Protein AF-0000000078827088 (afdb_homodimer)

pLDDT: mean 74.1, std 33.61, range [14.53, 98.94]

Secondary structure (DSSP, 8-state):
--TTHHHHHHHHHHHHHHHHHHHHHHHHHHHHHHHHHHHHHHHH-----------------------------------------------------------------BSS-GGGGGGEE-HHHHHHHHTT-----S--EEEEEEES---TTTHHHHHHHHHHHT---EEEE-HHHHTS-HHHHHHHHHHHHTT-EEEE--SS--HHHHSGGGS--HHHHHHHHHHHHHHHHHHH-TTB---EE--TT-HHHHHHTT-TTHHHHHHHHHHHT-EE---SEE--TTSSS---HHHHHHHHHHHHTT-SEEEEEEE-STT-HHHHHHHHHHHHHHHHTT-EE-EE-/--TTHHHHHHHHHHHHHHHHHHHHHHHHHHHHHHHHHHHHHHHH-----------------------------------------------------------------BSS-GGGGGGEE-HHHHHHHHTT-----S--EEEEEEES---TTTHHHHHHHHHHHT---EEEE-HHHHTT-HHHHHHHHHHHHTT-EEEE--SS--HHHHSGGGS--HHHHHHHHHHHHHHHHHHH-TTB---EE--TT-HHHHHHTT-TTHHHHHHHHHHHT-EE---SEE--TTSSS---HHHHHHHHHHHHTT-SEEEEEEE-STT-HHHHHHHHHHHHHHHHTT-EE-EE-

Foldseek 3Di:
DDPPVVVVVVVVVVVVVVVVVVVVVVVVVVVVCCVVVVVVVVPPVPPPPPPDDPDDDDDDDDDDDDDDDDDDDDDDDDDDDDDPDDDDDPPPDPPPPPPPPPPPPLLQAAQAHPLQVVQADEQVVLVCVVVVNDDDPPAAAEAEEAEADDALPFLVLQVVLCVVVVFAHEYAYEQCRCVVDPSRLVSLQVNRVVNHGYAHAFHPLDCCQQQPVHAGDLVNRVVRRVSSQVSSCVRNHVSYDYQEHEYNVGPVVCVVVVHVCVVVNVVVSVVVNHDHHDWQAELCCPPDDHDALVSSLVRRCVSCPPDRYGYYYHHRYPPRNRVSVNVNVNVVVCVVVNYDYHHYD/DDPVVVVVVVVVVVVVVVVVVVVVVVVVVVVVVCVVVVVVVVPPVPPPPPPDDPDDDDDPPPDDDPDDDDDDDDDDDDDDDDDDDDDDDDDPPPPPPPPPPPPPPLLQAAQAHPLQVVQADEQVVLVCVVVVNDDDPPAAAEAEEAEADDALPFLVLQVVLCVVVVFAHEYAYEQCRCVVDPSRLVSLQVNRVVNHGYAHAFHPLDCCQQQPVHAGDLVNRVVRRVSSQVSSCVRNHVSYDYQEHEYNVGPVVCVVVVHVCVVVNVVVSVVVNHDHHDWQAELCCPPDDHDALVSSLVRRCVSCPPDRYGYYYHHRYPPRNRVSVNVNVNVVVCVVVNYDYHHYD

InterPro domains:
  IPR002509 NodB homology domain [PF01522] (137-255)
  IPR002509 NodB homology domain [PS51677] (140-342)
  IPR011330 Glycoside hydrolase/deacetylase, beta/alpha-barrel [SSF88713] (138-344)
  IPR050248 Polysaccharide deacetylase, ArnD subfamily [PTHR10587] (90-343)

Organism: Clostridium kluyveri (strain ATCC 8527 / DSM 555 / NBRC 12016 / NCIMB 10680 / K1) (NCBI:txid431943)

Structure (mmCIF, N/CA/C/O backbone):
data_AF-0000000078827088-model_v1
#
loop_
_entity.id
_entity.type
_entity.pdbx_description
1 polymer 'Predicted polysaccharide deacetylase'
#
loop_
_atom_site.group_PDB
_atom_site.id
_atom_site.type_symbol
_atom_site.label_atom_id
_atom_site.label_alt_id
_atom_site.label_comp_id
_atom_site.label_asym_id
_atom_site.label_entity_id
_atom_site.label_seq_id
_atom_site.pdbx_PDB_ins_code
_atom_site.Cartn_x
_atom_site.Cartn_y
_atom_site.Cartn_z
_atom_site.occupancy
_atom_site.B_iso_or_equiv
_atom_site.auth_seq_id
_atom_site.auth_comp_id
_atom_site.auth_asym_id
_atom_site.auth_atom_id
_atom_site.pdbx_PDB_model_num
ATOM 1 N N . MET A 1 1 ? 5.242 12.031 70 1 26.95 1 MET A N 1
ATOM 2 C CA . MET A 1 1 ? 4.266 11.953 68.938 1 26.95 1 MET A CA 1
ATOM 3 C C . MET A 1 1 ? 4.953 11.688 67.625 1 26.95 1 MET A C 1
ATOM 5 O O . MET A 1 1 ? 5.562 12.586 67 1 26.95 1 MET A O 1
ATOM 9 N N . THR A 1 2 ? 5.445 10.375 67.312 1 28.45 2 THR A N 1
ATOM 10 C CA . THR A 1 2 ? 6.508 9.703 66.562 1 28.45 2 THR A CA 1
ATOM 11 C C . THR A 1 2 ? 6.188 9.672 65.062 1 28.45 2 THR A C 1
ATOM 13 O O . THR A 1 2 ? 5.031 9.82 64.688 1 28.45 2 THR A O 1
ATOM 16 N N . ARG A 1 3 ? 7.289 9.32 64.188 1 36.25 3 ARG A N 1
ATOM 17 C CA . ARG A 1 3 ? 7.617 9.211 62.781 1 36.25 3 ARG A CA 1
ATOM 18 C C . ARG A 1 3 ? 6.605 8.328 62.062 1 36.25 3 ARG A C 1
ATOM 20 O O . ARG A 1 3 ? 6.766 8.055 60.875 1 36.25 3 ARG A O 1
ATOM 27 N N . LYS A 1 4 ? 5.68 7.559 62.75 1 35.03 4 LYS A N 1
ATOM 28 C CA . LYS A 1 4 ? 4.789 6.57 62.156 1 35.03 4 LYS A CA 1
ATOM 29 C C . LYS A 1 4 ? 3.668 7.238 61.344 1 35.03 4 LYS A C 1
ATOM 31 O O . LYS A 1 4 ? 3.051 6.617 60.5 1 35.03 4 LYS A O 1
ATOM 36 N N . ASN A 1 5 ? 3.244 8.469 61.688 1 30.14 5 ASN A N 1
ATOM 37 C CA . ASN A 1 5 ? 2.01 8.992 61.094 1 30.14 5 ASN A CA 1
ATOM 38 C C . ASN A 1 5 ? 2.227 9.508 59.688 1 30.14 5 ASN A C 1
ATOM 40 O O . ASN A 1 5 ? 1.286 9.969 59.031 1 30.14 5 ASN A O 1
ATOM 44 N N . LYS A 1 6 ? 3.523 9.914 59.312 1 32.5 6 LYS A N 1
ATOM 45 C CA . LYS A 1 6 ? 3.707 10.492 58 1 32.5 6 LYS A CA 1
ATOM 46 C C . LYS A 1 6 ? 3.605 9.422 56.906 1 32.5 6 LYS A C 1
ATOM 48 O O . LYS A 1 6 ? 3.562 9.742 55.719 1 32.5 6 LYS A O 1
ATOM 53 N N . ARG A 1 7 ? 3.9 8.07 57.312 1 32.5 7 ARG A N 1
ATOM 54 C CA . ARG A 1 7 ? 3.93 7.051 56.25 1 32.5 7 ARG A CA 1
ATOM 55 C C . ARG A 1 7 ? 2.521 6.727 55.781 1 32.5 7 ARG A C 1
ATOM 57 O O . ARG A 1 7 ? 2.34 6.27 54.656 1 32.5 7 ARG A O 1
ATOM 64 N N . THR A 1 8 ? 1.435 6.828 56.688 1 33.81 8 THR A N 1
ATOM 65 C CA . THR A 1 8 ? 0.107 6.406 56.25 1 33.81 8 THR A CA 1
ATOM 66 C C . THR A 1 8 ? -0.487 7.41 55.281 1 33.81 8 THR A C 1
ATOM 68 O O . THR A 1 8 ? -1.327 7.055 54.438 1 33.81 8 THR A O 1
ATOM 71 N N . LYS A 1 9 ? -0.172 8.781 55.438 1 35.78 9 LYS A N 1
ATOM 72 C CA . LYS A 1 9 ? -0.797 9.75 54.531 1 35.78 9 LYS A CA 1
ATOM 73 C C . LYS A 1 9 ? -0.229 9.633 53.125 1 35.78 9 LYS A C 1
ATOM 75 O O . LYS A 1 9 ? -0.902 9.969 52.125 1 35.78 9 LYS A O 1
ATOM 80 N N . ARG A 1 10 ? 1.115 9.289 53.031 1 33.88 10 ARG A N 1
ATOM 81 C CA . ARG A 1 10 ? 1.638 9.195 51.688 1 33.88 10 ARG A CA 1
ATOM 82 C C . ARG A 1 10 ? 1.052 7.988 50.938 1 33.88 10 ARG A C 1
ATOM 84 O O . ARG A 1 10 ? 1.036 7.945 49.719 1 33.88 10 ARG A O 1
ATOM 91 N N . ILE A 1 11 ? 0.679 6.867 51.75 1 38.16 11 ILE A N 1
ATOM 92 C CA . ILE A 1 11 ? 0.115 5.723 51.031 1 38.16 11 ILE A CA 1
ATOM 93 C C . ILE A 1 11 ? -1.302 6.051 50.562 1 38.16 11 ILE A C 1
ATOM 95 O O . ILE A 1 11 ? -1.743 5.57 49.531 1 38.16 11 ILE A O 1
ATOM 99 N N . LYS A 1 12 ? -2.109 6.895 51.219 1 37.53 12 LYS A N 1
ATOM 100 C CA . LYS A 1 12 ? -3.459 7.199 50.75 1 37.53 12 LYS A CA 1
ATOM 101 C C . LYS A 1 12 ? -3.424 8.047 49.5 1 37.53 12 LYS A C 1
ATOM 103 O O . LYS A 1 12 ? -4.25 7.863 48.594 1 37.53 12 LYS A O 1
ATOM 108 N N . ILE A 1 13 ? -2.479 9.047 49.406 1 37.81 13 ILE A N 1
ATOM 109 C CA . ILE A 1 13 ? -2.434 9.844 48.188 1 37.81 13 ILE A CA 1
ATOM 110 C C . ILE A 1 13 ? -1.946 8.977 47.031 1 37.81 13 ILE A C 1
ATOM 112 O O . ILE A 1 13 ? -2.391 9.148 45.906 1 37.81 13 ILE A O 1
ATOM 116 N N . LEU A 1 14 ? -1.074 7.961 47.312 1 36.41 14 LEU A N 1
ATOM 117 C CA . LEU A 1 14 ? -0.687 7.094 46.219 1 36.41 14 LEU A CA 1
ATOM 118 C C . LEU A 1 14 ? -1.838 6.18 45.812 1 36.41 14 LEU A C 1
ATOM 120 O O . LEU A 1 14 ? -2.025 5.895 44.625 1 36.41 14 LEU A O 1
ATOM 124 N N . ARG A 1 15 ? -2.715 5.773 46.75 1 36.5 15 ARG A N 1
ATOM 125 C CA . ARG A 1 15 ? -3.826 4.91 46.375 1 36.5 15 ARG A CA 1
ATOM 126 C C . ARG A 1 15 ? -4.844 5.676 45.531 1 36.5 15 ARG A C 1
ATOM 128 O O . ARG A 1 15 ? -5.426 5.117 44.594 1 36.5 15 ARG A O 1
ATOM 135 N N . ASN A 1 16 ? -5.211 6.961 45.875 1 34.66 16 ASN A N 1
ATOM 136 C CA . ASN A 1 16 ? -6.215 7.652 45.094 1 34.66 16 ASN A CA 1
ATOM 137 C C . ASN A 1 16 ? -5.688 7.992 43.688 1 34.66 16 ASN A C 1
ATOM 139 O O . ASN A 1 16 ? -6.465 8.172 42.75 1 34.66 16 ASN A O 1
ATOM 143 N N . ARG A 1 17 ? -4.371 8.32 43.5 1 32.06 17 ARG A N 1
ATOM 144 C CA . ARG A 1 17 ? -3.859 8.516 42.156 1 32.06 17 ARG A CA 1
ATOM 145 C C . ARG A 1 17 ? -3.828 7.207 41.375 1 32.06 17 ARG A C 1
ATOM 147 O O . ARG A 1 17 ? -3.875 7.203 40.156 1 32.06 17 ARG A O 1
ATOM 154 N N . CYS A 1 18 ? -3.611 6.066 42.062 1 31.81 18 CYS A N 1
ATOM 155 C CA . CYS A 1 18 ? -3.721 4.801 41.344 1 31.81 18 CYS A CA 1
ATOM 156 C C . CYS A 1 18 ? -5.164 4.527 40.938 1 31.81 18 CYS A C 1
ATOM 158 O O . CYS A 1 18 ? -5.418 3.93 39.875 1 31.81 18 CYS A O 1
ATOM 160 N N . LEU A 1 19 ? -6.18 4.812 41.75 1 33 19 LEU A N 1
ATOM 161 C CA . LEU A 1 19 ? -7.559 4.543 41.375 1 33 19 LEU A CA 1
ATOM 162 C C . LEU A 1 19 ? -7.969 5.426 40.188 1 33 19 LEU A C 1
ATOM 164 O O . LEU A 1 19 ? -8.727 4.992 39.312 1 33 19 LEU A O 1
ATOM 168 N N . LEU A 1 20 ? -7.516 6.727 40.125 1 30.47 20 LEU A N 1
ATOM 169 C CA . LEU A 1 20 ? -7.852 7.52 38.938 1 30.47 20 LEU A CA 1
ATOM 170 C C . LEU A 1 20 ? -7.164 6.965 37.688 1 30.47 20 LEU A C 1
ATOM 172 O O . LEU A 1 20 ? -7.742 6.977 36.594 1 30.47 20 LEU A O 1
ATOM 176 N N . LEU A 1 21 ? -5.957 6.391 37.844 1 29.45 21 LEU A N 1
ATOM 177 C CA . LEU A 1 21 ? -5.324 5.781 36.688 1 29.45 21 LEU A CA 1
ATOM 178 C C . LEU A 1 21 ? -6.047 4.504 36.281 1 29.45 21 LEU A C 1
ATOM 180 O O . LEU A 1 21 ? -6.137 4.188 35.094 1 29.45 21 LEU A O 1
ATOM 184 N N . LEU A 1 22 ? -6.625 3.738 37.188 1 31.84 22 LEU A N 1
ATOM 185 C CA . LEU A 1 22 ? -7.355 2.539 36.812 1 31.84 22 LEU A CA 1
ATOM 186 C C . LEU A 1 22 ? -8.617 2.898 36.031 1 31.84 22 LEU A C 1
ATOM 188 O O . LEU A 1 22 ? -9.062 2.133 35.156 1 31.84 22 LEU A O 1
ATOM 192 N N . GLY A 1 23 ? -9.289 4.016 36.375 1 28.45 23 GLY A N 1
ATOM 193 C CA . GLY A 1 23 ? -10.484 4.395 35.656 1 28.45 23 GLY A CA 1
ATOM 194 C C . GLY A 1 23 ? -10.211 4.742 34.188 1 28.45 23 GLY A C 1
ATOM 195 O O . GLY A 1 23 ? -11.031 4.465 33.312 1 28.45 23 GLY A O 1
ATOM 196 N N . THR A 1 24 ? -9.117 5.477 34 1 28.48 24 THR A N 1
ATOM 197 C CA . THR A 1 24 ? -8.859 5.891 32.625 1 28.48 24 THR A CA 1
ATOM 198 C C . THR A 1 24 ? -8.445 4.699 31.766 1 28.48 24 THR A C 1
ATOM 200 O O . THR A 1 24 ? -8.664 4.691 30.562 1 28.48 24 THR A O 1
ATOM 203 N N . VAL A 1 25 ? -7.844 3.689 32.344 1 29.41 25 VAL A N 1
ATOM 204 C CA . VAL A 1 25 ? -7.523 2.518 31.531 1 29.41 25 VAL A CA 1
ATOM 205 C C . VAL A 1 25 ? -8.812 1.815 31.109 1 29.41 25 VAL A C 1
ATOM 207 O O . VAL A 1 25 ? -8.898 1.271 30.016 1 29.41 25 VAL A O 1
ATOM 210 N N . ALA A 1 26 ? -9.844 1.787 31.984 1 29.45 26 ALA A N 1
ATOM 211 C CA . ALA A 1 26 ? -11.086 1.141 31.578 1 29.45 26 ALA A CA 1
ATOM 212 C C . ALA A 1 26 ? -11.711 1.863 30.391 1 29.45 26 ALA A C 1
ATOM 214 O O . ALA A 1 26 ? -12.273 1.227 29.484 1 29.45 26 ALA A O 1
ATOM 215 N N . ILE A 1 27 ? -11.578 3.18 30.344 1 28.05 27 ILE A N 1
ATOM 216 C CA . ILE A 1 27 ? -12.18 3.895 29.219 1 28.05 27 ILE A CA 1
ATOM 217 C C . ILE A 1 27 ? -11.406 3.596 27.938 1 28.05 27 ILE A C 1
ATOM 219 O O . ILE A 1 27 ? -11.992 3.447 26.875 1 28.05 27 ILE A O 1
ATOM 223 N N . LEU A 1 28 ? -10.125 3.363 28.062 1 27.94 28 LEU A N 1
ATOM 224 C CA . LEU A 1 28 ? -9.398 3.061 26.828 1 27.94 28 LEU A CA 1
ATOM 225 C C . LEU A 1 28 ? -9.766 1.674 26.312 1 27.94 28 LEU A C 1
ATOM 227 O O . LEU A 1 28 ? -9.812 1.453 25.094 1 27.94 28 LEU A O 1
ATOM 231 N N . ILE A 1 29 ? -10.016 0.712 27.156 1 30.11 29 ILE A N 1
ATOM 232 C CA . ILE A 1 29 ? -10.508 -0.586 26.703 1 30.11 29 ILE A CA 1
ATOM 233 C C . ILE A 1 29 ? -11.891 -0.424 26.078 1 30.11 29 ILE A C 1
ATOM 235 O O . ILE A 1 29 ? -12.188 -1.05 25.062 1 30.11 29 ILE A O 1
ATOM 239 N N . ILE A 1 30 ? -12.734 0.481 26.562 1 29.34 30 ILE A N 1
ATOM 240 C CA . ILE A 1 30 ? -14.055 0.656 25.969 1 29.34 30 ILE A CA 1
ATOM 241 C C . ILE A 1 30 ? -13.906 1.289 24.578 1 29.34 30 ILE A C 1
ATOM 243 O O . ILE A 1 30 ? -14.594 0.889 23.641 1 29.34 30 ILE A O 1
ATOM 247 N N . SER A 1 31 ? -12.969 2.24 24.391 1 28.55 31 SER A N 1
ATOM 248 C CA . SER A 1 31 ? -12.883 2.826 23.047 1 28.55 31 SER A CA 1
ATOM 249 C C . SER A 1 31 ? -12.266 1.847 22.062 1 28.55 31 SER A C 1
ATOM 251 O O . SER A 1 31 ? -12.539 1.918 20.859 1 28.55 31 SER A O 1
ATOM 253 N N . TYR A 1 32 ? -11.273 1.039 22.391 1 30.02 32 TYR A N 1
ATOM 254 C CA . TYR A 1 32 ? -10.812 -0.04 21.531 1 30.02 32 TYR A CA 1
ATOM 255 C C . TYR A 1 32 ? -11.883 -1.111 21.375 1 30.02 32 TYR A C 1
ATOM 257 O O . TYR A 1 32 ? -12.086 -1.636 20.266 1 30.02 32 TYR A O 1
ATOM 265 N N . LYS A 1 33 ? -12.672 -1.524 22.359 1 30.19 33 LYS A N 1
ATOM 266 C CA . LYS A 1 33 ? -13.836 -2.387 22.234 1 30.19 33 LYS A CA 1
ATOM 267 C C . LYS A 1 33 ? -14.938 -1.706 21.422 1 30.19 33 LYS A C 1
ATOM 269 O O . LYS A 1 33 ? -15.688 -2.369 20.703 1 30.19 33 LYS A O 1
ATOM 274 N N . SER A 1 34 ? -15.117 -0.385 21.562 1 27.97 34 SER A N 1
ATOM 275 C CA . SER A 1 34 ? -16.094 0.262 20.703 1 27.97 34 SER A CA 1
ATOM 276 C C . SER A 1 34 ? -15.641 0.245 19.25 1 27.97 34 SER A C 1
ATOM 278 O O . SER A 1 34 ? -16.469 0.216 18.328 1 27.97 34 SER A O 1
ATOM 280 N N . TYR A 1 35 ? -14.375 0.364 18.969 1 28.75 35 TYR A N 1
ATOM 281 C CA . TYR A 1 35 ? -13.953 0.139 17.578 1 28.75 35 TYR A CA 1
ATOM 282 C C . TYR A 1 35 ? -14.125 -1.325 17.188 1 28.75 35 TYR A C 1
ATOM 284 O O . TYR A 1 35 ? -14.625 -1.632 16.109 1 28.75 35 TYR A O 1
ATOM 292 N N . ASN A 1 36 ? -13.672 -2.301 17.953 1 31.38 36 ASN A N 1
ATOM 293 C CA . ASN A 1 36 ? -14.016 -3.701 17.734 1 31.38 36 ASN A CA 1
ATOM 294 C C . ASN A 1 36 ? -15.508 -3.951 17.969 1 31.38 36 ASN A C 1
ATOM 296 O O . ASN A 1 36 ? -16.094 -4.828 17.344 1 31.38 36 ASN A O 1
ATOM 300 N N . TYR A 1 37 ? -16.125 -3.395 19 1 28.06 37 TYR A N 1
ATOM 301 C CA . TYR A 1 37 ? -17.562 -3.568 19.234 1 28.06 37 TYR A CA 1
ATOM 302 C C . TYR A 1 37 ? -18.375 -2.998 18.078 1 28.06 37 TYR A C 1
ATOM 304 O O . TYR A 1 37 ? -19.375 -3.584 17.672 1 28.06 37 TYR A O 1
ATOM 312 N N . PHE A 1 38 ? -18 -1.85 17.609 1 27.47 38 PHE A N 1
ATOM 313 C CA . PHE A 1 38 ? -18.828 -1.402 16.484 1 27.47 38 PHE A CA 1
ATOM 314 C C . PHE A 1 38 ? -18.781 -2.406 15.344 1 27.47 38 PHE A C 1
ATOM 316 O O . PHE A 1 38 ? -19.797 -2.656 14.688 1 27.47 38 PHE A O 1
ATOM 323 N N . HIS A 1 39 ? -17.578 -2.92 15.062 1 30.27 39 HIS A N 1
ATOM 324 C CA . HIS A 1 39 ? -17.609 -3.844 13.93 1 30.27 39 HIS A CA 1
ATOM 325 C C . HIS A 1 39 ? -17.969 -5.254 14.383 1 30.27 39 HIS A C 1
ATOM 327 O O . HIS A 1 39 ? -18.328 -6.102 13.555 1 30.27 39 HIS A O 1
ATOM 333 N N . ILE A 1 40 ? -17.672 -5.625 15.648 1 28.28 40 ILE A N 1
ATOM 334 C CA . ILE A 1 40 ? -18.031 -6.996 15.977 1 28.28 40 ILE A CA 1
ATOM 335 C C . ILE A 1 40 ? -19.531 -7.086 16.234 1 28.28 40 ILE A C 1
ATOM 337 O O . ILE A 1 40 ? -20.188 -8.062 15.852 1 28.28 40 ILE A O 1
ATOM 341 N N . ASN A 1 41 ? -20.078 -6.168 17 1 28.89 41 ASN A N 1
ATOM 342 C CA . ASN A 1 41 ? -21.453 -6.418 17.391 1 28.89 41 ASN A CA 1
ATOM 343 C C . ASN A 1 41 ? -22.375 -6.504 16.172 1 28.89 41 ASN A C 1
ATOM 345 O O . ASN A 1 41 ? -23.531 -6.91 16.281 1 28.89 41 ASN A O 1
ATOM 349 N N . LYS A 1 42 ? -22.031 -5.719 15.188 1 29.89 42 LYS A N 1
ATOM 350 C CA . LYS A 1 42 ? -23.047 -5.805 14.148 1 29.89 42 LYS A CA 1
ATOM 351 C C . LYS A 1 42 ? -23.078 -7.195 13.523 1 29.89 42 LYS A C 1
ATOM 353 O O . LYS A 1 42 ? -23.938 -7.484 12.68 1 29.89 42 LYS A O 1
ATOM 358 N N . ILE A 1 43 ? -22 -8.047 13.906 1 24.72 43 ILE A N 1
ATOM 359 C CA . ILE A 1 43 ? -22.062 -9.266 13.109 1 24.72 43 ILE A CA 1
ATOM 360 C C . ILE A 1 43 ? -23.016 -10.258 13.766 1 24.72 43 ILE A C 1
ATOM 362 O O . ILE A 1 43 ? -23.578 -11.125 13.094 1 24.72 43 ILE A O 1
ATOM 366 N N . LYS A 1 44 ? -23.031 -10.297 15.109 1 27.58 44 LYS A N 1
ATOM 367 C CA . LYS A 1 44 ? -23.75 -11.461 15.617 1 27.58 44 LYS A CA 1
ATOM 368 C C . LYS A 1 44 ? -25.234 -11.414 15.211 1 27.58 44 LYS A C 1
ATOM 370 O O . LYS A 1 44 ? -25.953 -12.391 15.398 1 27.58 44 LYS A O 1
ATOM 375 N N . ASP A 1 45 ? -25.734 -10.281 15.227 1 24.97 45 ASP A N 1
ATOM 376 C CA . ASP A 1 45 ? -27.188 -10.422 15.164 1 24.97 45 ASP A CA 1
ATOM 377 C C . ASP A 1 45 ? -27.609 -11.094 13.867 1 24.97 45 ASP A C 1
ATOM 379 O O . ASP A 1 45 ? -28.141 -10.43 12.969 1 24.97 45 ASP A O 1
ATOM 383 N N . GLY A 1 46 ? -26.656 -11.859 13.32 1 21.92 46 GLY A N 1
ATOM 384 C CA . GLY A 1 46 ? -27.188 -12.562 12.164 1 21.92 46 GLY A CA 1
ATOM 385 C C . GLY A 1 46 ? -28.234 -13.594 12.531 1 21.92 46 GLY A C 1
ATOM 386 O O . GLY A 1 46 ? -27.906 -14.672 13.039 1 21.92 46 GLY A O 1
ATOM 387 N N . LYS A 1 47 ? -29.234 -13.266 13.266 1 23.36 47 LYS A N 1
ATOM 388 C CA . LYS A 1 47 ? -30.344 -14.211 13.305 1 23.36 47 LYS A CA 1
ATOM 389 C C . LYS A 1 47 ? -30.484 -14.969 11.992 1 23.36 47 LYS A C 1
ATOM 391 O O . LYS A 1 47 ? -30.438 -14.367 10.914 1 23.36 47 LYS A O 1
ATOM 396 N N . ILE A 1 48 ? -30.297 -16.188 12.008 1 19.89 48 ILE A N 1
ATOM 397 C CA . ILE A 1 48 ? -30.688 -17.25 11.086 1 19.89 48 ILE A CA 1
ATOM 398 C C . ILE A 1 48 ? -32.156 -17.109 10.727 1 19.89 48 ILE A C 1
ATOM 400 O O . ILE A 1 48 ? -33.031 -17.297 11.578 1 19.89 48 ILE A O 1
ATOM 404 N N . ILE A 1 49 ? -32.562 -16.078 10.227 1 20.02 49 ILE A N 1
ATOM 405 C CA . ILE A 1 49 ? -34 -16 9.867 1 20.02 49 ILE A CA 1
ATOM 406 C C . ILE A 1 49 ? -34.406 -17.281 9.141 1 20.02 49 ILE A C 1
ATOM 408 O O . ILE A 1 49 ? -33.875 -17.609 8.078 1 20.02 49 ILE A O 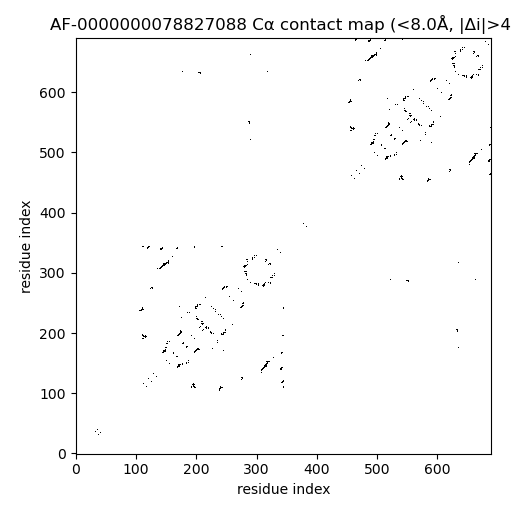1
ATOM 412 N N . SER A 1 50 ? -34.688 -18.219 9.875 1 17.75 50 SER A N 1
ATOM 413 C CA . SER A 1 50 ? -35.344 -19.438 9.383 1 17.75 50 SER A CA 1
ATOM 414 C C . SER A 1 50 ? -36.469 -19.094 8.414 1 17.75 50 SER A C 1
ATOM 416 O O . SER A 1 50 ? -37.375 -18.312 8.734 1 17.75 50 SER A O 1
ATOM 418 N N . THR A 1 51 ? -36.25 -18.953 7.289 1 18.56 51 THR A N 1
ATOM 419 C CA . THR A 1 51 ? -37.281 -18.859 6.281 1 18.56 51 THR A CA 1
ATOM 420 C C . THR A 1 51 ? -38.281 -20.016 6.418 1 18.56 51 THR A C 1
ATOM 422 O O . THR A 1 51 ? -38.062 -21.078 5.84 1 18.56 51 THR A O 1
ATOM 425 N N . ALA A 1 52 ? -38.75 -20.328 7.516 1 16.81 52 ALA A N 1
ATOM 426 C CA . ALA A 1 52 ? -39.719 -21.406 7.406 1 16.81 52 ALA A CA 1
ATOM 427 C C . ALA A 1 52 ? -40.75 -21.109 6.332 1 16.81 52 ALA A C 1
ATOM 429 O O . ALA A 1 52 ? -40.531 -20.25 5.473 1 16.81 52 ALA A O 1
ATOM 430 N N . GLN A 1 53 ? -42.156 -21.156 6.695 1 16.14 53 GLN A N 1
ATOM 431 C CA . GLN A 1 53 ? -43.344 -21.828 6.16 1 16.14 53 GLN A CA 1
ATOM 432 C C . GLN A 1 53 ? -44.031 -20.953 5.125 1 16.14 53 GLN A C 1
ATOM 434 O O . GLN A 1 53 ? -44.562 -19.891 5.457 1 16.14 53 GLN A O 1
ATOM 439 N N . LEU A 1 54 ? -43.625 -20.453 4.055 1 17.67 54 LEU A N 1
ATOM 440 C CA . LEU A 1 54 ? -44.625 -20 3.1 1 17.67 54 LEU A CA 1
ATOM 441 C C . LEU A 1 54 ? -45.812 -20.953 3.084 1 17.67 54 LEU A C 1
ATOM 443 O O . LEU A 1 54 ? -45.688 -22.109 2.684 1 17.67 54 LEU A O 1
ATOM 447 N N . SER A 1 55 ? -46.75 -20.875 3.992 1 16.8 55 SER A N 1
ATOM 448 C CA . SER A 1 55 ? -48.094 -21.469 3.979 1 16.8 55 SER A CA 1
ATOM 449 C C . SER A 1 55 ? -48.781 -21.234 2.645 1 16.8 55 SER A C 1
ATOM 451 O O . SER A 1 55 ? -48.469 -20.266 1.939 1 16.8 55 SER A O 1
ATOM 453 N N . THR A 1 56 ? -49.719 -22.297 2.168 1 17.66 56 THR A N 1
ATOM 454 C CA . THR A 1 56 ? -50.594 -22.719 1.093 1 17.66 56 THR A CA 1
ATOM 455 C C . THR A 1 56 ? -51.75 -21.719 0.936 1 17.66 56 THR A C 1
ATOM 457 O O . THR A 1 56 ? -52.656 -21.938 0.118 1 17.66 56 THR A O 1
ATOM 460 N N . ASN A 1 57 ? -51.875 -20.656 1.659 1 16.42 57 ASN A N 1
ATOM 461 C CA . ASN A 1 57 ? -53.344 -20.438 1.692 1 16.42 57 ASN A CA 1
ATOM 462 C C . ASN A 1 57 ? -53.938 -20.469 0.292 1 16.42 57 ASN A C 1
ATOM 464 O O . ASN A 1 57 ? -53.25 -20.109 -0.683 1 16.42 57 ASN A O 1
ATOM 468 N N . LYS A 1 58 ? -55.438 -20.984 0.244 1 17.08 58 LYS A N 1
ATOM 469 C CA . LYS A 1 58 ? -56.625 -21.328 -0.515 1 17.08 58 LYS A CA 1
ATOM 470 C C . LYS A 1 58 ? -57.031 -20.203 -1.476 1 17.08 58 LYS A C 1
ATOM 472 O O . LYS A 1 58 ? -56.594 -19.062 -1.314 1 17.08 58 LYS A O 1
ATOM 477 N N . THR A 1 59 ? -58.438 -20.188 -1.931 1 15.91 59 THR A N 1
ATOM 478 C CA . THR A 1 59 ? -59.344 -20.078 -3.057 1 15.91 59 THR A CA 1
ATOM 479 C C . THR A 1 59 ? -59.719 -18.625 -3.309 1 15.91 59 THR A C 1
ATOM 481 O O . THR A 1 59 ? -60.094 -18.25 -4.426 1 15.91 59 THR A O 1
ATOM 484 N N . TYR A 1 60 ? -59.656 -17.641 -2.408 1 15.05 60 TYR A N 1
ATOM 485 C CA . TYR A 1 60 ? -60.969 -17.016 -2.527 1 15.05 60 TYR A CA 1
ATOM 486 C C . TYR A 1 60 ? -61.156 -16.406 -3.914 1 15.05 60 TYR A C 1
ATOM 488 O O . TYR A 1 60 ? -60.219 -15.859 -4.496 1 15.05 60 TYR A O 1
ATOM 496 N N . LYS A 1 61 ? -62.531 -16.562 -4.398 1 15.11 61 LYS A N 1
ATOM 497 C CA . LYS A 1 61 ? -63.5 -16.469 -5.508 1 15.11 61 LYS A CA 1
ATOM 498 C C . LYS A 1 61 ? -63.594 -15.039 -6.031 1 15.11 61 LYS A C 1
ATOM 500 O O . LYS A 1 61 ? -64.062 -14.812 -7.152 1 15.11 61 LYS A O 1
ATOM 505 N N . ASN A 1 62 ? -63.469 -13.953 -5.133 1 14.73 62 ASN A N 1
ATOM 506 C CA . ASN A 1 62 ? -64.688 -13.18 -5.395 1 14.73 62 ASN A CA 1
ATOM 507 C C . ASN A 1 62 ? -64.75 -12.727 -6.852 1 14.73 62 ASN A C 1
ATOM 509 O O . ASN A 1 62 ? -63.75 -12.664 -7.535 1 14.73 62 ASN A O 1
ATOM 513 N N . GLU A 1 63 ? -65.938 -11.969 -7.066 1 15.12 63 GLU A N 1
ATOM 514 C CA . GLU A 1 63 ? -67.125 -11.672 -7.875 1 15.12 63 GLU A CA 1
ATOM 515 C C . GLU A 1 63 ? -66.75 -10.805 -9.078 1 15.12 63 GLU A C 1
ATOM 517 O O . GLU A 1 63 ? -65.688 -10.164 -9.094 1 15.12 63 GLU A O 1
ATOM 522 N N . SER A 1 64 ? -67.875 -10.484 -9.719 1 14.64 64 SER A N 1
ATOM 523 C CA . SER A 1 64 ? -68.5 -10.375 -11.023 1 14.64 64 SER A CA 1
ATOM 524 C C . SER A 1 64 ? -68.188 -9.023 -11.68 1 14.64 64 SER A C 1
ATOM 526 O O . SER A 1 64 ? -68.188 -8.906 -12.906 1 14.64 64 SER A O 1
ATOM 528 N N . PHE A 1 65 ? -67.938 -7.879 -10.867 1 14.73 65 PHE A N 1
ATOM 529 C CA . PHE A 1 65 ? -68.875 -6.922 -11.43 1 14.73 65 PHE A CA 1
ATOM 530 C C . PHE A 1 65 ? -68.562 -6.625 -12.883 1 14.73 65 PHE A C 1
ATOM 532 O O . PHE A 1 65 ? -67.375 -6.574 -13.266 1 14.73 65 PHE A O 1
ATOM 539 N N . LYS A 1 66 ? -69.688 -6.391 -13.625 1 14.88 66 LYS A N 1
ATOM 540 C CA . LYS A 1 66 ? -70.375 -6.379 -14.922 1 14.88 66 LYS A CA 1
ATOM 541 C C . LYS A 1 66 ? -69.875 -5.215 -15.789 1 14.88 66 LYS A C 1
ATOM 543 O O . LYS A 1 66 ? -70.125 -5.164 -16.984 1 14.88 66 LYS A O 1
ATOM 548 N N . LYS A 1 67 ? -69.25 -4.047 -15.195 1 15.66 67 LYS A N 1
ATOM 549 C CA . LYS A 1 67 ? -70.062 -3.025 -15.898 1 15.66 67 LYS A CA 1
ATOM 550 C C . LYS A 1 67 ? -69.938 -3.209 -17.406 1 15.66 67 LYS A C 1
ATOM 552 O O . LYS A 1 67 ? -68.875 -3.434 -17.953 1 15.66 67 LYS A O 1
ATOM 557 N N . ALA A 1 68 ? -71.062 -2.949 -18.188 1 14.53 68 ALA A N 1
ATOM 558 C CA . ALA A 1 68 ? -72 -3.107 -19.344 1 14.53 68 ALA A CA 1
ATOM 559 C C . ALA A 1 68 ? -71.438 -2.363 -20.562 1 14.53 68 ALA A C 1
ATOM 561 O O . ALA A 1 68 ? -71.812 -2.682 -21.703 1 14.53 68 ALA A O 1
ATOM 562 N N . ASN A 1 69 ? -70.75 -1.157 -20.344 1 15.83 69 ASN A N 1
ATOM 563 C CA . ASN A 1 69 ? -71.438 -0.299 -21.297 1 15.83 69 ASN A CA 1
ATOM 564 C C . ASN A 1 69 ? -71.25 -0.827 -22.719 1 15.83 69 ASN A C 1
ATOM 566 O O . ASN A 1 69 ? -70.312 -1.508 -23.047 1 15.83 69 ASN A O 1
ATOM 570 N N . GLU A 1 70 ? -72.125 -0.337 -23.594 1 15.3 70 GLU A N 1
ATOM 571 C CA . GLU A 1 70 ? -73 -0.503 -24.719 1 15.3 70 GLU A CA 1
ATOM 572 C C . GLU A 1 70 ? -72.25 -0.647 -26.031 1 15.3 70 GLU A C 1
ATOM 574 O O . GLU A 1 70 ? -71.062 -0.383 -26.078 1 15.3 70 GLU A O 1
ATOM 579 N N . ASN A 1 71 ? -72.75 0.02 -27 1 14.91 71 ASN A N 1
ATOM 580 C CA . ASN A 1 71 ? -73.438 -0.44 -28.203 1 14.91 71 ASN A CA 1
ATOM 581 C C . ASN A 1 71 ? -72.5 -0.515 -29.406 1 14.91 71 ASN A C 1
ATOM 583 O O . ASN A 1 71 ? -72.438 -1.533 -30.094 1 14.91 71 ASN A O 1
ATOM 587 N N . ASN A 1 72 ? -72.312 0.655 -30.078 1 15.47 72 ASN A N 1
ATOM 588 C CA . ASN A 1 72 ? -72.938 0.664 -31.406 1 15.47 72 ASN A CA 1
ATOM 589 C C . ASN A 1 72 ? -72.062 0.043 -32.469 1 15.47 72 ASN A C 1
ATOM 591 O O . ASN A 1 72 ? -70.812 -0.07 -32.25 1 15.47 72 ASN A O 1
ATOM 595 N N . ASP A 1 73 ? -72.25 0.344 -33.781 1 15.14 73 ASP A N 1
ATOM 596 C CA . ASP A 1 73 ? -72.75 -0.279 -35 1 15.14 73 ASP A CA 1
ATOM 597 C C . ASP A 1 73 ? -71.562 -0.652 -35.906 1 15.14 73 ASP A C 1
ATOM 599 O O . ASP A 1 73 ? -71.5 -1.794 -36.375 1 15.14 73 ASP A O 1
ATOM 603 N N . GLN A 1 74 ? -71.188 0.292 -36.875 1 15.11 74 GLN A N 1
ATOM 604 C CA . GLN A 1 74 ? -71.562 -0.007 -38.25 1 15.11 74 GLN A CA 1
ATOM 605 C C . GLN A 1 74 ? -70.5 -0.852 -38.938 1 15.11 74 GLN A C 1
ATOM 607 O O . GLN A 1 74 ? -70.812 -1.899 -39.5 1 15.11 74 GLN A O 1
ATOM 612 N N . SER A 1 75 ? -69.812 -0.274 -40 1 15.42 75 SER A N 1
ATOM 613 C CA . SER A 1 75 ? -70 -0.677 -41.375 1 15.42 75 SER A CA 1
ATOM 614 C C . SER A 1 75 ? -69 -1.717 -41.844 1 15.42 75 SER A C 1
ATOM 616 O O . SER A 1 75 ? -68.125 -2.102 -41.062 1 15.42 75 SER A O 1
ATOM 618 N N . ASN A 1 76 ? -68.25 -1.47 -42.938 1 15.32 76 ASN A N 1
ATOM 619 C CA . ASN A 1 76 ? -68.438 -2.088 -44.25 1 15.32 76 ASN A CA 1
ATOM 620 C C . ASN A 1 76 ? -67.438 -3.229 -44.469 1 15.32 76 ASN A C 1
ATOM 622 O O . ASN A 1 76 ? -66.5 -3.4 -43.656 1 15.32 76 ASN A O 1
ATOM 626 N N . ASP A 1 77 ? -66.75 -3.221 -45.594 1 15.51 77 ASP A N 1
ATOM 627 C CA . ASP A 1 77 ? -66.812 -4.086 -46.781 1 15.51 77 ASP A CA 1
ATOM 628 C C . ASP A 1 77 ? -65.75 -5.184 -46.719 1 15.51 77 ASP A C 1
ATOM 630 O O . ASP A 1 77 ? -64.812 -5.121 -45.938 1 15.51 77 ASP A O 1
ATOM 634 N N . ASN A 1 78 ? -65.25 -5.543 -47.875 1 15.1 78 ASN A N 1
ATOM 635 C CA . ASN A 1 78 ? -65.25 -6.719 -48.75 1 15.1 78 ASN A CA 1
ATOM 636 C C . ASN A 1 78 ? -64 -7.539 -48.656 1 15.1 78 ASN A C 1
ATOM 638 O O . ASN A 1 78 ? -63.969 -8.727 -49 1 15.1 78 ASN A O 1
ATOM 642 N N . LYS A 1 79 ? -62.781 -6.836 -48.344 1 15.55 79 LYS A N 1
ATOM 643 C CA . LYS A 1 79 ? -61.938 -7.23 -49.469 1 15.55 79 LYS A CA 1
ATOM 644 C C . LYS A 1 79 ? -61.594 -8.719 -49.406 1 15.55 79 LYS A C 1
ATOM 646 O O . LYS A 1 79 ? -61.594 -9.312 -48.312 1 15.55 79 LYS A O 1
ATOM 651 N N . GLU A 1 80 ? -60.5 -9.109 -50.125 1 15.93 80 GLU A N 1
ATOM 652 C CA . GLU A 1 80 ? -60.188 -10.07 -51.188 1 15.93 80 GLU A CA 1
ATOM 653 C C . GLU A 1 80 ? -59.625 -11.367 -50.594 1 15.93 80 GLU A C 1
ATOM 655 O O . GLU A 1 80 ? -59.125 -11.391 -49.469 1 15.93 80 GLU A O 1
ATOM 660 N N . THR A 1 81 ? -59.375 -12.305 -51.406 1 15.83 81 THR A N 1
ATOM 661 C CA . THR A 1 81 ? -59.531 -13.688 -51.875 1 15.83 81 THR A CA 1
ATOM 662 C C . THR A 1 81 ? -58.375 -14.547 -51.375 1 15.83 81 THR A C 1
ATOM 664 O O . THR A 1 81 ? -58.562 -15.703 -51 1 15.83 81 THR A O 1
ATOM 667 N N . ASN A 1 82 ? -57.031 -14.023 -51.438 1 16.5 82 ASN A N 1
ATOM 668 C CA . ASN A 1 82 ? -56.281 -14.906 -52.312 1 16.5 82 ASN A CA 1
ATOM 669 C C . ASN A 1 82 ? -55.906 -16.219 -51.625 1 16.5 82 ASN A C 1
ATOM 671 O O . ASN A 1 82 ? -55.906 -16.297 -50.406 1 16.5 82 ASN A O 1
ATOM 675 N N . ILE A 1 83 ? -54.875 -16.922 -52.25 1 16.19 83 ILE A N 1
ATOM 676 C CA . ILE A 1 83 ? -54.562 -18.203 -52.875 1 16.19 83 ILE A CA 1
ATOM 677 C C . ILE A 1 83 ? -53.75 -19.062 -51.906 1 16.19 83 ILE A C 1
ATOM 679 O O . ILE A 1 83 ? -52.656 -18.672 -51.469 1 16.19 83 ILE A O 1
ATOM 683 N N . LYS A 1 84 ? -54.344 -19.812 -51.188 1 17.61 84 LYS A N 1
ATOM 684 C CA . LYS A 1 84 ? -53.781 -20.719 -50.188 1 17.61 84 LYS A CA 1
ATOM 685 C C . LYS A 1 84 ? -52.906 -21.781 -50.844 1 17.61 84 LYS A C 1
ATOM 687 O O . LYS A 1 84 ? -53.406 -22.703 -51.5 1 17.61 84 LYS A O 1
ATOM 692 N N . GLU A 1 85 ? -51.656 -21.297 -51.188 1 16.81 85 GLU A N 1
ATOM 693 C CA . GLU A 1 85 ? -50.781 -22.266 -51.812 1 16.81 85 GLU A CA 1
ATOM 694 C C . GLU A 1 85 ? -50.562 -23.484 -50.938 1 16.81 85 GLU A C 1
ATOM 696 O O . GLU A 1 85 ? -50.594 -23.375 -49.719 1 16.81 85 GLU A O 1
ATOM 701 N N . ASN A 1 86 ? -50.281 -24.641 -51.594 1 16.95 86 ASN A N 1
ATOM 702 C CA . ASN A 1 86 ? -50.375 -26.094 -51.469 1 16.95 86 ASN A CA 1
ATOM 703 C C . ASN A 1 86 ? -49.312 -26.656 -50.531 1 16.95 86 ASN A C 1
ATOM 705 O O . ASN A 1 86 ? -49.625 -27.516 -49.688 1 16.95 86 ASN A O 1
ATOM 709 N N . THR A 1 87 ? -47.969 -26.375 -50.625 1 19.05 87 THR A N 1
ATOM 710 C CA . THR A 1 87 ? -47.156 -27.531 -51 1 19.05 87 THR A CA 1
ATOM 711 C C . THR A 1 87 ? -46.844 -28.406 -49.781 1 19.05 87 THR A C 1
ATOM 713 O O . THR A 1 87 ? -46.906 -27.922 -48.656 1 19.05 87 THR A O 1
ATOM 716 N N . THR A 1 88 ? -45.938 -29.531 -50.031 1 19.41 88 THR A N 1
ATOM 717 C CA . THR A 1 88 ? -45.625 -30.953 -49.844 1 19.41 88 THR 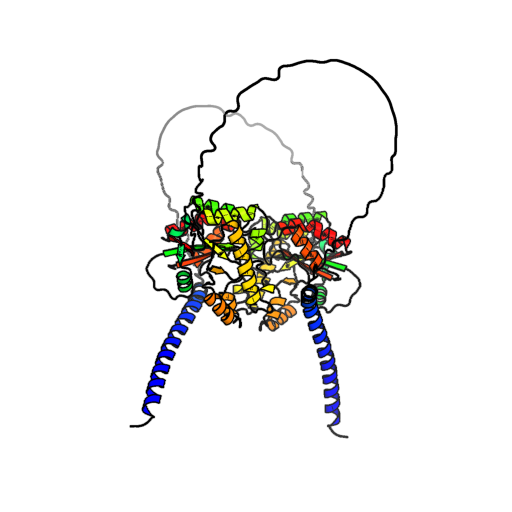A CA 1
ATOM 718 C C . THR A 1 88 ? -44.812 -31.141 -48.562 1 19.41 88 THR A C 1
ATOM 720 O O . THR A 1 88 ? -43.969 -30.297 -48.219 1 19.41 88 THR A O 1
ATOM 723 N N . GLU A 1 89 ? -45.125 -32.156 -47.812 1 20.11 89 GLU A N 1
ATOM 724 C CA . GLU A 1 89 ? -44.844 -32.688 -46.469 1 20.11 89 GLU A CA 1
ATOM 725 C C . GLU A 1 89 ? -43.469 -33.312 -46.375 1 20.11 89 GLU A C 1
ATOM 727 O O . GLU A 1 89 ? -43.25 -34.375 -46.906 1 20.11 89 GLU A O 1
ATOM 732 N N . ASN A 1 90 ? -42.375 -32.625 -46.938 1 19.16 90 ASN A N 1
ATOM 733 C CA . ASN A 1 90 ? -41.156 -33.406 -46.969 1 19.16 90 ASN A CA 1
ATOM 734 C C . ASN A 1 90 ? -40.781 -33.906 -45.562 1 19.16 90 ASN A C 1
ATOM 736 O O . ASN A 1 90 ? -40.719 -33.125 -44.625 1 19.16 90 ASN A O 1
ATOM 740 N N . LYS A 1 91 ? -40.969 -35.188 -45.406 1 21.64 91 LYS A N 1
ATOM 741 C CA . LYS A 1 91 ? -40.719 -36.031 -44.25 1 21.64 91 LYS A CA 1
ATOM 742 C C . LYS A 1 91 ? -39.25 -36.031 -43.875 1 21.64 91 LYS A C 1
ATOM 744 O O . LYS A 1 91 ? -38.406 -36.656 -44.531 1 21.64 91 LYS A O 1
ATOM 749 N N . ASP A 1 92 ? -38.531 -34.906 -43.875 1 21.55 92 ASP A N 1
ATOM 750 C CA . ASP A 1 92 ? -37.094 -35.062 -43.688 1 21.55 92 ASP A CA 1
ATOM 751 C C . ASP A 1 92 ? -36.75 -35.875 -42.438 1 21.55 92 ASP A C 1
ATOM 753 O O . ASP A 1 92 ? -37.375 -35.656 -41.375 1 21.55 92 ASP A O 1
ATOM 757 N N . ASP A 1 93 ? -36.281 -37.156 -42.719 1 22.27 93 ASP A N 1
ATOM 758 C CA . ASP A 1 93 ? -35.656 -38.219 -41.906 1 22.27 93 ASP A CA 1
ATOM 759 C C . ASP A 1 93 ? -34.625 -37.625 -40.938 1 22.27 93 ASP A C 1
ATOM 761 O O . ASP A 1 93 ? -33.719 -36.875 -41.344 1 22.27 93 ASP A O 1
ATOM 765 N N . SER A 1 94 ? -35.031 -37.5 -39.719 1 25.72 94 SER A N 1
ATOM 766 C CA . SER A 1 94 ? -34.375 -37.031 -38.5 1 25.72 94 SER A CA 1
ATOM 767 C C . SER A 1 94 ? -33.125 -37.875 -38.188 1 25.72 94 SER A C 1
ATOM 769 O O . SER A 1 94 ? -33.25 -39.031 -37.75 1 25.72 94 SER A O 1
ATOM 771 N N . THR A 1 95 ? -32.219 -38.062 -39.312 1 23.98 95 THR A N 1
ATOM 772 C CA . THR A 1 95 ? -31.016 -38.812 -38.938 1 23.98 95 THR A CA 1
ATOM 773 C C . THR A 1 95 ? -30.516 -38.406 -37.562 1 23.98 95 THR A C 1
ATOM 775 O O . THR A 1 95 ? -30.656 -37.219 -37.188 1 23.98 95 THR A O 1
ATOM 778 N N . ASN A 1 96 ? -30.109 -39.438 -36.812 1 25.09 96 ASN A N 1
ATOM 779 C CA . ASN A 1 96 ? -29.578 -39.812 -35.531 1 25.09 96 ASN A CA 1
ATOM 780 C C . ASN A 1 96 ? -28.234 -39.125 -35.25 1 25.09 96 ASN A C 1
ATOM 782 O O . ASN A 1 96 ? -27.188 -39.719 -35.5 1 25.09 96 ASN A O 1
ATOM 786 N N . LYS A 1 97 ? -27.844 -38.031 -35.938 1 28.81 97 LYS A N 1
ATOM 787 C CA . LYS A 1 97 ? -26.453 -37.719 -35.594 1 28.81 97 LYS A CA 1
ATOM 788 C C . LYS A 1 97 ? -26.281 -37.594 -34.062 1 28.81 97 LYS A C 1
ATOM 790 O O . LYS A 1 97 ? -26.812 -36.656 -33.469 1 28.81 97 LYS A O 1
ATOM 795 N N . SER A 1 98 ? -26.141 -38.75 -33.5 1 24.83 98 SER A N 1
ATOM 796 C CA . SER A 1 98 ? -25.656 -38.75 -32.125 1 24.83 98 SER A CA 1
ATOM 797 C C . SER A 1 98 ? -24.469 -37.812 -31.938 1 24.83 98 SER A C 1
ATOM 799 O O . SER A 1 98 ? -23.438 -37.969 -32.594 1 24.83 98 SER A O 1
ATOM 801 N N . ASN A 1 99 ? -24.703 -36.562 -31.859 1 27.45 99 ASN A N 1
ATOM 802 C CA . ASN A 1 99 ? -23.672 -35.625 -31.484 1 27.45 99 ASN A CA 1
ATOM 803 C C . ASN A 1 99 ? -22.875 -36.094 -30.266 1 27.45 99 ASN A C 1
ATOM 805 O O . ASN A 1 99 ? -23.406 -36.094 -29.156 1 27.45 99 ASN A O 1
ATOM 809 N N . LEU A 1 100 ? -22.062 -37.156 -30.406 1 28.25 100 LEU A N 1
ATOM 810 C CA . LEU A 1 100 ? -21.016 -37.406 -29.422 1 28.25 100 LEU A CA 1
ATOM 811 C C . LEU A 1 100 ? -20.312 -36.125 -29.016 1 28.25 100 LEU A C 1
ATOM 813 O O . LEU A 1 100 ? -19.562 -35.531 -29.797 1 28.25 100 LEU A O 1
ATOM 817 N N . SER A 1 101 ? -21.016 -35.344 -28.312 1 29.67 101 SER A N 1
ATOM 818 C CA . SER A 1 101 ? -20.297 -34.281 -27.609 1 29.67 101 SER A CA 1
ATOM 819 C C . SER A 1 101 ? -19.016 -34.812 -26.969 1 29.67 101 SER A C 1
ATOM 821 O O . SER A 1 101 ? -19.062 -35.719 -26.141 1 29.67 101 SER A O 1
ATOM 823 N N . ASN A 1 102 ? -17.984 -35.156 -27.766 1 29.41 102 ASN A N 1
ATOM 824 C CA . ASN A 1 102 ? -16.641 -35.312 -27.203 1 29.41 102 ASN A CA 1
ATOM 825 C C . ASN A 1 102 ? -16.422 -34.375 -26.016 1 29.41 102 ASN A C 1
ATOM 827 O O . ASN A 1 102 ? -16.297 -33.156 -26.203 1 29.41 102 ASN A O 1
ATOM 831 N N . ASN A 1 103 ? -17.094 -34.625 -24.953 1 31.11 103 ASN A N 1
ATOM 832 C CA . ASN A 1 103 ? -16.641 -34.062 -23.672 1 31.11 103 ASN A CA 1
ATOM 833 C C . ASN A 1 103 ? -15.133 -34.25 -23.5 1 31.11 103 ASN A C 1
ATOM 835 O O . ASN A 1 103 ? -14.672 -35.344 -23.156 1 31.11 103 ASN A O 1
ATOM 839 N N . VAL A 1 104 ? -14.297 -33.812 -24.406 1 32.62 104 VAL A N 1
ATOM 840 C CA . VAL A 1 104 ? -12.914 -33.656 -23.984 1 32.62 104 VAL A CA 1
ATOM 841 C C . VAL A 1 104 ? -12.852 -33.312 -22.5 1 32.62 104 VAL A C 1
ATOM 843 O O . VAL A 1 104 ? -13.312 -32.25 -22.078 1 32.62 104 VAL A O 1
ATOM 846 N N . GLU A 1 105 ? -13.031 -34.281 -21.688 1 33.56 105 GLU A N 1
ATOM 847 C CA . GLU A 1 105 ? -12.539 -34.094 -20.328 1 33.56 105 GLU A CA 1
ATOM 848 C C . GLU A 1 105 ? -11.18 -33.406 -20.312 1 33.56 105 GLU A C 1
ATOM 850 O O . GLU A 1 105 ? -10.164 -34.031 -20.688 1 33.56 105 GLU A O 1
ATOM 855 N N . ASN A 1 106 ? -10.953 -32.25 -20.859 1 35.41 106 ASN A N 1
ATOM 856 C CA . ASN A 1 106 ? -9.773 -31.438 -20.547 1 35.41 106 ASN A CA 1
ATOM 857 C C . ASN A 1 106 ? -9.312 -31.641 -19.109 1 35.41 106 ASN A C 1
ATOM 859 O O . ASN A 1 106 ? -9.898 -31.094 -18.172 1 35.41 106 ASN A O 1
ATOM 863 N N . ASN A 1 107 ? -8.922 -32.812 -18.75 1 37.66 107 ASN A N 1
ATOM 864 C CA . ASN A 1 107 ? -8.18 -33.062 -17.516 1 37.66 107 ASN A CA 1
ATOM 865 C C . ASN A 1 107 ? -7.176 -31.953 -17.219 1 37.66 107 ASN A C 1
ATOM 867 O O . ASN A 1 107 ? -6.02 -32.031 -17.641 1 37.66 107 ASN A O 1
ATOM 871 N N . THR A 1 108 ? -7.363 -30.688 -17.469 1 47.84 108 THR A N 1
ATOM 872 C CA . THR A 1 108 ? -6.496 -29.609 -17.031 1 47.84 108 THR A CA 1
ATOM 873 C C . THR A 1 108 ? -6.156 -29.75 -15.547 1 47.84 108 THR A C 1
ATOM 875 O O . THR A 1 108 ? -7.023 -29.594 -14.688 1 47.84 108 THR A O 1
ATOM 878 N N . ASP A 1 109 ? -5.332 -30.703 -15.141 1 58.66 109 ASP A N 1
ATOM 879 C CA . ASP A 1 109 ? -4.773 -30.875 -13.805 1 58.66 109 ASP A CA 1
ATOM 880 C C . ASP A 1 109 ? -3.916 -29.672 -13.414 1 58.66 109 ASP A C 1
ATOM 882 O O . ASP A 1 109 ? -2.955 -29.328 -14.109 1 58.66 109 ASP A O 1
ATOM 886 N N . GLY A 1 110 ? -4.355 -28.688 -12.68 1 90.38 110 GLY A N 1
ATOM 887 C CA . GLY A 1 110 ? -3.527 -27.75 -11.938 1 90.38 110 GLY A CA 1
ATOM 888 C C . GLY A 1 110 ? -3.943 -26.297 -12.133 1 90.38 110 GLY A C 1
ATOM 889 O O . GLY A 1 110 ? -5.137 -26 -12.211 1 90.38 110 GLY A O 1
ATOM 890 N N . ASN A 1 111 ? -3.131 -25.406 -12.141 1 97.81 111 ASN A N 1
ATOM 891 C CA . ASN A 1 111 ? -3.418 -23.969 -12.164 1 97.81 111 ASN A CA 1
ATOM 892 C C . ASN A 1 111 ? -2.967 -23.328 -13.477 1 97.81 111 ASN A C 1
ATOM 894 O O . ASN A 1 111 ? -2.84 -22.109 -13.57 1 97.81 111 ASN A O 1
ATOM 898 N N . VAL A 1 112 ? -2.773 -24.203 -14.523 1 97.19 112 VAL A N 1
ATOM 899 C CA . VAL A 1 112 ? -2.41 -23.75 -15.867 1 97.19 112 VAL A CA 1
ATOM 900 C C . VAL A 1 112 ? -3.252 -24.484 -16.906 1 97.19 112 VAL A C 1
ATOM 902 O O . VAL A 1 112 ? -3.686 -25.609 -16.672 1 97.19 112 VAL A O 1
ATOM 905 N N . SER A 1 113 ? -3.469 -23.844 -18.016 1 96 113 SER A N 1
ATOM 906 C CA . SER A 1 113 ? -4.121 -24.5 -19.156 1 96 113 SER A CA 1
ATOM 907 C C . SER A 1 113 ? -3.186 -25.5 -19.828 1 96 113 SER A C 1
ATOM 909 O O . SER A 1 113 ? -2.004 -25.578 -19.469 1 96 113 SER A O 1
ATOM 911 N N . SER A 1 114 ? -3.748 -26.266 -20.734 1 94.06 114 SER A N 1
ATOM 912 C CA . SER A 1 114 ? -2.953 -27.25 -21.484 1 94.06 114 SER A CA 1
ATOM 913 C C . SER A 1 114 ? -1.776 -26.578 -22.188 1 94.06 114 SER A C 1
ATOM 915 O O . SER A 1 114 ? -0.67 -27.125 -22.203 1 94.06 114 SER A O 1
ATOM 917 N N . ASP A 1 115 ? -1.977 -25.344 -22.703 1 92.94 115 ASP A N 1
ATOM 918 C CA . ASP A 1 115 ? -0.94 -24.609 -23.422 1 92.94 115 ASP A CA 1
ATOM 919 C C . ASP A 1 115 ? 0.137 -24.109 -22.469 1 92.94 115 ASP A C 1
ATOM 921 O O . ASP A 1 115 ? 1.276 -23.875 -22.875 1 92.94 115 ASP A O 1
ATOM 925 N N . GLY A 1 116 ? -0.238 -24 -21.234 1 96.81 116 GLY A N 1
ATOM 926 C CA . GLY A 1 116 ? 0.682 -23.453 -20.25 1 96.81 116 GLY A CA 1
ATOM 927 C C . GLY A 1 116 ? 1.543 -24.5 -19.578 1 96.81 116 GLY A C 1
ATOM 928 O O . GLY A 1 116 ? 2.531 -24.188 -18.922 1 96.81 116 GLY A O 1
ATOM 929 N N . LYS A 1 117 ? 1.303 -25.766 -19.781 1 96.25 117 LYS A N 1
ATOM 930 C CA . LYS A 1 117 ? 1.939 -26.859 -19.062 1 96.25 117 LYS A CA 1
ATOM 931 C C . LYS A 1 117 ? 3.436 -26.906 -19.359 1 96.25 117 LYS A C 1
ATOM 933 O O . LYS A 1 117 ? 4.234 -27.25 -18.469 1 96.25 117 LYS A O 1
ATOM 938 N N . GLN A 1 118 ? 3.797 -26.594 -20.531 1 96.44 118 GLN A N 1
ATOM 939 C CA . GLN A 1 118 ? 5.199 -26.688 -20.922 1 96.44 118 GLN A CA 1
ATOM 940 C C . GLN A 1 118 ? 6.055 -25.672 -20.172 1 96.44 118 GLN A C 1
ATOM 942 O O . GLN A 1 118 ? 7.273 -25.812 -20.094 1 96.44 118 GLN A O 1
ATOM 947 N N . TYR A 1 119 ? 5.441 -24.672 -19.625 1 97.75 119 TYR A N 1
ATOM 948 C CA . TYR A 1 119 ? 6.168 -23.625 -18.922 1 97.75 119 TYR A CA 1
ATOM 949 C C . TYR A 1 119 ? 6.105 -23.844 -17.406 1 97.75 119 TYR A C 1
ATOM 951 O O . TYR A 1 119 ? 6.773 -23.141 -16.656 1 97.75 119 TYR A O 1
ATOM 959 N N . ALA A 1 120 ? 5.359 -24.766 -16.891 1 97.81 120 ALA A N 1
ATOM 960 C CA . ALA A 1 120 ? 5.027 -24.938 -15.477 1 97.81 120 ALA A CA 1
ATOM 961 C C . ALA A 1 120 ? 6.176 -25.594 -14.719 1 97.81 120 ALA A C 1
ATOM 963 O O . ALA A 1 120 ? 6.785 -26.547 -15.203 1 97.81 120 ALA A O 1
ATOM 964 N N . TYR A 1 121 ? 6.531 -25.031 -13.609 1 97.25 121 TYR A N 1
ATOM 965 C CA . TYR A 1 121 ? 7.516 -25.516 -12.648 1 97.25 121 TYR A CA 1
ATOM 966 C C . TYR A 1 121 ? 6.852 -25.906 -11.336 1 97.25 121 TYR A C 1
ATOM 968 O O . TYR A 1 121 ? 5.949 -25.219 -10.859 1 97.25 121 TYR A O 1
ATOM 976 N N . ASP A 1 122 ? 7.23 -26.969 -10.781 1 97 122 ASP A N 1
ATOM 977 C CA . ASP A 1 122 ? 6.559 -27.531 -9.617 1 97 122 ASP A CA 1
ATOM 978 C C . ASP A 1 122 ? 6.637 -26.594 -8.414 1 97 122 ASP A C 1
ATOM 980 O O . ASP A 1 122 ? 7.715 -26.094 -8.078 1 97 122 ASP A O 1
ATOM 984 N N . ALA A 1 123 ? 5.52 -26.422 -7.77 1 98 123 ALA A N 1
ATOM 985 C CA . ALA A 1 123 ? 5.402 -25.484 -6.656 1 98 123 ALA A CA 1
ATOM 986 C C . ALA A 1 123 ? 6.328 -25.875 -5.508 1 98 123 ALA A C 1
ATOM 988 O O . ALA A 1 123 ? 6.918 -25 -4.855 1 98 123 ALA A O 1
ATOM 989 N N . GLN A 1 124 ? 6.445 -27.141 -5.223 1 96.62 124 GLN A N 1
ATOM 990 C CA . GLN A 1 124 ? 7.324 -27.594 -4.148 1 96.62 124 GLN A CA 1
ATOM 991 C C . GLN A 1 124 ? 8.781 -27.219 -4.438 1 96.62 124 GLN A C 1
ATOM 993 O O . GLN A 1 124 ? 9.508 -26.812 -3.539 1 96.62 124 GLN A O 1
ATOM 998 N N . LYS A 1 125 ? 9.164 -27.422 -5.66 1 97.19 125 LYS A N 1
ATOM 999 C CA . LYS A 1 125 ? 10.531 -27.078 -6.039 1 97.19 125 LYS A CA 1
ATOM 1000 C C . LYS A 1 125 ? 10.789 -25.578 -5.879 1 97.19 125 LYS A C 1
ATOM 1002 O O . LYS A 1 125 ? 11.867 -25.172 -5.434 1 97.19 125 LYS A O 1
ATOM 1007 N N . VAL A 1 126 ? 9.812 -24.75 -6.266 1 98.19 126 VAL A N 1
ATOM 1008 C CA . VAL A 1 126 ? 9.945 -23.312 -6.094 1 98.19 126 VAL A CA 1
ATOM 1009 C C . VAL A 1 126 ? 10.062 -22.969 -4.609 1 98.19 126 VAL A C 1
ATOM 1011 O O . VAL A 1 126 ? 10.883 -22.141 -4.219 1 98.19 126 VAL A O 1
ATOM 1014 N N . LYS A 1 127 ? 9.234 -23.594 -3.801 1 97.62 127 LYS A N 1
ATOM 1015 C CA . LYS A 1 127 ? 9.305 -23.422 -2.355 1 97.62 127 LYS A CA 1
ATOM 1016 C C . LYS A 1 127 ? 10.695 -23.781 -1.826 1 97.62 127 LYS A C 1
ATOM 1018 O O . LYS A 1 127 ? 11.25 -23.062 -0.991 1 97.62 127 LYS A O 1
ATOM 1023 N N . ASP A 1 128 ? 11.258 -24.875 -2.309 1 96.44 128 ASP A N 1
ATOM 1024 C CA . ASP A 1 128 ? 12.594 -25.297 -1.904 1 96.44 128 ASP A CA 1
ATOM 1025 C C . ASP A 1 128 ? 13.641 -24.266 -2.295 1 96.44 128 ASP A C 1
ATOM 1027 O O . ASP A 1 128 ? 14.57 -24 -1.532 1 96.44 128 ASP A O 1
ATOM 1031 N N . ILE A 1 129 ? 13.453 -23.734 -3.43 1 96.88 129 ILE A N 1
ATOM 1032 C CA . ILE A 1 129 ? 14.352 -22.688 -3.902 1 96.88 129 ILE A CA 1
ATOM 1033 C C . ILE A 1 129 ? 14.297 -21.484 -2.953 1 96.88 129 ILE A C 1
ATOM 1035 O O . ILE A 1 129 ? 15.328 -21 -2.5 1 96.88 129 ILE A O 1
ATOM 1039 N N . LEU A 1 130 ? 13.117 -21.047 -2.611 1 97.31 130 LEU A N 1
ATOM 1040 C CA . LEU A 1 130 ? 12.914 -19.875 -1.772 1 97.31 130 LEU A CA 1
ATOM 1041 C C . LEU A 1 130 ? 13.383 -20.125 -0.345 1 97.31 130 LEU A C 1
ATOM 1043 O O . LEU A 1 130 ? 13.773 -19.203 0.363 1 97.31 130 LEU A O 1
ATOM 1047 N N . ASP A 1 131 ? 13.391 -21.422 0.011 1 94.12 131 ASP A N 1
ATOM 1048 C CA . ASP A 1 131 ? 13.852 -21.797 1.344 1 94.12 131 ASP A CA 1
ATOM 1049 C C . ASP A 1 131 ? 15.344 -22.109 1.34 1 94.12 131 ASP A C 1
ATOM 1051 O O . ASP A 1 131 ? 15.883 -22.594 2.338 1 94.12 131 ASP A O 1
ATOM 1055 N N . ASN A 1 132 ? 15.969 -21.922 0.198 1 92.25 132 ASN A N 1
ATOM 1056 C CA . ASN A 1 132 ? 17.391 -22.188 0.006 1 92.25 132 ASN A CA 1
ATOM 1057 C C . ASN A 1 132 ? 17.719 -23.672 0.229 1 92.25 132 ASN A C 1
ATOM 1059 O O . ASN A 1 132 ? 18.75 -24 0.817 1 92.25 132 ASN A O 1
ATOM 1063 N N . LYS A 1 133 ? 16.844 -24.547 -0.118 1 93.25 133 LYS A N 1
ATOM 1064 C CA . LYS A 1 133 ? 17.016 -25.984 -0.061 1 93.25 133 LYS A CA 1
ATOM 1065 C C . LYS A 1 133 ? 17.172 -26.578 -1.46 1 93.25 133 LYS A C 1
ATOM 1067 O O . LYS A 1 133 ? 16.5 -27.562 -1.801 1 93.25 133 LYS A O 1
ATOM 1072 N N . PHE A 1 134 ? 17.875 -25.922 -2.209 1 90.81 134 PHE A N 1
ATOM 1073 C CA . PHE A 1 134 ? 18.109 -26.375 -3.574 1 90.81 134 PHE A CA 1
ATOM 1074 C C . PHE A 1 134 ? 19.594 -26.328 -3.91 1 90.81 134 PHE A C 1
ATOM 1076 O O . PHE A 1 134 ? 20.328 -25.484 -3.4 1 90.81 134 PHE A O 1
ATOM 1083 N N . GLU A 1 135 ? 20 -27.297 -4.699 1 91.31 135 GLU A N 1
ATOM 1084 C CA . GLU A 1 135 ? 21.359 -27.297 -5.219 1 91.31 135 GLU A CA 1
ATOM 1085 C C . GLU A 1 135 ? 21.438 -26.641 -6.594 1 91.31 135 GLU A C 1
ATOM 1087 O O . GLU A 1 135 ? 20.562 -26.875 -7.438 1 91.31 135 GLU A O 1
ATOM 1092 N N . SER A 1 136 ? 22.484 -25.875 -6.68 1 92.44 136 SER A N 1
ATOM 1093 C CA . SER A 1 136 ? 22.656 -25.219 -7.965 1 92.44 136 SER A CA 1
ATOM 1094 C C . SER A 1 136 ? 22.75 -26.219 -9.109 1 92.44 136 SER A C 1
ATOM 1096 O O . SER A 1 136 ? 23.438 -27.234 -8.992 1 92.44 136 SER A O 1
ATOM 1098 N N . ASP A 1 137 ? 22.047 -25.938 -10.156 1 94.38 137 ASP A N 1
ATOM 1099 C CA . ASP A 1 137 ? 22.125 -26.766 -11.367 1 94.38 137 ASP A CA 1
ATOM 1100 C C . ASP A 1 137 ? 22.656 -25.953 -12.547 1 94.38 137 ASP A C 1
ATOM 1102 O O . ASP A 1 137 ? 22.641 -26.422 -13.688 1 94.38 137 ASP A O 1
ATOM 1106 N N . GLY A 1 138 ? 22.969 -24.703 -12.289 1 94.12 138 GLY A N 1
ATOM 1107 C CA . GLY A 1 138 ? 23.547 -23.844 -13.312 1 94.12 138 GLY A CA 1
ATOM 1108 C C . GLY A 1 138 ? 22.5 -23.234 -14.227 1 94.12 138 GLY A C 1
ATOM 1109 O O . GLY A 1 138 ? 22.828 -22.422 -15.094 1 94.12 138 GLY A O 1
ATOM 1110 N N . GLU A 1 139 ? 21.266 -23.594 -14.016 1 96.94 139 GLU A N 1
ATOM 1111 C CA . GLU A 1 139 ? 20.203 -23.047 -14.852 1 96.94 139 GLU A CA 1
ATOM 1112 C C . GLU A 1 139 ? 19.594 -21.797 -14.242 1 96.94 139 GLU A C 1
ATOM 1114 O O . GLU A 1 139 ? 19.312 -21.75 -13.047 1 96.94 139 GLU A O 1
ATOM 1119 N N . LYS A 1 140 ? 19.422 -20.797 -15.078 1 98.31 140 LYS A N 1
ATOM 1120 C CA . LYS A 1 140 ? 18.797 -19.562 -14.633 1 98.31 140 LYS A CA 1
ATOM 1121 C C . LYS A 1 140 ? 17.312 -19.531 -15 1 98.31 140 LYS A C 1
ATOM 1123 O O . LYS A 1 140 ? 16.969 -19.594 -16.188 1 98.31 140 LYS A O 1
ATOM 1128 N N . ILE A 1 141 ? 16.469 -19.438 -13.992 1 98.75 141 ILE A N 1
ATOM 1129 C CA . ILE A 1 141 ? 15.031 -19.406 -14.211 1 98.75 141 ILE A CA 1
ATOM 1130 C C . ILE A 1 141 ? 14.438 -18.172 -13.516 1 98.75 141 ILE A C 1
ATOM 1132 O O . ILE A 1 141 ? 14.766 -17.875 -12.367 1 98.75 141 ILE A O 1
ATOM 1136 N N . ALA A 1 142 ? 13.641 -17.469 -14.234 1 98.94 142 ALA A N 1
ATOM 1137 C CA . ALA A 1 142 ? 12.891 -16.344 -13.688 1 98.94 142 ALA A CA 1
ATOM 1138 C C . ALA A 1 142 ? 11.391 -16.641 -13.664 1 98.94 142 ALA A C 1
ATOM 1140 O O . ALA A 1 142 ? 10.828 -17.078 -14.672 1 98.94 142 ALA A O 1
ATOM 1141 N N . PHE A 1 143 ? 10.781 -16.484 -12.539 1 98.94 143 PHE A N 1
ATOM 1142 C CA . PHE A 1 143 ? 9.336 -16.516 -12.359 1 98.94 143 PHE A CA 1
ATOM 1143 C C . PHE A 1 143 ? 8.773 -15.102 -12.227 1 98.94 143 PHE A C 1
ATOM 1145 O O . PHE A 1 143 ? 8.914 -14.469 -11.172 1 98.94 143 PHE A O 1
ATOM 1152 N N . LEU A 1 144 ? 8.172 -14.578 -13.297 1 98.94 144 LEU A N 1
ATOM 1153 C CA . LEU A 1 144 ? 7.434 -13.32 -13.18 1 98.94 144 LEU A CA 1
ATOM 1154 C C . LEU A 1 144 ? 6.121 -13.531 -12.438 1 98.94 144 LEU A C 1
ATOM 1156 O O . LEU A 1 144 ? 5.316 -14.383 -12.812 1 98.94 144 LEU A O 1
ATOM 1160 N N . THR A 1 145 ? 5.949 -12.781 -11.336 1 98.94 145 THR A N 1
ATOM 1161 C CA . THR A 1 145 ? 4.703 -12.922 -10.594 1 98.94 145 THR A CA 1
ATOM 1162 C C . THR A 1 145 ? 4.031 -11.57 -10.391 1 98.94 145 THR A C 1
ATOM 1164 O O . THR A 1 145 ? 4.711 -10.555 -10.211 1 98.94 145 THR A O 1
ATOM 1167 N N . PHE A 1 146 ? 2.732 -11.586 -10.438 1 98.94 146 PHE A N 1
ATOM 1168 C CA . PHE A 1 146 ? 1.919 -10.383 -10.289 1 98.94 146 PHE A CA 1
ATOM 1169 C C . PHE A 1 146 ? 0.847 -10.586 -9.219 1 98.94 146 PHE A C 1
ATOM 1171 O O . PHE A 1 146 ? 0.055 -11.531 -9.305 1 98.94 146 PHE A O 1
ATOM 1178 N N . ASP A 1 147 ? 0.857 -9.609 -8.258 1 98.38 147 ASP A N 1
ATOM 1179 C CA . ASP A 1 147 ? -0.084 -9.688 -7.145 1 98.38 147 ASP A CA 1
ATOM 1180 C C . ASP A 1 147 ? -1.211 -8.672 -7.309 1 98.38 147 ASP A C 1
ATOM 1182 O O . ASP A 1 147 ? -1.027 -7.629 -7.945 1 98.38 147 ASP A O 1
ATOM 1186 N N . ASP A 1 148 ? -2.396 -9.008 -6.789 1 97.44 148 ASP A N 1
ATOM 1187 C CA . ASP A 1 148 ? -3.48 -8.102 -6.438 1 97.44 148 ASP A CA 1
ATOM 1188 C C . ASP A 1 148 ? -4.426 -7.891 -7.617 1 97.44 148 ASP A C 1
ATOM 1190 O O . ASP A 1 148 ? -5.41 -7.156 -7.508 1 97.44 148 ASP A O 1
ATOM 1194 N N . GLY A 1 149 ? -4.117 -8.453 -8.789 1 97.88 149 GLY A N 1
ATOM 1195 C CA . GLY A 1 149 ? -5.074 -8.391 -9.875 1 97.88 149 GLY A CA 1
ATOM 1196 C C . GLY A 1 149 ? -6.285 -9.273 -9.664 1 97.88 149 GLY A C 1
ATOM 1197 O O . GLY A 1 149 ? -6.438 -9.883 -8.602 1 97.88 149 GLY A O 1
ATOM 1198 N N . PRO A 1 150 ? -7.215 -9.203 -10.695 1 98.31 150 PRO A N 1
ATOM 1199 C CA . PRO A 1 150 ? -7.094 -8.477 -11.961 1 98.31 150 PRO A CA 1
ATOM 1200 C C . PRO A 1 150 ? -7.5 -7.012 -11.836 1 98.31 150 PRO A C 1
ATOM 1202 O O . PRO A 1 150 ? -8.242 -6.645 -10.922 1 98.31 150 PRO A O 1
ATOM 1205 N N . SER A 1 151 ? -6.906 -6.191 -12.672 1 97.44 151 SER A N 1
ATOM 1206 C CA . SER A 1 151 ? -7.344 -4.816 -12.898 1 97.44 151 SER A CA 1
ATOM 1207 C C . SER A 1 151 ? -7.613 -4.555 -14.375 1 97.44 151 SER A C 1
ATOM 1209 O O . SER A 1 151 ? -6.883 -5.039 -15.242 1 97.44 151 SER A O 1
ATOM 1211 N N . THR A 1 152 ? -8.602 -3.82 -14.688 1 96.75 152 THR A N 1
ATOM 1212 C CA . THR A 1 152 ? -9 -3.627 -16.078 1 96.75 152 THR A CA 1
ATOM 1213 C C . THR A 1 152 ? -8.055 -2.65 -16.781 1 96.75 152 THR A C 1
ATOM 1215 O O . THR A 1 152 ? -8.039 -2.576 -18.016 1 96.75 152 THR A O 1
ATOM 1218 N N . SER A 1 153 ? -7.242 -1.93 -16 1 95 153 SER A N 1
ATOM 1219 C CA . SER A 1 153 ? -6.367 -0.936 -16.609 1 95 153 SER A CA 1
ATOM 1220 C C . SER A 1 153 ? -4.934 -1.448 -16.719 1 95 153 SER A C 1
ATOM 1222 O O . SER A 1 153 ? -4.184 -1.03 -17.594 1 95 153 SER A O 1
ATOM 1224 N N . VAL A 1 154 ? -4.527 -2.354 -15.867 1 98.12 154 VAL A N 1
ATOM 1225 C CA . VAL A 1 154 ? -3.115 -2.711 -15.805 1 98.12 154 VAL A CA 1
ATOM 1226 C C . VAL A 1 154 ? -2.918 -4.129 -16.328 1 98.12 154 VAL A C 1
ATOM 1228 O O . VAL A 1 154 ? -2.035 -4.375 -17.156 1 98.12 154 VAL A O 1
ATOM 1231 N N . THR A 1 155 ? -3.729 -5.074 -15.938 1 98.81 155 THR A N 1
ATOM 1232 C CA . THR A 1 155 ? -3.584 -6.48 -16.297 1 98.81 155 THR A CA 1
ATOM 1233 C C . THR A 1 155 ? -3.549 -6.648 -17.812 1 98.81 155 THR A C 1
ATOM 1235 O O . THR A 1 155 ? -2.695 -7.359 -18.344 1 98.81 155 THR A O 1
ATOM 1238 N N . PRO A 1 156 ? -4.426 -5.926 -18.594 1 98.88 156 PRO A N 1
ATOM 1239 C CA . PRO A 1 156 ? -4.367 -6.105 -20.047 1 98.88 156 PRO A CA 1
ATOM 1240 C C . PRO A 1 156 ? -3.031 -5.672 -20.641 1 98.88 156 PRO A C 1
ATOM 1242 O O . PRO A 1 156 ? -2.545 -6.289 -21.594 1 98.88 156 PRO A O 1
ATOM 1245 N N . GLN A 1 157 ? -2.457 -4.641 -20.078 1 98.88 157 GLN A N 1
ATOM 1246 C CA . GLN A 1 157 ? -1.162 -4.176 -20.578 1 98.88 157 GLN A CA 1
ATOM 1247 C C . GLN A 1 157 ? -0.076 -5.219 -20.328 1 98.88 157 GLN A C 1
ATOM 1249 O O . GLN A 1 157 ? 0.755 -5.477 -21.188 1 98.88 157 GLN A O 1
ATOM 1254 N N . ILE A 1 158 ? -0.128 -5.777 -19.203 1 98.94 158 ILE A N 1
ATOM 1255 C CA . ILE A 1 158 ? 0.842 -6.805 -18.828 1 98.94 158 ILE A CA 1
ATOM 1256 C C . ILE A 1 158 ? 0.667 -8.031 -19.719 1 98.94 158 ILE A C 1
ATOM 1258 O O . ILE A 1 158 ? 1.645 -8.562 -20.25 1 98.94 158 ILE A O 1
ATOM 1262 N N . LEU A 1 159 ? -0.544 -8.453 -19.922 1 98.94 159 LEU A N 1
ATOM 1263 C CA . LEU A 1 159 ? -0.829 -9.609 -20.766 1 98.94 159 LEU A CA 1
ATOM 1264 C C . LEU A 1 159 ? -0.354 -9.367 -22.188 1 98.94 159 LEU A C 1
ATOM 1266 O O . LEU A 1 159 ? 0.2 -10.266 -22.828 1 98.94 159 LEU A O 1
ATOM 1270 N N . ASN A 1 160 ? -0.587 -8.156 -22.703 1 98.88 160 ASN A N 1
ATOM 1271 C CA . ASN A 1 160 ? -0.122 -7.824 -24.047 1 98.88 160 ASN A CA 1
ATOM 1272 C C . ASN A 1 160 ? 1.397 -7.918 -24.156 1 98.88 160 ASN A C 1
ATOM 1274 O O . ASN A 1 160 ? 1.924 -8.469 -25.125 1 98.88 160 ASN A O 1
ATOM 1278 N N . THR A 1 161 ? 2.059 -7.379 -23.172 1 98.94 161 THR A N 1
ATOM 1279 C CA . THR A 1 161 ? 3.516 -7.438 -23.172 1 98.94 161 THR A CA 1
ATOM 1280 C C . THR A 1 161 ? 4.004 -8.883 -23.125 1 98.94 161 THR A C 1
ATOM 1282 O O . THR A 1 161 ? 4.898 -9.266 -23.875 1 98.94 161 THR A O 1
ATOM 1285 N N . LEU A 1 162 ? 3.42 -9.688 -22.219 1 98.94 162 LEU A N 1
ATOM 1286 C CA . LEU A 1 162 ? 3.803 -11.086 -22.109 1 98.94 162 LEU A CA 1
ATOM 1287 C C . LEU A 1 162 ? 3.58 -11.828 -23.422 1 98.94 162 LEU A C 1
ATOM 1289 O O . LEU A 1 162 ? 4.402 -12.656 -23.812 1 98.94 162 LEU A O 1
ATOM 1293 N N . LYS A 1 163 ? 2.496 -11.539 -24.031 1 98.81 163 LYS A N 1
ATOM 1294 C CA . LYS A 1 163 ? 2.201 -12.133 -25.328 1 98.81 163 LYS A CA 1
ATOM 1295 C C . LYS A 1 163 ? 3.252 -11.734 -26.359 1 98.81 163 LYS A C 1
ATOM 1297 O O . LYS A 1 163 ? 3.773 -12.586 -27.094 1 98.81 163 LYS A O 1
ATOM 1302 N N . ASP A 1 164 ? 3.564 -10.484 -26.438 1 98.62 164 ASP A N 1
ATOM 1303 C CA . ASP A 1 164 ? 4.516 -9.961 -27.406 1 98.62 164 ASP A CA 1
ATOM 1304 C C . ASP A 1 164 ? 5.883 -10.625 -27.25 1 98.62 164 ASP A C 1
ATOM 1306 O O . ASP A 1 164 ? 6.59 -10.844 -28.234 1 98.62 164 ASP A O 1
ATOM 1310 N N . TYR A 1 165 ? 6.242 -10.992 -26.047 1 98.69 165 TYR A N 1
ATOM 1311 C CA . TYR A 1 165 ? 7.578 -11.523 -25.797 1 98.69 165 TYR A CA 1
ATOM 1312 C C . TYR A 1 165 ? 7.555 -13.039 -25.688 1 98.69 165 TYR A C 1
ATOM 1314 O O . TYR A 1 165 ? 8.602 -13.672 -25.5 1 98.69 165 TYR A O 1
ATOM 1322 N N . GLY A 1 166 ? 6.367 -13.609 -25.75 1 98.25 166 GLY A N 1
ATOM 1323 C CA . GLY A 1 166 ? 6.246 -15.055 -25.641 1 98.25 166 GLY A CA 1
ATOM 1324 C C . GLY A 1 166 ? 6.641 -15.586 -24.281 1 98.25 166 GLY A C 1
ATOM 1325 O O . GLY A 1 166 ? 7.309 -16.609 -24.172 1 98.25 166 GLY A O 1
ATOM 1326 N N . VAL A 1 167 ? 6.344 -14.859 -23.266 1 98.62 167 VAL A N 1
ATOM 1327 C CA . VAL A 1 167 ? 6.676 -15.195 -21.891 1 98.62 167 VAL A CA 1
ATOM 1328 C C . VAL A 1 167 ? 5.398 -15.477 -21.094 1 98.62 167 VAL A C 1
ATOM 1330 O O . VAL A 1 167 ? 4.367 -14.836 -21.328 1 98.62 167 VAL A O 1
ATOM 1333 N N . LYS A 1 168 ? 5.426 -16.469 -20.234 1 98.81 168 LYS A N 1
ATOM 1334 C CA . LYS A 1 168 ? 4.32 -16.766 -19.328 1 98.81 168 LYS A CA 1
ATOM 1335 C C . LYS A 1 168 ? 4.656 -16.344 -17.891 1 98.81 168 LYS A C 1
ATOM 1337 O O . LYS A 1 168 ? 5.824 -16.344 -17.5 1 98.81 168 LYS A O 1
ATOM 1342 N N . ALA A 1 169 ? 3.641 -15.977 -17.109 1 98.94 169 ALA A N 1
ATOM 1343 C CA . ALA A 1 169 ? 3.807 -15.492 -15.75 1 98.94 169 ALA A CA 1
ATOM 1344 C C . ALA A 1 169 ? 2.809 -16.156 -14.805 1 98.94 169 ALA A C 1
ATOM 1346 O O . ALA A 1 169 ? 1.959 -16.938 -15.242 1 98.94 169 ALA A O 1
ATOM 1347 N N . THR A 1 170 ? 2.982 -15.953 -13.531 1 98.94 170 THR A N 1
ATOM 1348 C CA . THR A 1 170 ? 2.055 -16.406 -12.5 1 98.94 170 THR A CA 1
ATOM 1349 C C . THR A 1 170 ? 1.324 -15.219 -11.875 1 98.94 170 THR A C 1
ATOM 1351 O O . THR A 1 170 ? 1.957 -14.258 -11.422 1 98.94 170 THR A O 1
ATOM 1354 N N . PHE A 1 171 ? 0.03 -15.312 -11.852 1 98.94 171 PHE A N 1
ATOM 1355 C CA . PHE A 1 171 ? -0.801 -14.25 -11.305 1 98.94 171 PHE A CA 1
ATOM 1356 C C . PHE A 1 171 ? -1.446 -14.688 -9.992 1 98.94 171 PHE A C 1
ATOM 1358 O O . PHE A 1 171 ? -2.203 -15.664 -9.961 1 98.94 171 PHE A O 1
ATOM 1365 N N . PHE A 1 172 ? -1.188 -13.953 -8.898 1 98.88 172 PHE A N 1
ATOM 1366 C CA . PHE A 1 172 ? -1.861 -14.156 -7.621 1 98.88 172 PHE A CA 1
ATOM 1367 C C . PHE A 1 172 ? -3.045 -13.203 -7.477 1 98.88 172 PHE A C 1
ATOM 1369 O O . PHE A 1 172 ? -2.865 -12.023 -7.176 1 98.88 172 PHE A O 1
ATOM 1376 N N . LEU A 1 173 ? -4.227 -13.789 -7.594 1 98.75 173 LEU A N 1
ATOM 1377 C CA . LEU A 1 173 ? -5.418 -12.969 -7.797 1 98.75 173 LEU A CA 1
ATOM 1378 C C . LEU A 1 173 ? -6.211 -12.828 -6.504 1 98.75 173 LEU A C 1
ATOM 1380 O O . LEU A 1 173 ? -6.32 -13.781 -5.73 1 98.75 173 LEU A O 1
ATOM 1384 N N . ILE A 1 174 ? -6.793 -11.664 -6.352 1 98.5 174 ILE A N 1
ATOM 1385 C CA . ILE A 1 174 ? -7.688 -11.391 -5.234 1 98.5 174 ILE A CA 1
ATOM 1386 C C . ILE A 1 174 ? -9.125 -11.695 -5.637 1 98.5 174 ILE A C 1
ATOM 1388 O O . ILE A 1 174 ? -9.602 -11.234 -6.676 1 98.5 174 ILE A O 1
ATOM 1392 N N . GLY A 1 175 ? -9.883 -12.414 -4.77 1 98.5 175 GLY A N 1
ATOM 1393 C CA . GLY A 1 175 ? -11.25 -12.812 -5.062 1 98.5 175 GLY A CA 1
ATOM 1394 C C . GLY A 1 175 ? -12.172 -11.633 -5.336 1 98.5 175 GLY A C 1
ATOM 1395 O O . GLY A 1 175 ? -12.891 -11.617 -6.34 1 98.5 175 GLY A O 1
ATOM 1396 N N . GLN A 1 176 ? -12.148 -10.664 -4.527 1 96.75 176 GLN A N 1
ATOM 1397 C CA . GLN A 1 176 ? -13.023 -9.508 -4.68 1 96.75 176 GLN A CA 1
ATOM 1398 C C . GLN A 1 176 ? -12.734 -8.766 -5.98 1 96.75 176 GLN A C 1
ATOM 1400 O O . GLN A 1 176 ? -13.641 -8.195 -6.59 1 96.75 176 GLN A O 1
ATOM 1405 N N . ASN A 1 177 ? -11.477 -8.742 -6.426 1 97.19 177 ASN A N 1
ATOM 1406 C CA . ASN A 1 177 ? -11.141 -8.125 -7.707 1 97.19 177 ASN A CA 1
ATOM 1407 C C . ASN A 1 177 ? -11.656 -8.953 -8.883 1 97.19 177 ASN A C 1
ATOM 1409 O O . ASN A 1 177 ? -12.055 -8.406 -9.906 1 97.19 177 ASN A O 1
ATOM 1413 N N . ILE A 1 178 ? -11.656 -10.258 -8.719 1 98.44 178 ILE A N 1
ATOM 1414 C CA . ILE A 1 178 ? -12.227 -11.156 -9.719 1 98.44 178 ILE A CA 1
ATOM 1415 C C . ILE A 1 178 ? -13.711 -10.852 -9.898 1 98.44 178 ILE A C 1
ATOM 1417 O O . ILE A 1 178 ? -14.203 -10.781 -11.031 1 98.44 178 ILE A O 1
ATOM 1421 N N . GLN A 1 179 ? -14.383 -10.578 -8.82 1 97 179 GLN A N 1
ATOM 1422 C CA . GLN A 1 179 ? -15.836 -10.445 -8.812 1 97 179 GLN A CA 1
ATOM 1423 C C . GLN A 1 179 ? -16.25 -9 -9.062 1 97 179 GLN A C 1
ATOM 1425 O O . GLN A 1 179 ? -17.453 -8.688 -9.039 1 97 179 GLN A O 1
ATOM 1430 N N . ALA A 1 180 ? -15.289 -8.148 -9.305 1 94.06 180 ALA A N 1
ATOM 1431 C CA . ALA A 1 180 ? -15.578 -6.715 -9.359 1 94.06 180 ALA A CA 1
ATOM 1432 C C . ALA A 1 180 ? -16.5 -6.379 -10.516 1 94.06 180 ALA A C 1
ATOM 1434 O O . ALA A 1 180 ? -17.391 -5.535 -10.391 1 94.06 180 ALA A O 1
ATOM 1435 N N . ASN A 1 181 ? -16.312 -6.961 -11.672 1 93.81 181 ASN A N 1
ATOM 1436 C CA . ASN A 1 181 ? -17.141 -6.746 -12.859 1 93.81 181 ASN A CA 1
ATOM 1437 C C . ASN A 1 181 ? -16.891 -7.828 -13.914 1 93.81 181 ASN A C 1
ATOM 1439 O O . ASN A 1 181 ? -16.031 -8.68 -13.742 1 93.81 181 ASN A O 1
ATOM 1443 N N . GLU A 1 182 ? -17.672 -7.801 -14.93 1 97.62 182 GLU A N 1
ATOM 1444 C CA . GLU A 1 182 ? -17.578 -8.828 -15.961 1 97.62 182 GLU A CA 1
ATOM 1445 C C . GLU A 1 182 ? -16.25 -8.781 -16.688 1 97.62 182 GLU A C 1
ATOM 1447 O O . GLU A 1 182 ? -15.695 -9.812 -17.062 1 97.62 182 GLU A O 1
ATOM 1452 N N . ARG A 1 183 ? -15.703 -7.625 -16.859 1 98.19 183 ARG A N 1
ATOM 1453 C CA . ARG A 1 183 ? -14.414 -7.5 -17.516 1 98.19 183 ARG A CA 1
ATOM 1454 C C . ARG A 1 183 ? -13.312 -8.164 -16.703 1 98.19 183 ARG A C 1
ATOM 1456 O O . ARG A 1 183 ? -12.406 -8.781 -17.266 1 98.19 183 ARG A O 1
ATOM 1463 N N . SER A 1 184 ? -13.383 -8.047 -15.438 1 98.06 184 SER A N 1
ATOM 1464 C CA . SER A 1 184 ? -12.414 -8.703 -14.562 1 98.06 184 SER A CA 1
ATOM 1465 C C . SER A 1 184 ? -12.453 -10.219 -14.727 1 98.06 184 SER A C 1
ATOM 1467 O O . SER A 1 184 ? -11.414 -10.867 -14.805 1 98.06 184 SER A O 1
ATOM 1469 N N . LYS A 1 185 ? -13.602 -10.758 -14.797 1 98.69 185 LYS A N 1
ATOM 1470 C CA . LYS A 1 185 ? -13.758 -12.195 -15 1 98.69 185 LYS A CA 1
ATOM 1471 C C . LYS A 1 185 ? -13.18 -12.617 -16.344 1 98.69 185 LYS A C 1
ATOM 1473 O O . LYS A 1 185 ? -12.539 -13.672 -16.453 1 98.69 185 LYS A O 1
ATOM 1478 N N . GLN A 1 186 ? -13.383 -11.797 -17.328 1 98.81 186 GLN A N 1
ATOM 1479 C CA . GLN A 1 186 ? -12.836 -12.078 -18.656 1 98.81 186 GLN A CA 1
ATOM 1480 C C . GLN A 1 186 ? -11.312 -12.094 -18.625 1 98.81 186 GLN A C 1
ATOM 1482 O O . GLN A 1 186 ? -10.68 -12.883 -19.328 1 98.81 186 GLN A O 1
ATOM 1487 N N . LEU A 1 187 ? -10.781 -11.219 -17.828 1 98.88 187 LEU A N 1
ATOM 1488 C CA . LEU A 1 187 ? -9.328 -11.164 -17.719 1 98.88 187 LEU A CA 1
ATOM 1489 C C . LEU A 1 187 ? -8.789 -12.43 -17.062 1 98.88 187 LEU A C 1
ATOM 1491 O O . LEU A 1 187 ? -7.73 -12.938 -17.438 1 98.88 187 LEU A O 1
ATOM 1495 N N . VAL A 1 188 ? -9.469 -12.945 -16.094 1 98.88 188 VAL A N 1
ATOM 1496 C CA . VAL A 1 188 ? -9.07 -14.195 -15.445 1 98.88 188 VAL A CA 1
ATOM 1497 C C . VAL A 1 188 ? -9.086 -15.328 -16.469 1 98.88 188 VAL A C 1
ATOM 1499 O O . VAL A 1 188 ? -8.141 -16.125 -16.531 1 98.88 188 VAL A O 1
ATOM 1502 N N . LYS A 1 189 ? -10.125 -15.391 -17.234 1 98.75 189 LYS A N 1
ATOM 1503 C CA . LYS A 1 189 ? -10.219 -16.391 -18.297 1 98.75 189 LYS A CA 1
ATOM 1504 C C . LYS A 1 189 ? -9.07 -16.25 -19.297 1 98.75 189 LYS A C 1
ATOM 1506 O O . LYS A 1 189 ? -8.453 -17.25 -19.672 1 98.75 189 LYS A O 1
ATOM 1511 N N . GLN A 1 190 ? -8.781 -15.047 -19.656 1 98.81 190 GLN A N 1
ATOM 1512 C CA . GLN A 1 190 ? -7.691 -14.781 -20.594 1 98.81 190 GLN A CA 1
ATOM 1513 C C . GLN A 1 190 ? -6.348 -15.211 -20.016 1 98.81 190 GLN A C 1
ATOM 1515 O O . GLN A 1 190 ? -5.531 -15.82 -20.703 1 98.81 190 GLN A O 1
ATOM 1520 N N . ILE A 1 191 ? -6.094 -14.875 -18.734 1 98.88 191 ILE A N 1
ATOM 1521 C CA . ILE A 1 191 ? -4.863 -15.273 -18.062 1 98.88 191 ILE A CA 1
ATOM 1522 C C . ILE A 1 191 ? -4.676 -16.781 -18.172 1 98.88 191 ILE A C 1
ATOM 1524 O O . ILE A 1 191 ? -3.604 -17.25 -18.562 1 98.88 191 ILE A O 1
ATOM 1528 N N . PHE A 1 192 ? -5.715 -17.5 -17.906 1 98.56 192 PHE A N 1
ATOM 1529 C CA . PHE A 1 192 ? -5.668 -18.953 -17.906 1 98.56 192 PHE A CA 1
ATOM 1530 C C . PHE A 1 192 ? -5.504 -19.5 -19.312 1 98.56 192 PHE A C 1
ATOM 1532 O O . PHE A 1 192 ? -4.613 -20.297 -19.578 1 98.56 192 PHE A O 1
ATOM 1539 N N . GLU A 1 193 ? -6.273 -19.047 -20.219 1 97.88 193 GLU A N 1
ATOM 1540 C CA . GLU A 1 193 ? -6.293 -19.562 -21.594 1 97.88 193 GLU A CA 1
ATOM 1541 C C . GLU A 1 193 ? -4.996 -19.234 -22.328 1 97.88 193 GLU A C 1
ATOM 1543 O O . GLU A 1 193 ? -4.555 -19.984 -23.188 1 97.88 193 GLU A O 1
ATOM 1548 N N . ASP A 1 194 ? -4.406 -18.094 -21.922 1 98.31 194 ASP A N 1
ATOM 1549 C CA . ASP A 1 194 ? -3.146 -17.688 -22.547 1 98.31 194 ASP A CA 1
ATOM 1550 C C . ASP A 1 194 ? -1.987 -18.547 -22.047 1 98.31 194 ASP A C 1
ATOM 1552 O O . ASP A 1 194 ? -0.859 -18.422 -22.531 1 98.31 194 ASP A O 1
ATOM 1556 N N . GLY A 1 195 ? -2.225 -19.375 -21.078 1 98.12 195 GLY A N 1
ATOM 1557 C CA . GLY A 1 195 ? -1.213 -20.312 -20.641 1 98.12 195 GLY A CA 1
ATOM 1558 C C . GLY A 1 195 ? -0.468 -19.875 -19.391 1 98.12 195 GLY A C 1
ATOM 1559 O O . GLY A 1 195 ? 0.531 -20.484 -19.016 1 98.12 195 GLY A O 1
ATOM 1560 N N . HIS A 1 196 ? -0.849 -18.797 -18.734 1 98.81 196 HIS A N 1
ATOM 1561 C CA . HIS A 1 196 ? -0.261 -18.344 -17.469 1 98.81 196 HIS A CA 1
ATOM 1562 C C . HIS A 1 196 ? -0.746 -19.203 -16.312 1 98.81 196 HIS A C 1
ATOM 1564 O O . HIS A 1 196 ? -1.747 -19.906 -16.422 1 98.81 196 HIS A O 1
ATOM 1570 N N . ALA A 1 197 ? 0.031 -19.156 -15.211 1 98.81 197 ALA A N 1
ATOM 1571 C CA . ALA A 1 197 ? -0.415 -19.828 -13.984 1 98.81 197 ALA A CA 1
ATOM 1572 C C . ALA A 1 197 ? -1.229 -18.875 -13.109 1 98.81 197 ALA A C 1
ATOM 1574 O O . ALA A 1 197 ? -0.985 -17.656 -13.109 1 98.81 197 ALA A O 1
ATOM 1575 N N . ILE A 1 198 ? -2.193 -19.438 -12.438 1 98.88 198 ILE A N 1
ATOM 1576 C CA . ILE A 1 198 ? -3.01 -18.625 -11.539 1 98.88 198 ILE A CA 1
ATOM 1577 C C . ILE A 1 198 ? -2.824 -19.109 -10.102 1 98.88 198 ILE A C 1
ATOM 1579 O O . ILE A 1 198 ? -2.947 -20.312 -9.82 1 98.88 198 ILE A O 1
ATOM 1583 N N . GLY A 1 199 ? -2.408 -18.234 -9.195 1 98.81 199 GLY A N 1
ATOM 1584 C CA . GLY A 1 199 ? -2.363 -18.453 -7.758 1 98.81 199 GLY A CA 1
ATOM 1585 C C . GLY A 1 199 ? -3.416 -17.656 -7.004 1 98.81 199 GLY A C 1
ATOM 1586 O O . GLY A 1 199 ? -4.125 -16.828 -7.594 1 98.81 199 GLY A O 1
ATOM 1587 N N . ASN A 1 200 ? -3.51 -17.984 -5.75 1 98.75 200 ASN A N 1
ATOM 1588 C CA . ASN A 1 200 ? -4.504 -17.391 -4.859 1 98.75 200 ASN A CA 1
ATOM 1589 C C . ASN A 1 200 ? -3.896 -16.312 -3.975 1 98.75 200 ASN A C 1
ATOM 1591 O O . ASN A 1 200 ? -2.814 -16.5 -3.412 1 98.75 200 ASN A O 1
ATOM 1595 N N . HIS A 1 201 ? -4.605 -15.172 -3.859 1 98.56 201 HIS A N 1
ATOM 1596 C CA . HIS A 1 201 ? -4.125 -14.086 -3.014 1 98.56 201 HIS A CA 1
ATOM 1597 C C . HIS A 1 201 ? -5.203 -13.617 -2.045 1 98.56 201 HIS A C 1
ATOM 1599 O O . HIS A 1 201 ? -5.359 -12.422 -1.807 1 98.56 201 HIS A O 1
ATOM 1605 N N . THR A 1 202 ? -6.012 -14.562 -1.627 1 98.12 202 THR A N 1
ATOM 1606 C CA . THR A 1 202 ? -7.109 -14.383 -0.678 1 98.12 202 THR A CA 1
ATOM 1607 C C . THR A 1 202 ? -8.258 -13.617 -1.318 1 98.12 202 THR A C 1
ATOM 1609 O O . THR A 1 202 ? -8.18 -13.227 -2.484 1 98.12 202 THR A O 1
ATOM 1612 N N . TYR A 1 203 ? -9.367 -13.484 -0.531 1 98.06 203 TYR A N 1
ATOM 1613 C CA . TYR A 1 203 ? -10.586 -12.914 -1.094 1 98.06 203 TYR A CA 1
ATOM 1614 C C . TYR A 1 203 ? -10.641 -11.406 -0.862 1 98.06 203 TYR A C 1
ATOM 1616 O O . TYR A 1 203 ? -10.766 -10.633 -1.811 1 98.06 203 TYR A O 1
ATOM 1624 N N . SER A 1 204 ? -10.508 -10.969 0.323 1 94.44 204 SER A N 1
ATOM 1625 C CA . SER A 1 204 ? -10.664 -9.555 0.664 1 94.44 204 SER A CA 1
ATOM 1626 C C . SER A 1 204 ? -9.32 -8.844 0.705 1 94.44 204 SER A C 1
ATOM 1628 O O . SER A 1 204 ? -9.25 -7.621 0.571 1 94.44 204 SER A O 1
ATOM 1630 N N . HIS A 1 205 ? -8.258 -9.641 1.051 1 94.5 205 HIS A N 1
ATOM 1631 C CA . HIS A 1 205 ? -6.918 -9.078 1.214 1 94.5 205 HIS A CA 1
ATOM 1632 C C . HIS A 1 205 ? -6.887 -8.055 2.346 1 94.5 205 HIS A C 1
ATOM 1634 O O . HIS A 1 205 ? -6.129 -7.086 2.287 1 94.5 205 HIS A O 1
ATOM 1640 N N . ASN A 1 206 ? -7.789 -8.219 3.281 1 90.5 206 ASN A N 1
ATOM 1641 C CA . ASN A 1 206 ? -7.902 -7.32 4.422 1 90.5 206 ASN A CA 1
ATOM 1642 C C . ASN A 1 206 ? -6.992 -7.75 5.57 1 90.5 206 ASN A C 1
ATOM 1644 O O . ASN A 1 206 ? -7.277 -8.727 6.266 1 90.5 206 ASN A O 1
ATOM 1648 N N . MET A 1 207 ? -6.008 -7.008 5.805 1 87.94 207 MET A N 1
ATOM 1649 C CA . MET A 1 207 ? -4.969 -7.367 6.762 1 87.94 207 MET A CA 1
ATOM 1650 C C . MET A 1 207 ? -5.535 -7.441 8.18 1 87.94 207 MET A C 1
ATOM 1652 O O . MET A 1 207 ? -5.117 -8.281 8.977 1 87.94 207 MET A O 1
ATOM 1656 N N . ARG A 1 208 ? -6.445 -6.605 8.477 1 84.31 208 ARG A N 1
ATOM 1657 C CA . ARG A 1 208 ? -7.012 -6.578 9.828 1 84.31 208 ARG A CA 1
ATOM 1658 C C . ARG A 1 208 ? -7.797 -7.855 10.109 1 84.31 208 ARG A C 1
ATOM 1660 O O . ARG A 1 208 ? -7.84 -8.32 11.25 1 84.31 208 ARG A O 1
ATOM 1667 N N . LYS A 1 209 ? -8.438 -8.32 9.109 1 92.06 209 LYS A N 1
ATOM 1668 C CA . LYS A 1 209 ? -9.227 -9.539 9.266 1 92.06 209 LYS A CA 1
ATOM 1669 C C . LYS A 1 209 ? -8.336 -10.781 9.219 1 92.06 209 LYS A C 1
ATOM 1671 O O . LYS A 1 209 ? -8.555 -11.734 9.961 1 92.06 209 LYS A O 1
ATOM 1676 N N . LEU A 1 210 ? -7.344 -10.703 8.438 1 96.19 210 LEU A N 1
ATOM 1677 C CA . LEU A 1 210 ? -6.453 -11.844 8.258 1 96.19 210 LEU A CA 1
ATOM 1678 C C . LEU A 1 210 ? -5.516 -11.992 9.453 1 96.19 210 LEU A C 1
ATOM 1680 O O . LEU A 1 210 ? -5.141 -13.109 9.82 1 96.19 210 LEU A O 1
ATOM 1684 N N . TYR A 1 211 ? -5.164 -10.844 10.031 1 93.62 211 TYR A N 1
ATOM 1685 C CA . TYR A 1 211 ? -4.191 -10.82 11.117 1 93.62 211 TYR A CA 1
ATOM 1686 C C . TYR A 1 211 ? -4.719 -10.023 12.305 1 93.62 211 TYR A C 1
ATOM 1688 O O . TYR A 1 211 ? -4.055 -9.094 12.773 1 93.62 211 TYR A O 1
ATOM 1696 N N . PRO A 1 212 ? -5.855 -10.43 12.883 1 91.62 212 PRO A N 1
ATOM 1697 C CA . PRO A 1 212 ? -6.324 -9.711 14.07 1 91.62 212 PRO A CA 1
ATOM 1698 C C . PRO A 1 212 ? -5.309 -9.734 15.211 1 91.62 212 PRO A C 1
ATOM 1700 O O . PRO A 1 212 ? -4.828 -10.805 15.594 1 91.62 212 PRO A O 1
ATOM 1703 N N . GLY A 1 213 ? -4.941 -8.539 15.703 1 85.94 213 GLY A N 1
ATOM 1704 C CA . GLY A 1 213 ? -3.957 -8.445 16.766 1 85.94 213 GLY A CA 1
ATOM 1705 C C . GLY A 1 213 ? -2.58 -8.93 16.359 1 85.94 213 GLY A C 1
ATOM 1706 O O . GLY A 1 213 ? -1.864 -9.539 17.156 1 85.94 213 GLY A O 1
ATOM 1707 N N . ASN A 1 214 ? -2.309 -8.875 15.031 1 86.94 214 ASN A N 1
ATOM 1708 C CA . ASN A 1 214 ? -1.042 -9.258 14.422 1 86.94 214 ASN A CA 1
ATOM 1709 C C . ASN A 1 214 ? -0.811 -10.766 14.508 1 86.94 214 ASN A C 1
ATOM 1711 O O . ASN A 1 214 ? 0.334 -11.219 14.555 1 86.94 214 ASN A O 1
ATOM 1715 N N . LYS A 1 215 ? -1.844 -11.453 14.586 1 93.94 215 LYS A N 1
ATOM 1716 C CA . LYS A 1 215 ? -1.798 -12.906 14.562 1 93.94 215 LYS A CA 1
ATOM 1717 C C . LYS A 1 215 ? -2.654 -13.461 13.422 1 93.94 215 LYS A C 1
ATOM 1719 O O . LYS A 1 215 ? -3.785 -13.023 13.219 1 93.94 215 LYS A O 1
ATOM 1724 N N . LEU A 1 216 ? -2.098 -14.383 12.836 1 97.31 216 LEU A N 1
ATOM 1725 C CA . LEU A 1 216 ? -2.809 -14.992 11.719 1 97.31 216 LEU A CA 1
ATOM 1726 C C . LEU A 1 216 ? -4.078 -15.695 12.203 1 97.31 216 LEU A C 1
ATOM 1728 O O . LEU A 1 216 ? -4.043 -16.453 13.172 1 97.31 216 LEU A O 1
ATOM 1732 N N . ASP A 1 217 ? -5.164 -15.406 11.578 1 98.31 217 ASP A N 1
ATOM 1733 C CA . ASP A 1 217 ? -6.387 -16.188 11.711 1 98.31 217 ASP A CA 1
ATOM 1734 C C . ASP A 1 217 ? -6.477 -17.266 10.625 1 98.31 217 ASP A C 1
ATOM 1736 O O . ASP A 1 217 ? -6.988 -17 9.531 1 98.31 217 ASP A O 1
ATOM 1740 N N . VAL A 1 218 ? -6.062 -18.469 10.969 1 98.5 218 VAL A N 1
ATOM 1741 C CA . VAL A 1 218 ? -5.859 -19.531 9.984 1 98.5 218 VAL A CA 1
ATOM 1742 C C . VAL A 1 218 ? -7.199 -19.922 9.367 1 98.5 218 VAL A C 1
ATOM 1744 O O . VAL A 1 218 ? -7.301 -20.109 8.156 1 98.5 218 VAL A O 1
ATOM 1747 N N . ASP A 1 219 ? -8.18 -20.031 10.188 1 98.5 219 ASP A N 1
ATOM 1748 C CA . ASP A 1 219 ? -9.492 -20.438 9.68 1 98.5 219 ASP A CA 1
ATOM 1749 C C . ASP A 1 219 ? -10.047 -19.375 8.719 1 98.5 219 ASP A C 1
ATOM 1751 O O . ASP A 1 219 ? -10.578 -19.719 7.66 1 98.5 219 ASP A O 1
ATOM 1755 N N . TYR A 1 220 ? -9.969 -18.141 9.125 1 98.31 220 TYR A N 1
ATOM 1756 C CA . TYR A 1 220 ? -10.438 -17.062 8.266 1 98.31 220 TYR A CA 1
ATOM 1757 C C . TYR A 1 220 ? -9.672 -17.031 6.949 1 98.31 220 TYR A C 1
ATOM 1759 O O . TYR A 1 220 ? -10.273 -16.938 5.879 1 98.31 220 TYR A O 1
ATOM 1767 N N . LEU A 1 221 ? -8.391 -17.188 7.035 1 98.56 221 LEU A N 1
ATOM 1768 C CA . LEU A 1 221 ? -7.531 -17.219 5.855 1 98.56 221 LEU A CA 1
ATOM 1769 C C . LEU A 1 221 ? -7.941 -18.344 4.918 1 98.56 221 LEU A C 1
ATOM 1771 O O . LEU A 1 221 ? -8.148 -18.125 3.721 1 98.56 221 LEU A O 1
ATOM 1775 N N . MET A 1 222 ? -8.047 -19.578 5.453 1 98.44 222 MET A N 1
ATOM 1776 C CA . MET A 1 222 ? -8.359 -20.734 4.621 1 98.44 222 MET A CA 1
ATOM 1777 C C . MET A 1 222 ? -9.742 -20.594 3.996 1 98.44 222 MET A C 1
ATOM 1779 O O . MET A 1 222 ? -9.969 -21.047 2.873 1 98.44 222 MET A O 1
ATOM 1783 N N . GLY A 1 223 ? -10.648 -19.938 4.711 1 98.56 223 GLY A N 1
ATOM 1784 C CA . GLY A 1 223 ? -11.945 -19.625 4.141 1 98.56 223 GLY A CA 1
ATOM 1785 C C . GLY A 1 223 ? -11.867 -18.703 2.936 1 98.56 223 GLY A C 1
ATOM 1786 O O . GLY A 1 223 ? -12.523 -18.953 1.919 1 98.56 223 GLY A O 1
ATOM 1787 N N . GLU A 1 224 ? -11.094 -17.688 3.018 1 98.5 224 GLU A N 1
ATOM 1788 C CA . GLU A 1 224 ? -10.906 -16.766 1.902 1 98.5 224 GLU A CA 1
ATOM 1789 C C . GLU A 1 224 ? -10.242 -17.453 0.718 1 98.5 224 GLU A C 1
ATOM 1791 O O . GLU A 1 224 ? -10.609 -17.219 -0.435 1 98.5 224 GLU A O 1
ATOM 1796 N N . VAL A 1 225 ? -9.273 -18.281 1.005 1 98.56 225 VAL A N 1
ATOM 1797 C CA . VAL A 1 225 ? -8.586 -19.016 -0.045 1 98.56 225 VAL A CA 1
ATOM 1798 C C . VAL A 1 225 ? -9.578 -19.891 -0.799 1 98.56 225 VAL A C 1
ATOM 1800 O O . VAL A 1 225 ? -9.617 -19.891 -2.031 1 98.56 225 VAL A O 1
ATOM 1803 N N . GLU A 1 226 ? -10.391 -20.594 -0.079 1 98.38 226 GLU A N 1
ATOM 1804 C CA . GLU A 1 226 ? -11.367 -21.484 -0.701 1 98.38 226 GLU A CA 1
ATOM 1805 C C . GLU A 1 226 ? -12.375 -20.703 -1.528 1 98.38 226 GLU A C 1
ATOM 1807 O O . GLU A 1 226 ? -12.742 -21.109 -2.633 1 98.38 226 GLU A O 1
ATOM 1812 N N . GLN A 1 227 ? -12.852 -19.609 -1.011 1 98.62 227 GLN A N 1
ATOM 1813 C CA . GLN A 1 227 ? -13.797 -18.781 -1.742 1 98.62 227 GLN A CA 1
ATOM 1814 C C . GLN A 1 227 ? -13.203 -18.297 -3.061 1 98.62 227 GLN A C 1
ATOM 1816 O O . GLN A 1 227 ? -13.867 -18.344 -4.102 1 98.62 227 GLN A O 1
ATOM 1821 N N . THR A 1 228 ? -12.031 -17.859 -3 1 98.75 228 THR A N 1
ATOM 1822 C CA . THR A 1 228 ? -11.352 -17.359 -4.191 1 98.75 228 THR A CA 1
ATOM 1823 C C . THR A 1 228 ? -11.141 -18.484 -5.203 1 98.75 228 THR A C 1
ATOM 1825 O O . THR A 1 228 ? -11.383 -18.312 -6.398 1 98.75 228 THR A O 1
ATOM 1828 N N . ASP A 1 229 ? -10.688 -19.672 -4.746 1 98.44 229 ASP A N 1
ATOM 1829 C CA . ASP A 1 229 ? -10.516 -20.828 -5.629 1 98.44 229 ASP A CA 1
ATOM 1830 C C . ASP A 1 229 ? -11.828 -21.188 -6.32 1 98.44 229 ASP A C 1
ATOM 1832 O O . ASP A 1 229 ? -11.844 -21.484 -7.516 1 98.44 229 ASP A O 1
ATOM 1836 N N . THR A 1 230 ? -12.859 -21.109 -5.578 1 98.44 230 THR A N 1
ATOM 1837 C CA . THR A 1 230 ? -14.18 -21.406 -6.125 1 98.44 230 THR A CA 1
ATOM 1838 C C . THR A 1 230 ? -14.555 -20.422 -7.219 1 98.44 230 THR A C 1
ATOM 1840 O O . THR A 1 230 ? -15.047 -20.812 -8.281 1 98.44 230 THR A O 1
ATOM 1843 N N . ASP A 1 231 ? -14.289 -19.156 -6.957 1 98.38 231 ASP A N 1
ATOM 1844 C CA . ASP A 1 231 ? -14.57 -18.125 -7.949 1 98.38 231 ASP A CA 1
ATOM 1845 C C . ASP A 1 231 ? -13.789 -18.375 -9.234 1 98.38 231 ASP A C 1
ATOM 1847 O O . ASP A 1 231 ? -14.32 -18.219 -10.336 1 98.38 231 ASP A O 1
ATOM 1851 N N . ILE A 1 232 ? -12.555 -18.766 -9.102 1 98.69 232 ILE A N 1
ATOM 1852 C CA . ILE A 1 232 ? -11.719 -19.016 -10.266 1 98.69 232 ILE A CA 1
ATOM 1853 C C . ILE A 1 232 ? -12.242 -20.25 -11.023 1 98.69 232 ILE A C 1
ATOM 1855 O O . ILE A 1 232 ? -12.359 -20.219 -12.25 1 98.69 232 ILE A O 1
ATOM 1859 N N . ARG A 1 233 ? -12.617 -21.328 -10.297 1 98 233 ARG A N 1
ATOM 1860 C CA . ARG A 1 233 ? -13.172 -22.531 -10.898 1 98 233 ARG A CA 1
ATOM 1861 C C . ARG A 1 233 ? -14.406 -22.219 -11.727 1 98 233 ARG A C 1
ATOM 1863 O O . ARG A 1 233 ? -14.602 -22.781 -12.805 1 98 233 ARG A O 1
ATOM 1870 N N . ASN A 1 234 ? -15.141 -21.328 -11.289 1 98.19 234 ASN A N 1
ATOM 1871 C CA . ASN A 1 234 ? -16.391 -20.969 -11.961 1 98.19 234 ASN A CA 1
ATOM 1872 C C . ASN A 1 234 ? -16.109 -20.25 -13.281 1 98.19 234 ASN A C 1
ATOM 1874 O O . ASN A 1 234 ? -17 -20.156 -14.133 1 98.19 234 ASN A O 1
ATOM 1878 N N . ILE A 1 235 ? -14.984 -19.734 -13.406 1 98.5 235 ILE A N 1
ATOM 1879 C CA . ILE A 1 235 ? -14.656 -18.969 -14.594 1 98.5 235 ILE A CA 1
ATOM 1880 C C . ILE A 1 235 ? -13.891 -19.844 -15.586 1 98.5 235 ILE A C 1
ATOM 1882 O O . ILE A 1 235 ? -14.188 -19.828 -16.781 1 98.5 235 ILE A O 1
ATOM 1886 N N . VAL A 1 236 ? -12.984 -20.625 -15.094 1 97.88 236 VAL A N 1
ATOM 1887 C CA . VAL A 1 236 ? -12.047 -21.25 -16.031 1 97.88 236 VAL A CA 1
ATOM 1888 C C . VAL A 1 236 ? -12.352 -22.734 -16.141 1 97.88 236 VAL A C 1
ATOM 1890 O O . VAL A 1 236 ? -11.805 -23.422 -17.016 1 97.88 236 VAL A O 1
ATOM 1893 N N . GLY A 1 237 ? -13.172 -23.281 -15.258 1 96.69 237 GLY A N 1
ATOM 1894 C CA . GLY A 1 237 ? -13.57 -24.688 -15.312 1 96.69 237 GLY A CA 1
ATOM 1895 C C . GLY A 1 237 ? -13.383 -25.406 -13.992 1 96.69 237 GLY A C 1
ATOM 1896 O O . GLY A 1 237 ? -12.453 -25.109 -13.234 1 96.69 237 GLY A O 1
ATOM 1897 N N . GLN A 1 238 ? -14.039 -26.406 -13.719 1 94.75 238 GLN A N 1
ATOM 1898 C CA . GLN A 1 238 ? -14.125 -27.094 -12.438 1 94.75 238 GLN A CA 1
ATOM 1899 C C . GLN A 1 238 ? -12.891 -27.953 -12.18 1 94.75 238 GLN A C 1
ATOM 1901 O O . GLN A 1 238 ? -12.656 -28.391 -11.055 1 94.75 238 GLN A O 1
ATOM 1906 N N . SER A 1 239 ? -12.156 -28.188 -13.195 1 94.44 239 SER A N 1
ATOM 1907 C CA . SER A 1 239 ? -10.945 -28.984 -13.047 1 94.44 239 SER A CA 1
ATOM 1908 C C . SER A 1 239 ? -9.789 -28.141 -12.523 1 94.44 239 SER A C 1
ATOM 1910 O O . SER A 1 239 ? -8.742 -28.672 -12.156 1 94.44 239 SER A O 1
ATOM 1912 N N . PHE A 1 240 ? -10.031 -26.875 -12.523 1 96.38 240 PHE A N 1
ATOM 1913 C CA . PHE A 1 240 ? -9 -25.984 -12.016 1 96.38 240 PHE A CA 1
ATOM 1914 C C . PHE A 1 240 ? -8.641 -26.328 -10.578 1 96.38 240 PHE A C 1
ATOM 1916 O O . PHE A 1 240 ? -9.531 -26.547 -9.742 1 96.38 240 PHE A O 1
ATOM 1923 N N . ASN A 1 241 ? -7.383 -26.344 -10.258 1 96.06 241 ASN A N 1
ATOM 1924 C CA . ASN A 1 241 ? -6.855 -26.547 -8.906 1 96.06 241 ASN A CA 1
ATOM 1925 C C . ASN A 1 241 ? -5.473 -25.922 -8.742 1 96.06 241 ASN A C 1
ATOM 1927 O O . ASN A 1 241 ? -4.512 -26.344 -9.383 1 96.06 241 ASN A O 1
ATOM 1931 N N . THR A 1 242 ? -5.391 -24.938 -7.926 1 98.19 242 THR A N 1
ATOM 1932 C CA . THR A 1 242 ? -4.086 -24.328 -7.672 1 98.19 242 THR A CA 1
ATOM 1933 C C . THR A 1 242 ? -3.523 -24.812 -6.336 1 98.19 242 THR A C 1
ATOM 1935 O O . THR A 1 242 ? -4.262 -24.953 -5.359 1 98.19 242 THR A O 1
ATOM 1938 N N . ARG A 1 243 ? -2.23 -25.031 -6.293 1 97.75 243 ARG A N 1
ATOM 1939 C CA . ARG A 1 243 ? -1.532 -25.422 -5.074 1 97.75 243 ARG A CA 1
ATOM 1940 C C . ARG A 1 243 ? -0.77 -24.234 -4.477 1 97.75 243 ARG A C 1
ATOM 1942 O O . ARG A 1 243 ? -0.11 -24.375 -3.445 1 97.75 243 ARG A O 1
ATOM 1949 N N . ILE A 1 244 ? -0.906 -23.094 -5.09 1 98.62 244 ILE A N 1
ATOM 1950 C CA . ILE A 1 244 ? -0.073 -22 -4.625 1 98.62 244 ILE A CA 1
ATOM 1951 C C . ILE A 1 244 ? -0.958 -20.828 -4.176 1 98.62 244 ILE A C 1
ATOM 1953 O O . ILE A 1 244 ? -2.014 -20.594 -4.766 1 98.62 244 ILE A O 1
ATOM 1957 N N . PHE A 1 245 ? -0.595 -20.266 -3.1 1 98.12 245 PHE A N 1
ATOM 1958 C CA . PHE A 1 245 ? -1.154 -18.984 -2.666 1 98.12 245 PHE A CA 1
ATOM 1959 C C . PHE A 1 245 ? -0.074 -18.094 -2.061 1 98.12 245 PHE A C 1
ATOM 1961 O O . PHE A 1 245 ? 1.027 -18.562 -1.766 1 98.12 245 PHE A O 1
ATOM 1968 N N . ARG A 1 246 ? -0.337 -16.828 -2.082 1 98.62 246 ARG A N 1
ATOM 1969 C CA . ARG A 1 246 ? 0.562 -15.883 -1.441 1 98.62 246 ARG A CA 1
ATOM 1970 C C . ARG A 1 246 ? -0.15 -15.117 -0.329 1 98.62 246 ARG A C 1
ATOM 1972 O O . ARG A 1 246 ? -1.193 -14.508 -0.559 1 98.62 246 ARG A O 1
ATOM 1979 N N . LEU A 1 247 ? 0.448 -15.234 0.835 1 97.56 247 LEU A N 1
ATOM 1980 C CA . LEU A 1 247 ? -0.083 -14.523 1.99 1 97.56 247 LEU A CA 1
ATOM 1981 C C . LEU A 1 247 ? 0.055 -13.016 1.805 1 97.56 247 LEU A C 1
ATOM 1983 O O . LEU A 1 247 ? 1.134 -12.523 1.469 1 97.56 247 LEU A O 1
ATOM 1987 N N . PRO A 1 248 ? -1.077 -12.312 2.004 1 95.81 248 PRO A N 1
ATOM 1988 C CA . PRO A 1 248 ? -0.903 -10.859 2.02 1 95.81 248 PRO A CA 1
ATOM 1989 C C . PRO A 1 248 ? 0.155 -10.398 3.021 1 95.81 248 PRO A C 1
ATOM 1991 O O . PRO A 1 248 ? 0.126 -10.812 4.184 1 95.81 248 PRO A O 1
ATOM 1994 N N . GLY A 1 249 ? 1.076 -9.617 2.518 1 90.69 249 GLY A N 1
ATOM 1995 C CA . GLY A 1 249 ? 2.207 -9.219 3.34 1 90.69 249 GLY A CA 1
ATOM 1996 C C . GLY A 1 249 ? 3.355 -10.211 3.295 1 90.69 249 GLY A C 1
ATOM 1997 O O . GLY A 1 249 ? 4.473 -9.891 3.715 1 90.69 249 GLY A O 1
ATOM 1998 N N . GLY A 1 250 ? 3.127 -11.453 2.795 1 95.62 250 GLY A N 1
ATOM 1999 C CA . GLY A 1 250 ? 4.152 -12.477 2.695 1 95.62 250 GLY A CA 1
ATOM 2000 C C . GLY A 1 250 ? 4.234 -13.359 3.926 1 95.62 250 GLY A C 1
ATOM 2001 O O . GLY A 1 250 ? 4.066 -12.883 5.051 1 95.62 250 GLY A O 1
ATOM 2002 N N . TYR A 1 251 ? 4.5 -14.617 3.676 1 96.94 251 TYR A N 1
ATOM 2003 C CA . TYR A 1 251 ? 4.758 -15.562 4.754 1 96.94 251 TYR A CA 1
ATOM 2004 C C . TYR A 1 251 ? 5.953 -15.133 5.59 1 96.94 251 TYR A C 1
ATOM 2006 O O . TYR A 1 251 ? 5.949 -15.289 6.812 1 96.94 251 TYR A O 1
ATOM 2014 N N . MET A 1 252 ? 6.906 -14.594 4.969 1 92.38 252 MET A N 1
ATOM 2015 C CA . MET A 1 252 ? 8.141 -14.172 5.621 1 92.38 252 MET A CA 1
ATOM 2016 C C . MET A 1 252 ? 7.855 -13.117 6.684 1 92.38 252 MET A C 1
ATOM 2018 O O . MET A 1 252 ? 8.547 -13.055 7.707 1 92.38 252 MET A O 1
ATOM 2022 N N . SER A 1 253 ? 6.867 -12.281 6.398 1 89.75 253 SER A N 1
ATOM 2023 C CA . SER A 1 253 ? 6.52 -11.289 7.41 1 89.75 253 SER A CA 1
ATOM 2024 C C . SER A 1 253 ? 5.984 -11.945 8.68 1 89.75 253 SER A C 1
ATOM 2026 O O . SER A 1 253 ? 6.277 -11.5 9.789 1 89.75 253 SER A O 1
ATOM 2028 N N . ARG A 1 254 ? 5.223 -12.977 8.523 1 93.75 254 ARG A N 1
ATOM 2029 C CA . ARG A 1 254 ? 4.676 -13.695 9.672 1 93.75 254 ARG A CA 1
ATOM 2030 C C . ARG A 1 254 ? 5.781 -14.383 10.469 1 93.75 254 ARG A C 1
ATOM 2032 O O . ARG A 1 254 ? 5.715 -14.461 11.695 1 93.75 254 ARG A O 1
ATOM 2039 N N . VAL A 1 255 ? 6.75 -14.914 9.766 1 91.94 255 VAL A N 1
ATOM 2040 C CA . VAL A 1 255 ? 7.926 -15.469 10.422 1 91.94 255 VAL A CA 1
ATOM 2041 C C . VAL A 1 255 ? 8.656 -14.375 11.195 1 91.94 255 VAL A C 1
ATOM 2043 O O . VAL A 1 255 ? 9 -14.562 12.367 1 91.94 255 VAL A O 1
ATOM 2046 N N . TYR A 1 256 ? 8.828 -13.281 10.578 1 83.44 256 TYR A N 1
ATOM 2047 C CA . TYR A 1 256 ? 9.523 -12.141 11.172 1 83.44 256 TYR A CA 1
ATOM 2048 C C . TYR A 1 256 ? 8.859 -11.719 12.477 1 83.44 256 TYR A C 1
ATOM 2050 O O . TYR A 1 256 ? 9.539 -11.438 13.469 1 83.44 256 TYR A O 1
ATOM 2058 N N . TYR A 1 257 ? 7.539 -11.781 12.438 1 83 257 TYR A N 1
ATOM 2059 C CA . TYR A 1 257 ? 6.781 -11.328 13.594 1 83 257 TYR A CA 1
ATOM 2060 C C . TYR A 1 257 ? 6.574 -12.469 14.586 1 83 257 TYR A C 1
ATOM 2062 O O . TYR A 1 257 ? 5.855 -12.312 15.578 1 83 257 TYR A O 1
ATOM 2070 N N . ASN A 1 258 ? 7.23 -13.617 14.328 1 89.62 258 ASN A N 1
ATOM 2071 C CA . ASN A 1 258 ? 7.07 -14.789 15.188 1 89.62 258 ASN A CA 1
ATOM 2072 C C . ASN A 1 258 ? 5.598 -15.109 15.422 1 89.62 258 ASN A C 1
ATOM 2074 O O . ASN A 1 258 ? 5.168 -15.266 16.562 1 89.62 258 ASN A O 1
ATOM 2078 N N . ASP A 1 259 ? 4.824 -15.047 14.398 1 94 259 ASP A N 1
ATOM 2079 C CA . ASP A 1 259 ? 3.396 -15.344 14.477 1 94 259 ASP A CA 1
ATOM 2080 C C . ASP A 1 259 ? 3.15 -16.719 15.094 1 94 259 ASP A C 1
ATOM 2082 O O . ASP A 1 259 ? 3.645 -17.734 14.586 1 94 259 ASP A O 1
ATOM 2086 N N . PRO A 1 260 ? 2.422 -16.828 16.125 1 96.38 260 PRO A N 1
ATOM 2087 C CA . PRO A 1 260 ? 2.264 -18.094 16.844 1 96.38 260 PRO A CA 1
ATOM 2088 C C . PRO A 1 260 ? 1.406 -19.109 16.094 1 96.38 260 PRO A C 1
ATOM 2090 O O . PRO A 1 260 ? 1.357 -20.281 16.469 1 96.38 260 PRO A O 1
ATOM 2093 N N . ASN A 1 261 ? 0.748 -18.719 15.031 1 98 261 ASN A N 1
ATOM 2094 C CA . ASN A 1 261 ? -0.208 -19.594 14.359 1 98 261 ASN A CA 1
ATOM 2095 C C . ASN A 1 261 ? 0.366 -20.156 13.062 1 98 261 ASN A C 1
ATOM 2097 O O . ASN A 1 261 ? -0.344 -20.812 12.297 1 98 261 ASN A O 1
ATOM 2101 N N . LEU A 1 262 ? 1.617 -19.953 12.852 1 97.62 262 LEU A N 1
ATOM 2102 C CA . LEU A 1 262 ? 2.248 -20.406 11.617 1 97.62 262 LEU A CA 1
ATOM 2103 C C . LEU A 1 262 ? 2.264 -21.938 11.547 1 97.62 262 LEU A C 1
ATOM 2105 O O . LEU A 1 262 ? 2.137 -22.516 10.461 1 97.62 262 LEU A O 1
ATOM 2109 N N . ASN A 1 263 ? 2.494 -22.547 12.695 1 97.69 263 ASN A N 1
ATOM 2110 C CA . ASN A 1 263 ? 2.494 -24 12.695 1 97.69 263 ASN A CA 1
ATOM 2111 C C . ASN A 1 263 ? 1.148 -24.562 12.25 1 97.69 263 ASN A C 1
ATOM 2113 O O . ASN A 1 263 ? 1.097 -25.547 11.516 1 97.69 263 ASN A O 1
ATOM 2117 N N . GLU A 1 264 ? 0.145 -23.969 12.75 1 98.38 264 GLU A N 1
ATOM 2118 C CA . GLU A 1 264 ? -1.188 -24.391 12.336 1 98.38 264 GLU A CA 1
ATOM 2119 C C . GLU A 1 264 ? -1.397 -24.172 10.844 1 98.38 264 GLU A C 1
ATOM 2121 O O . GLU A 1 264 ? -1.939 -25.047 10.156 1 98.38 264 GLU A O 1
ATOM 2126 N N . LEU A 1 265 ? -1.02 -23.047 10.336 1 98.56 265 LEU A N 1
ATOM 2127 C CA . LEU A 1 265 ? -1.123 -22.797 8.898 1 98.56 265 LEU A CA 1
ATOM 2128 C C . LEU A 1 265 ? -0.361 -23.844 8.109 1 98.56 265 LEU A C 1
ATOM 2130 O O . LEU A 1 265 ? -0.891 -24.406 7.145 1 98.56 265 LEU A O 1
ATOM 2134 N N . ASN A 1 266 ? 0.847 -24.109 8.547 1 98.12 266 ASN A N 1
ATOM 2135 C CA . ASN A 1 266 ? 1.672 -25.094 7.852 1 98.12 266 ASN A CA 1
ATOM 2136 C C . ASN A 1 266 ? 1.001 -26.469 7.82 1 98.12 266 ASN A C 1
ATOM 2138 O O . ASN A 1 266 ? 1.059 -27.172 6.809 1 98.12 266 ASN A O 1
ATOM 2142 N N . ALA A 1 267 ? 0.426 -26.859 8.852 1 98.31 267 ALA A N 1
ATOM 2143 C CA . ALA A 1 267 ? -0.274 -28.141 8.906 1 98.31 267 ALA A CA 1
ATOM 2144 C C . ALA A 1 267 ? -1.438 -28.172 7.922 1 98.31 267 ALA A C 1
ATOM 2146 O O . ALA A 1 267 ? -1.631 -29.156 7.215 1 98.31 267 ALA A O 1
ATOM 2147 N N . ARG A 1 268 ? -2.199 -27.062 7.898 1 98.12 268 ARG A N 1
ATOM 2148 C CA . ARG A 1 268 ? -3.326 -26.984 6.977 1 98.12 268 ARG A CA 1
ATOM 2149 C C . ARG A 1 268 ? -2.855 -27.047 5.527 1 98.12 268 ARG A C 1
ATOM 2151 O O . ARG A 1 268 ? -3.486 -27.688 4.691 1 98.12 268 ARG A O 1
ATOM 2158 N N . LEU A 1 269 ? -1.804 -26.359 5.258 1 97.88 269 LEU A N 1
ATOM 2159 C CA . LEU A 1 269 ? -1.255 -26.344 3.904 1 97.88 269 LEU A CA 1
ATOM 2160 C C . LEU A 1 269 ? -0.764 -27.734 3.5 1 97.88 269 LEU A C 1
ATOM 2162 O O . LEU A 1 269 ? -1.001 -28.172 2.373 1 97.88 269 LEU A O 1
ATOM 2166 N N . LYS A 1 270 ? -0.08 -28.391 4.371 1 96.94 270 LYS A N 1
ATOM 2167 C CA . LYS A 1 270 ? 0.393 -29.75 4.102 1 96.94 270 LYS A CA 1
ATOM 2168 C C . LYS A 1 270 ? -0.771 -30.688 3.807 1 96.94 270 LYS A C 1
ATOM 2170 O O . LYS A 1 270 ? -0.719 -31.469 2.852 1 96.94 270 LYS A O 1
ATOM 2175 N N . GLU A 1 271 ? -1.779 -30.578 4.57 1 97.25 271 GLU A N 1
ATOM 2176 C CA . GLU A 1 271 ? -2.957 -31.422 4.387 1 97.25 271 GLU A CA 1
ATOM 2177 C C . GLU A 1 271 ? -3.568 -31.219 3.002 1 97.25 271 GLU A C 1
ATOM 2179 O O . GLU A 1 271 ? -4.047 -32.156 2.383 1 97.25 271 GLU A O 1
ATOM 2184 N N . LYS A 1 272 ? -3.508 -30.047 2.498 1 96.31 272 LYS A N 1
ATOM 2185 C CA . LYS A 1 272 ? -4.156 -29.719 1.234 1 96.31 272 LYS A CA 1
ATOM 2186 C C . LYS A 1 272 ? -3.152 -29.734 0.083 1 96.31 272 LYS A C 1
ATOM 2188 O O . LYS A 1 272 ? -3.506 -29.422 -1.059 1 96.31 272 LYS A O 1
ATOM 2193 N N . ASN A 1 273 ? -1.885 -30.031 0.385 1 96.69 273 ASN A N 1
ATOM 2194 C CA . ASN A 1 273 ? -0.807 -30 -0.599 1 96.69 273 ASN A CA 1
ATOM 2195 C C . ASN A 1 273 ? -0.688 -28.625 -1.256 1 96.69 273 ASN A C 1
ATOM 2197 O O . ASN A 1 273 ? -0.653 -28.516 -2.482 1 96.69 273 ASN A O 1
ATOM 2201 N N . MET A 1 274 ? -0.767 -27.609 -0.421 1 97.75 274 MET A N 1
ATOM 2202 C CA . MET A 1 274 ? -0.642 -26.234 -0.867 1 97.75 274 MET A CA 1
ATOM 2203 C C . MET A 1 274 ? 0.665 -25.625 -0.375 1 97.75 274 MET A C 1
ATOM 2205 O O . MET A 1 274 ? 1.205 -26.031 0.65 1 97.75 274 MET A O 1
ATOM 2209 N N . TYR A 1 275 ? 1.155 -24.578 -1.082 1 98.12 275 TYR A N 1
ATOM 2210 C CA . TYR A 1 275 ? 2.408 -23.906 -0.754 1 98.12 275 TYR A CA 1
ATOM 2211 C C . TYR A 1 275 ? 2.227 -22.391 -0.722 1 98.12 275 TYR A C 1
ATOM 2213 O O . TYR A 1 275 ? 1.671 -21.812 -1.656 1 98.12 275 TYR A O 1
ATOM 2221 N N . SER A 1 276 ? 2.613 -21.781 0.373 1 98.25 276 SER A N 1
ATOM 2222 C CA . SER A 1 276 ? 2.762 -20.328 0.383 1 98.25 276 SER A CA 1
ATOM 2223 C C . SER A 1 276 ? 4.031 -19.891 -0.348 1 98.25 276 SER A C 1
ATOM 2225 O O . SER A 1 276 ? 5.133 -20.297 0.019 1 98.25 276 SER A O 1
ATOM 2227 N N . ILE A 1 277 ? 3.83 -19.062 -1.349 1 98.75 277 ILE A N 1
ATOM 2228 C CA . ILE A 1 277 ? 4.957 -18.688 -2.199 1 98.75 277 ILE A CA 1
ATOM 2229 C C . ILE A 1 277 ? 5.344 -17.234 -1.935 1 98.75 277 ILE A C 1
ATOM 2231 O O . ILE A 1 277 ? 4.594 -16.312 -2.262 1 98.75 277 ILE A O 1
ATOM 2235 N N . ASP A 1 278 ? 6.461 -17.016 -1.38 1 98.38 278 ASP A N 1
ATOM 2236 C CA . ASP A 1 278 ? 7.039 -15.672 -1.238 1 98.38 278 ASP A CA 1
ATOM 2237 C C . ASP A 1 278 ? 7.809 -15.273 -2.494 1 98.38 278 ASP A C 1
ATOM 2239 O O . ASP A 1 278 ? 7.391 -15.586 -3.611 1 98.38 278 ASP A O 1
ATOM 2243 N N . TRP A 1 279 ? 8.844 -14.406 -2.301 1 98.69 279 TRP A N 1
ATOM 2244 C CA . TRP A 1 279 ? 9.672 -13.922 -3.398 1 98.69 279 TRP A CA 1
ATOM 2245 C C . TRP A 1 279 ? 11.094 -13.641 -2.922 1 98.69 279 TRP A C 1
ATOM 2247 O O . TRP A 1 279 ? 11.344 -13.516 -1.72 1 98.69 279 TRP A O 1
ATOM 2257 N N . ASN A 1 280 ? 12.047 -13.727 -3.863 1 97.75 280 ASN A N 1
ATOM 2258 C CA . ASN A 1 280 ? 13.422 -13.383 -3.52 1 97.75 280 ASN A CA 1
ATOM 2259 C C . ASN A 1 280 ? 13.961 -12.273 -4.418 1 97.75 280 ASN A C 1
ATOM 2261 O O . ASN A 1 280 ? 15.156 -11.953 -4.371 1 97.75 280 ASN A O 1
ATOM 2265 N N . ALA A 1 281 ? 13.141 -11.664 -5.254 1 98.31 281 ALA A N 1
ATOM 2266 C CA . ALA A 1 281 ? 13.383 -10.461 -6.051 1 98.31 281 ALA A CA 1
ATOM 2267 C C . ALA A 1 281 ? 12.109 -9.641 -6.207 1 98.31 281 ALA A C 1
ATOM 2269 O O . ALA A 1 281 ? 11.008 -10.133 -5.953 1 98.31 281 ALA A O 1
ATOM 2270 N N . TYR A 1 282 ? 12.273 -8.328 -6.562 1 97.69 282 TYR A N 1
ATOM 2271 C CA . TYR A 1 282 ? 11.109 -7.457 -6.648 1 97.69 282 TYR A CA 1
ATOM 2272 C C . TYR A 1 282 ? 11.438 -6.176 -7.406 1 97.69 282 TYR A C 1
ATOM 2274 O O . TYR A 1 282 ? 12.602 -5.809 -7.539 1 97.69 282 TYR A O 1
ATOM 2282 N N . ASP A 1 283 ? 10.32 -5.539 -7.836 1 97.88 283 ASP A N 1
ATOM 2283 C CA . ASP A 1 283 ? 10.508 -4.242 -8.477 1 97.88 283 ASP A CA 1
ATOM 2284 C C . ASP A 1 283 ? 10.273 -3.102 -7.484 1 97.88 283 ASP A C 1
ATOM 2286 O O . ASP A 1 283 ? 10.461 -1.932 -7.824 1 97.88 283 ASP A O 1
ATOM 2290 N N . PHE A 1 284 ? 9.766 -3.512 -6.34 1 93.94 284 PHE A N 1
ATOM 2291 C CA . PHE A 1 284 ? 9.602 -2.578 -5.23 1 93.94 284 PHE A CA 1
ATOM 2292 C C . PHE A 1 284 ? 8.484 -1.584 -5.523 1 93.94 284 PHE A C 1
ATOM 2294 O O . PHE A 1 284 ? 8.461 -0.483 -4.969 1 93.94 284 PHE A O 1
ATOM 2301 N N . ASP A 1 285 ? 7.492 -1.958 -6.293 1 94.62 285 ASP A N 1
ATOM 2302 C CA . ASP A 1 285 ? 6.457 -1.053 -6.777 1 94.62 285 ASP A CA 1
ATOM 2303 C C . ASP A 1 285 ? 5.434 -0.747 -5.684 1 94.62 285 ASP A C 1
ATOM 2305 O O . ASP A 1 285 ? 4.633 0.18 -5.816 1 94.62 285 ASP A O 1
ATOM 2309 N N . ALA A 1 286 ? 5.48 -1.507 -4.613 1 89.38 286 ALA A N 1
ATOM 2310 C CA . ALA A 1 286 ? 4.473 -1.32 -3.57 1 89.38 286 ALA A CA 1
ATOM 2311 C C . ALA A 1 286 ? 5.094 -0.728 -2.309 1 89.38 286 ALA A C 1
ATOM 2313 O O . ALA A 1 286 ? 4.418 -0.583 -1.287 1 89.38 286 ALA A O 1
ATOM 2314 N N . GLU A 1 287 ? 6.328 -0.467 -2.385 1 85.06 287 GLU A N 1
ATOM 2315 C CA . GLU A 1 287 ? 7.035 -0.018 -1.191 1 85.06 287 GLU A CA 1
ATOM 2316 C C . GLU A 1 287 ? 7.566 1.402 -1.366 1 85.06 287 GLU A C 1
ATOM 2318 O O . GLU A 1 287 ? 8.078 1.752 -2.432 1 85.06 287 GLU A O 1
ATOM 2323 N N . GLY A 1 288 ? 7.379 2.15 -0.332 1 82.88 288 GLY A N 1
ATOM 2324 C CA . GLY A 1 288 ? 7.969 3.48 -0.34 1 82.88 288 GLY A CA 1
ATOM 2325 C C . GLY A 1 288 ? 7.242 4.449 -1.252 1 82.88 288 GLY A C 1
ATOM 2326 O O . GLY A 1 288 ? 6.02 4.379 -1.395 1 82.88 288 GLY A O 1
ATOM 2327 N N . ARG A 1 289 ? 7.98 5.316 -1.755 1 84.44 289 ARG A N 1
ATOM 2328 C CA . ARG A 1 289 ? 7.426 6.355 -2.617 1 84.44 289 ARG A CA 1
ATOM 2329 C C . ARG A 1 289 ? 7.055 5.793 -3.984 1 84.44 289 ARG A C 1
ATOM 2331 O O . ARG A 1 289 ? 7.457 4.68 -4.332 1 84.44 289 ARG A O 1
ATOM 2338 N N . TRP A 1 290 ? 6.266 6.551 -4.676 1 86 290 TRP A N 1
ATOM 2339 C CA . TRP A 1 290 ? 6 6.227 -6.074 1 86 290 TRP A CA 1
ATOM 2340 C C . TRP A 1 290 ? 7.297 6.16 -6.875 1 86 290 TRP A C 1
ATOM 2342 O O . TRP A 1 290 ? 8.219 6.945 -6.645 1 86 290 TRP A O 1
ATOM 2352 N N . LYS A 1 291 ? 7.398 5.293 -7.895 1 92.25 291 LYS A N 1
ATOM 2353 C CA . LYS A 1 291 ? 8.555 5.098 -8.758 1 92.25 291 LYS A CA 1
ATOM 2354 C C . LYS A 1 291 ? 8.141 4.988 -10.219 1 92.25 291 LYS A C 1
ATOM 2356 O O . LYS A 1 291 ? 7.082 4.441 -10.531 1 92.25 291 LYS A O 1
ATOM 2361 N N . ASN A 1 292 ? 8.953 5.539 -11.078 1 92.12 292 ASN A N 1
ATOM 2362 C CA . ASN A 1 292 ? 8.695 5.379 -12.508 1 92.12 292 ASN A CA 1
ATOM 2363 C C . ASN A 1 292 ? 9.258 4.059 -13.031 1 92.12 292 ASN A C 1
ATOM 2365 O O . ASN A 1 292 ? 9.922 3.328 -12.305 1 92.12 292 ASN A O 1
ATOM 2369 N N . SER A 1 293 ? 8.992 3.758 -14.281 1 97.69 293 SER A N 1
ATOM 2370 C CA . SER A 1 293 ? 9.312 2.461 -14.867 1 97.69 293 SER A CA 1
ATOM 2371 C C . SER A 1 293 ? 10.812 2.197 -14.844 1 97.69 293 SER A C 1
ATOM 2373 O O . SER A 1 293 ? 11.25 1.067 -14.609 1 97.69 293 SER A O 1
ATOM 2375 N N . GLN A 1 294 ? 11.617 3.191 -15.07 1 97.62 294 GLN A N 1
ATOM 2376 C CA . GLN A 1 294 ? 13.062 3.01 -15.062 1 97.62 294 GLN A CA 1
ATOM 2377 C C . GLN A 1 294 ? 13.57 2.676 -13.664 1 97.62 294 GLN A C 1
ATOM 2379 O O . GLN A 1 294 ? 14.461 1.837 -13.5 1 97.62 294 GLN A O 1
ATOM 2384 N N . GLU A 1 295 ? 13.047 3.354 -12.719 1 96.5 295 GLU A N 1
ATOM 2385 C CA . GLU A 1 295 ? 13.422 3.059 -11.336 1 96.5 295 GLU A CA 1
ATOM 2386 C C . GLU A 1 295 ? 13.039 1.629 -10.953 1 96.5 295 GLU A C 1
ATOM 2388 O O . GLU A 1 295 ? 13.805 0.938 -10.281 1 96.5 295 GLU A O 1
ATOM 2393 N N . LEU A 1 296 ? 11.875 1.204 -11.352 1 98.31 296 LEU A N 1
ATOM 2394 C CA . LEU A 1 296 ? 11.43 -0.156 -11.078 1 98.31 296 LEU A CA 1
ATOM 2395 C C . LEU A 1 296 ? 12.383 -1.178 -11.688 1 98.31 296 LEU A C 1
ATOM 2397 O O . LEU A 1 296 ? 12.727 -2.174 -11.047 1 98.31 296 LEU A O 1
ATOM 2401 N N . LEU A 1 297 ? 12.805 -0.927 -12.938 1 98.75 297 LEU A N 1
ATOM 2402 C CA . LEU A 1 297 ? 13.766 -1.798 -13.602 1 98.75 297 LEU A CA 1
ATOM 2403 C C . LEU A 1 297 ? 15.055 -1.904 -12.789 1 98.75 297 LEU A C 1
ATOM 2405 O O . LEU A 1 297 ? 15.602 -2.998 -12.625 1 98.75 297 LEU A O 1
ATOM 2409 N N . GLU A 1 298 ? 15.516 -0.795 -12.273 1 98.44 298 GLU A N 1
ATOM 2410 C CA . GLU A 1 298 ? 16.766 -0.799 -11.516 1 98.44 298 GLU A CA 1
ATOM 2411 C C . GLU A 1 298 ? 16.625 -1.618 -10.242 1 98.44 298 GLU A C 1
ATOM 2413 O O . GLU A 1 298 ? 17.562 -2.307 -9.836 1 98.44 298 GLU A O 1
ATOM 2418 N N . TYR A 1 299 ? 15.516 -1.527 -9.625 1 97.12 299 TYR A N 1
ATOM 2419 C CA . TYR A 1 299 ? 15.289 -2.338 -8.438 1 97.12 299 TYR A CA 1
ATOM 2420 C C . TYR A 1 299 ? 15.281 -3.822 -8.781 1 97.12 299 TYR A C 1
ATOM 2422 O O . TYR A 1 299 ? 15.773 -4.648 -8.008 1 97.12 299 TYR A O 1
ATOM 2430 N N . VAL A 1 300 ? 14.695 -4.156 -9.922 1 98.75 300 VAL A N 1
ATOM 2431 C CA . VAL A 1 300 ? 14.719 -5.551 -10.359 1 98.75 300 VAL A CA 1
ATOM 2432 C C . VAL A 1 300 ? 16.156 -6.008 -10.562 1 98.75 300 VAL A C 1
ATOM 2434 O O . VAL A 1 300 ? 16.562 -7.07 -10.078 1 98.75 300 VAL A O 1
ATOM 2437 N N . LYS A 1 301 ? 16.922 -5.227 -11.273 1 98.75 301 LYS A N 1
ATOM 2438 C CA . LYS A 1 301 ? 18.312 -5.586 -11.539 1 98.75 301 LYS A CA 1
ATOM 2439 C C . LYS A 1 301 ? 19.078 -5.809 -10.234 1 98.75 301 LYS A C 1
ATOM 2441 O O . LYS A 1 301 ? 19.781 -6.805 -10.086 1 98.75 301 LYS A O 1
ATOM 2446 N N . GLU A 1 302 ? 18.859 -4.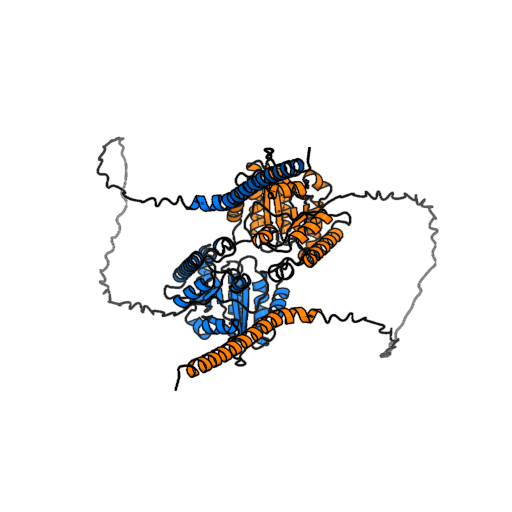902 -9.336 1 97.94 302 GLU A N 1
ATOM 2447 C CA . GLU A 1 302 ? 19.562 -4.977 -8.055 1 97.94 302 GLU A CA 1
ATOM 2448 C C . GLU A 1 302 ? 19.141 -6.203 -7.262 1 97.94 302 GLU A C 1
ATOM 2450 O O . GLU A 1 302 ? 19.969 -6.891 -6.668 1 97.94 302 GLU A O 1
ATOM 2455 N N . SER A 1 303 ? 17.906 -6.508 -7.266 1 97.56 303 SER A N 1
ATOM 2456 C CA . SER A 1 303 ? 17.375 -7.582 -6.43 1 97.56 303 SER A CA 1
ATOM 2457 C C . SER A 1 303 ? 17.641 -8.945 -7.051 1 97.56 303 SER A C 1
ATOM 2459 O O . SER A 1 303 ? 17.781 -9.945 -6.34 1 97.56 303 SER A O 1
ATOM 2461 N N . VAL A 1 304 ? 17.688 -9.023 -8.352 1 98.44 304 VAL A N 1
ATOM 2462 C CA . VAL A 1 304 ? 18.047 -10.258 -9.047 1 98.44 304 VAL A CA 1
ATOM 2463 C C . VAL A 1 304 ? 19.5 -10.594 -8.773 1 98.44 304 VAL A C 1
ATOM 2465 O O . VAL A 1 304 ? 19.828 -11.727 -8.406 1 98.44 304 VAL A O 1
ATOM 2468 N N . GLY A 1 305 ? 20.312 -9.609 -9.016 1 97 305 GLY A N 1
ATOM 2469 C CA . GLY A 1 305 ? 21.734 -9.836 -8.781 1 97 305 GLY A CA 1
ATOM 2470 C C . GLY A 1 305 ? 22.297 -10.984 -9.586 1 97 305 GLY A C 1
ATOM 2471 O O . GLY A 1 305 ? 22.125 -11.039 -10.805 1 97 305 GLY A O 1
ATOM 2472 N N . THR A 1 306 ? 22.891 -11.93 -8.828 1 95.44 306 THR A N 1
ATOM 2473 C CA . THR A 1 306 ? 23.531 -13.062 -9.492 1 95.44 306 THR A CA 1
ATOM 2474 C C . THR A 1 306 ? 22.766 -14.352 -9.219 1 95.44 306 THR A C 1
ATOM 2476 O O . THR A 1 306 ? 23.297 -15.445 -9.438 1 95.44 306 THR A O 1
ATOM 2479 N N . LYS A 1 307 ? 21.578 -14.258 -8.789 1 97.44 307 LYS A N 1
ATOM 2480 C CA . LYS A 1 307 ? 20.797 -15.43 -8.406 1 97.44 307 LYS A CA 1
ATOM 2481 C C . LYS A 1 307 ? 20.469 -16.297 -9.625 1 97.44 307 LYS A C 1
ATOM 2483 O O . LYS A 1 307 ? 20.156 -15.773 -10.695 1 97.44 307 LYS A O 1
ATOM 2488 N N . GLU A 1 308 ? 20.469 -17.562 -9.375 1 97.56 308 GLU A N 1
ATOM 2489 C CA . GLU A 1 308 ? 20.141 -18.516 -10.43 1 97.56 308 GLU A CA 1
ATOM 2490 C C . GLU A 1 308 ? 18.641 -18.625 -10.641 1 97.56 308 GLU A C 1
ATOM 2492 O O . GLU A 1 308 ? 18.172 -18.812 -11.766 1 97.56 308 GLU A O 1
ATOM 2497 N N . LYS A 1 309 ? 17.969 -18.594 -9.57 1 98.62 309 LYS A N 1
ATOM 2498 C CA . LYS A 1 309 ? 16.516 -18.688 -9.57 1 98.62 309 LYS A CA 1
ATOM 2499 C C . LYS A 1 309 ? 15.891 -17.469 -8.906 1 98.62 309 LYS A C 1
ATOM 2501 O O . LYS A 1 309 ? 16.234 -17.125 -7.773 1 98.62 309 LYS A O 1
ATOM 2506 N N . VAL A 1 310 ? 14.977 -16.844 -9.625 1 98.69 310 VAL A N 1
ATOM 2507 C CA . VAL A 1 310 ? 14.391 -15.633 -9.047 1 98.69 310 VAL A CA 1
ATOM 2508 C C . VAL A 1 310 ? 12.875 -15.68 -9.188 1 98.69 310 VAL A C 1
ATOM 2510 O O . VAL A 1 310 ? 12.352 -15.984 -10.266 1 98.69 310 VAL A O 1
ATOM 2513 N N . VAL A 1 311 ? 12.172 -15.555 -8.109 1 98.94 311 VAL A N 1
ATOM 2514 C CA . VAL A 1 311 ? 10.75 -15.25 -8.055 1 98.94 311 VAL A CA 1
ATOM 2515 C C . VAL A 1 311 ? 10.547 -13.758 -7.84 1 98.94 311 VAL A C 1
ATOM 2517 O O . VAL A 1 311 ? 10.797 -13.234 -6.75 1 98.94 311 VAL A O 1
ATOM 2520 N N . ILE A 1 312 ? 10.047 -13.062 -8.852 1 98.94 312 ILE A N 1
ATOM 2521 C CA . ILE A 1 312 ? 10.031 -11.602 -8.836 1 98.94 312 ILE A CA 1
ATOM 2522 C C . ILE A 1 312 ? 8.625 -11.109 -8.484 1 98.94 312 ILE A C 1
ATOM 2524 O O . ILE A 1 312 ? 7.668 -11.375 -9.211 1 98.94 312 ILE A O 1
ATOM 2528 N N . LEU A 1 313 ? 8.516 -10.352 -7.379 1 98.81 313 LEU A N 1
ATOM 2529 C CA . LEU A 1 313 ? 7.25 -9.766 -6.945 1 98.81 313 LEU A CA 1
ATOM 2530 C C . LEU A 1 313 ? 6.984 -8.453 -7.676 1 98.81 313 LEU A C 1
ATOM 2532 O O . LEU A 1 313 ? 7.805 -7.531 -7.637 1 98.81 313 LEU A O 1
ATOM 2536 N N . MET A 1 314 ? 5.859 -8.383 -8.352 1 98.81 314 MET A N 1
ATOM 2537 C CA . MET A 1 314 ? 5.293 -7.18 -8.953 1 98.81 314 MET A CA 1
ATOM 2538 C C . MET A 1 314 ? 3.783 -7.129 -8.766 1 98.81 314 MET A C 1
ATOM 2540 O O . MET A 1 314 ? 3.193 -8.055 -8.203 1 98.81 314 MET A O 1
ATOM 2544 N N . HIS A 1 315 ? 3.172 -6.023 -9.172 1 98.25 315 HIS A N 1
ATOM 2545 C CA . HIS A 1 315 ? 1.728 -5.926 -8.992 1 98.25 315 HIS A CA 1
ATOM 2546 C C . HIS A 1 315 ? 1.038 -5.512 -10.289 1 98.25 315 HIS A C 1
ATOM 2548 O O . HIS A 1 315 ? 1.563 -4.688 -11.047 1 98.25 315 HIS A O 1
ATOM 2554 N N . ASP A 1 316 ? -0.195 -6.051 -10.484 1 98.12 316 ASP A N 1
ATOM 2555 C CA . ASP A 1 316 ? -0.964 -5.68 -11.672 1 98.12 316 ASP A CA 1
ATOM 2556 C C . ASP A 1 316 ? -2.295 -5.035 -11.281 1 98.12 316 ASP A C 1
ATOM 2558 O O . ASP A 1 316 ? -3.236 -5.02 -12.078 1 98.12 316 ASP A O 1
ATOM 2562 N N . THR A 1 317 ? -2.416 -4.535 -10.07 1 95.5 317 THR A N 1
ATOM 2563 C CA . THR A 1 317 ? -3.623 -3.857 -9.617 1 95.5 317 THR A CA 1
ATOM 2564 C C . THR A 1 317 ? -3.668 -2.426 -10.141 1 95.5 317 THR A C 1
ATOM 2566 O O . THR A 1 317 ? -2.746 -1.982 -10.828 1 95.5 317 THR A O 1
ATOM 2569 N N . TYR A 1 318 ? -4.77 -1.754 -9.914 1 90.81 318 TYR A N 1
ATOM 2570 C CA . TYR A 1 318 ? -4.93 -0.37 -10.344 1 90.81 318 TYR A CA 1
ATOM 2571 C C . TYR A 1 318 ? -3.832 0.515 -9.766 1 90.81 318 TYR A C 1
ATOM 2573 O O . TYR A 1 318 ? -3.406 0.321 -8.625 1 90.81 318 TYR A O 1
ATOM 2581 N N . GLY A 1 319 ? -3.359 1.455 -10.539 1 89.25 319 GLY A N 1
ATOM 2582 C CA . GLY A 1 319 ? -2.342 2.389 -10.086 1 89.25 319 GLY A CA 1
ATOM 2583 C C . GLY A 1 319 ? -0.928 1.886 -10.312 1 89.25 319 GLY A C 1
ATOM 2584 O O . GLY A 1 319 ? 0.041 2.594 -10.023 1 89.25 319 GLY A O 1
ATOM 2585 N N . LYS A 1 320 ? -0.812 0.755 -10.828 1 95.88 320 LYS A N 1
ATOM 2586 C CA . LYS A 1 320 ? 0.511 0.178 -11.047 1 95.88 320 LYS A CA 1
ATOM 2587 C C . LYS A 1 320 ? 0.884 0.211 -12.531 1 95.88 320 LYS A C 1
ATOM 2589 O O . LYS A 1 320 ? 1.522 -0.715 -13.031 1 95.88 320 LYS A O 1
ATOM 2594 N N . GLU A 1 321 ? 0.525 1.193 -13.242 1 95.19 321 GLU A N 1
ATOM 2595 C CA . GLU A 1 321 ? 0.795 1.346 -14.672 1 95.19 321 GLU A CA 1
ATOM 2596 C C . GLU A 1 321 ? 2.295 1.373 -14.945 1 95.19 321 GLU A C 1
ATOM 2598 O O . GLU A 1 321 ? 2.748 0.893 -15.992 1 95.19 321 GLU A O 1
ATOM 2603 N N . GLU A 1 322 ? 3.078 1.862 -13.984 1 96.62 322 GLU A N 1
ATOM 2604 C CA . GLU A 1 322 ? 4.523 1.927 -14.18 1 96.62 322 GLU A CA 1
ATOM 2605 C C . GLU A 1 322 ? 5.141 0.531 -14.203 1 96.62 322 GLU A C 1
ATOM 2607 O O . GLU A 1 322 ? 6.145 0.302 -14.875 1 96.62 322 GLU A O 1
ATOM 2612 N N . THR A 1 323 ? 4.547 -0.359 -13.5 1 98.5 323 THR A N 1
ATOM 2613 C CA . THR A 1 323 ? 4.988 -1.748 -13.562 1 98.5 323 THR A CA 1
ATOM 2614 C C . THR A 1 323 ? 4.785 -2.314 -14.969 1 98.5 323 THR A C 1
ATOM 2616 O O . THR A 1 323 ? 5.688 -2.947 -15.523 1 98.5 323 THR A O 1
ATOM 2619 N N . ALA A 1 324 ? 3.605 -2.084 -15.57 1 98.75 324 ALA A N 1
ATOM 2620 C CA . ALA A 1 324 ? 3.336 -2.529 -16.938 1 98.75 324 ALA A CA 1
ATOM 2621 C C . ALA A 1 324 ? 4.32 -1.902 -17.922 1 98.75 324 ALA A C 1
ATOM 2623 O O . ALA A 1 324 ? 4.824 -2.58 -18.812 1 98.75 324 ALA A O 1
ATOM 2624 N N . LYS A 1 325 ? 4.617 -0.675 -17.703 1 98.5 325 LYS A N 1
ATOM 2625 C CA . LYS A 1 325 ? 5.535 0.051 -18.578 1 98.5 325 LYS A CA 1
ATOM 2626 C C . LYS A 1 325 ? 6.953 -0.504 -18.469 1 98.5 325 LYS A C 1
ATOM 2628 O O . LYS A 1 325 ? 7.699 -0.506 -19.453 1 98.5 325 LYS A O 1
ATOM 2633 N N . ALA A 1 326 ? 7.332 -0.976 -17.312 1 98.88 326 ALA A N 1
ATOM 2634 C CA . ALA A 1 326 ? 8.688 -1.456 -17.062 1 98.88 326 ALA A CA 1
ATOM 2635 C C . ALA A 1 326 ? 8.883 -2.871 -17.594 1 98.88 326 ALA A C 1
ATOM 2637 O O . ALA A 1 326 ? 10.008 -3.299 -17.859 1 98.88 326 ALA A O 1
ATOM 2638 N N . LEU A 1 327 ? 7.84 -3.572 -17.797 1 98.94 327 LEU A N 1
ATOM 2639 C CA . LEU A 1 327 ? 7.871 -5.02 -17.984 1 98.94 327 LEU A CA 1
ATOM 2640 C C . LEU A 1 327 ? 8.656 -5.383 -19.25 1 98.94 327 LEU A C 1
ATOM 2642 O O . LEU A 1 327 ? 9.445 -6.328 -19.234 1 98.94 327 LEU A O 1
ATOM 2646 N N . PRO A 1 328 ? 8.484 -4.652 -20.422 1 98.94 328 PRO A N 1
ATOM 2647 C CA . PRO A 1 328 ? 9.289 -5.012 -21.594 1 98.94 328 PRO A CA 1
ATOM 2648 C C . PRO A 1 328 ? 10.789 -5.004 -21.312 1 98.94 328 PRO A C 1
ATOM 2650 O O . PRO A 1 328 ? 11.492 -5.961 -21.641 1 98.94 328 PRO A O 1
ATOM 2653 N N . GLN A 1 329 ? 11.234 -4.031 -20.625 1 98.88 329 GLN A N 1
ATOM 2654 C CA . GLN A 1 329 ? 12.664 -3.912 -20.344 1 98.88 329 GLN A CA 1
ATOM 2655 C C . GLN A 1 329 ? 13.109 -4.93 -19.297 1 98.88 329 GLN A C 1
ATOM 2657 O O . GLN A 1 329 ? 14.25 -5.406 -19.328 1 98.88 329 GLN A O 1
ATOM 2662 N N . ILE A 1 330 ? 12.266 -5.227 -18.406 1 98.94 330 ILE A N 1
ATOM 2663 C CA . ILE A 1 330 ? 12.562 -6.258 -17.406 1 98.94 330 ILE A CA 1
ATOM 2664 C C . ILE A 1 330 ? 12.766 -7.602 -18.109 1 98.94 330 ILE A C 1
ATOM 2666 O O . ILE A 1 330 ? 13.742 -8.305 -17.828 1 98.94 330 ILE A O 1
ATOM 2670 N N . ILE A 1 331 ? 11.859 -7.922 -19.031 1 98.94 331 ILE A N 1
ATOM 2671 C CA . ILE A 1 331 ? 11.953 -9.172 -19.766 1 98.94 331 ILE A CA 1
ATOM 2672 C C . ILE A 1 331 ? 13.234 -9.188 -20.609 1 98.94 331 ILE A C 1
ATOM 2674 O O . ILE A 1 331 ? 13.969 -10.18 -20.609 1 98.94 331 ILE A O 1
ATOM 2678 N N . GLU A 1 332 ? 13.531 -8.109 -21.25 1 98.88 332 GLU A N 1
ATOM 2679 C CA . GLU A 1 332 ? 14.734 -8.008 -22.062 1 98.88 332 GLU A CA 1
ATOM 2680 C C . GLU A 1 332 ? 16 -8.18 -21.219 1 98.88 332 GLU A C 1
ATOM 2682 O O . GLU A 1 332 ? 16.922 -8.883 -21.625 1 98.88 332 GLU A O 1
ATOM 2687 N N . TYR A 1 333 ? 16.062 -7.543 -20.078 1 98.81 333 TYR A N 1
ATOM 2688 C CA . TYR A 1 333 ? 17.203 -7.664 -19.172 1 98.81 333 TYR A CA 1
ATOM 2689 C C . TYR A 1 333 ? 17.406 -9.109 -18.734 1 98.81 333 TYR A C 1
ATOM 2691 O O . TYR A 1 333 ? 18.531 -9.625 -18.812 1 98.81 333 TYR A O 1
ATOM 2699 N N . LEU A 1 334 ? 16.312 -9.766 -18.328 1 98.94 334 LEU A N 1
ATOM 2700 C CA . LEU A 1 334 ? 16.391 -11.141 -17.844 1 98.94 334 LEU A CA 1
ATOM 2701 C C . LEU A 1 334 ? 16.828 -12.086 -18.969 1 98.94 334 LEU A C 1
ATOM 2703 O O . LEU A 1 334 ? 17.641 -12.977 -18.75 1 98.94 334 LEU A O 1
ATOM 2707 N N . LYS A 1 335 ? 16.281 -11.906 -20.188 1 98.75 335 LYS A N 1
ATOM 2708 C CA . LYS A 1 335 ? 16.703 -12.695 -21.328 1 98.75 335 LYS A CA 1
ATOM 2709 C C . LYS A 1 335 ? 18.203 -12.5 -21.594 1 98.75 335 LYS A C 1
ATOM 2711 O O . LYS A 1 335 ? 18.922 -13.469 -21.828 1 98.75 335 LYS A O 1
ATOM 2716 N N . ALA A 1 336 ? 18.594 -11.266 -21.516 1 98.56 336 ALA A N 1
ATOM 2717 C CA . ALA A 1 336 ? 20 -10.953 -21.766 1 98.56 336 ALA A CA 1
ATOM 2718 C C . ALA A 1 336 ? 20.906 -11.609 -20.719 1 98.56 336 ALA A C 1
ATOM 2720 O O . ALA A 1 336 ? 22.047 -11.953 -21.016 1 98.56 336 ALA A O 1
ATOM 2721 N N . GLN A 1 337 ? 20.422 -11.773 -19.547 1 98.31 337 GLN A N 1
ATOM 2722 C CA . GLN A 1 337 ? 21.172 -12.391 -18.469 1 98.31 337 GLN A CA 1
ATOM 2723 C C . GLN A 1 337 ? 21.109 -13.906 -18.547 1 98.31 337 GLN A C 1
ATOM 2725 O O . GLN A 1 337 ? 21.703 -14.609 -17.719 1 98.31 337 GLN A O 1
ATOM 2730 N N . GLY A 1 338 ? 20.281 -14.438 -19.453 1 98.38 338 GLY A N 1
ATOM 2731 C CA . GLY A 1 338 ? 20.266 -15.875 -19.688 1 98.38 338 GLY A CA 1
ATOM 2732 C C . GLY A 1 338 ? 19.141 -16.594 -18.969 1 98.38 338 GLY A C 1
ATOM 2733 O O . GLY A 1 338 ? 19.125 -17.812 -18.875 1 98.38 338 GLY A O 1
ATOM 2734 N N . TYR A 1 339 ? 18.188 -15.867 -18.469 1 98.81 339 TYR A N 1
ATOM 2735 C CA . TYR A 1 339 ? 17.094 -16.5 -17.75 1 98.81 339 TYR A CA 1
ATOM 2736 C C . TYR A 1 339 ? 16.062 -17.094 -18.703 1 98.81 339 TYR A C 1
ATOM 2738 O O . TYR A 1 339 ? 15.758 -16.516 -19.75 1 98.81 339 TYR A O 1
ATOM 2746 N N . GLU A 1 340 ? 15.602 -18.234 -18.359 1 98.56 340 GLU A N 1
ATOM 2747 C CA . GLU A 1 340 ? 14.367 -18.797 -18.906 1 98.56 340 GLU A CA 1
ATOM 2748 C C . GLU A 1 340 ? 13.172 -18.453 -18.016 1 98.56 340 GLU A C 1
ATOM 2750 O O . GLU A 1 340 ? 13.305 -18.344 -16.797 1 98.56 340 GLU A O 1
ATOM 2755 N N . PHE A 1 341 ? 12.047 -18.375 -18.672 1 98.88 341 PHE A N 1
ATOM 2756 C CA . PHE A 1 341 ? 10.852 -18 -17.922 1 98.88 341 PHE A CA 1
ATOM 2757 C C . PHE A 1 341 ? 9.969 -19.203 -17.672 1 98.88 341 PHE A C 1
ATOM 2759 O O . PHE A 1 341 ? 9.695 -19.984 -18.594 1 98.88 341 PHE A O 1
ATOM 2766 N N . LYS A 1 342 ? 9.586 -19.406 -16.438 1 98.75 342 LYS A N 1
ATOM 2767 C CA . LYS A 1 342 ? 8.664 -20.469 -16.031 1 98.75 342 LYS A CA 1
ATOM 2768 C C . LYS A 1 342 ? 7.555 -19.922 -15.148 1 98.75 342 LYS A C 1
ATOM 2770 O O . LYS A 1 342 ? 7.613 -18.766 -14.711 1 98.75 342 LYS A O 1
ATOM 2775 N N . THR A 1 343 ? 6.496 -20.703 -15 1 98.81 343 THR A N 1
ATOM 2776 C CA . THR A 1 343 ? 5.395 -20.391 -14.1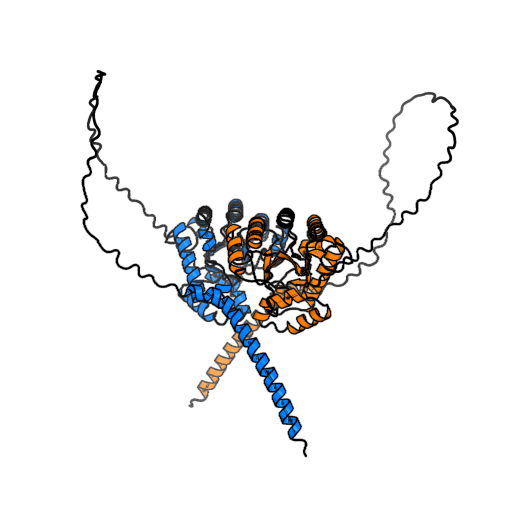02 1 98.81 343 THR A CA 1
ATOM 2777 C C . THR A 1 343 ? 5.355 -21.391 -12.938 1 98.81 343 THR A C 1
ATOM 2779 O O . THR A 1 343 ? 6.051 -22.406 -12.961 1 98.81 343 THR A O 1
ATOM 2782 N N . ILE A 1 344 ? 4.625 -21.047 -11.922 1 98.75 344 ILE A N 1
ATOM 2783 C CA . ILE A 1 344 ? 4.594 -21.859 -10.711 1 98.75 344 ILE A CA 1
ATOM 2784 C C . ILE A 1 344 ? 3.299 -22.672 -10.672 1 98.75 344 ILE A C 1
ATOM 2786 O O . ILE A 1 344 ? 2.203 -22.109 -10.695 1 98.75 344 ILE A O 1
ATOM 2790 N N . ASN A 1 345 ? 3.432 -23.984 -10.578 1 95.75 345 ASN A N 1
ATOM 2791 C CA . ASN A 1 345 ? 2.281 -24.891 -10.641 1 95.75 345 ASN A CA 1
ATOM 2792 C C . ASN A 1 345 ? 2.229 -25.812 -9.43 1 95.75 345 ASN A C 1
ATOM 2794 O O . ASN A 1 345 ? 3.252 -26.359 -9.016 1 95.75 345 ASN A O 1
ATOM 2798 N N . MET B 1 1 ? 26.781 -57.75 31.656 1 27.98 1 MET B N 1
ATOM 2799 C CA . MET B 1 1 ? 27.156 -56.781 30.594 1 27.98 1 MET B CA 1
ATOM 2800 C C . MET B 1 1 ? 26.078 -55.719 30.438 1 27.98 1 MET B C 1
ATOM 2802 O O . MET B 1 1 ? 25.016 -56 29.891 1 27.98 1 MET B O 1
ATOM 2806 N N . THR B 1 2 ? 25.953 -54.594 31.344 1 27.88 2 THR B N 1
ATOM 2807 C CA . THR B 1 2 ? 24.984 -53.719 32 1 27.88 2 THR B CA 1
ATOM 2808 C C . THR B 1 2 ? 24.594 -52.594 31.078 1 27.88 2 THR B C 1
ATOM 2810 O O . THR B 1 2 ? 25.344 -52.25 30.141 1 27.88 2 THR B O 1
ATOM 2813 N N . ARG B 1 3 ? 23.328 -51.906 31.406 1 27.97 3 ARG B N 1
ATOM 2814 C CA . ARG B 1 3 ? 22.422 -50.875 30.906 1 27.97 3 ARG B CA 1
ATOM 2815 C C . ARG B 1 3 ? 23.156 -49.562 30.688 1 27.97 3 ARG B C 1
ATOM 2817 O O . ARG B 1 3 ? 22.547 -48.562 30.359 1 27.97 3 ARG B O 1
ATOM 2824 N N . LYS B 1 4 ? 24.484 -49.438 31.125 1 34.16 4 LYS B N 1
ATOM 2825 C CA . LYS B 1 4 ? 25.234 -48.188 31.031 1 34.16 4 LYS B CA 1
ATOM 2826 C C . LYS B 1 4 ? 25.641 -47.875 29.594 1 34.16 4 LYS B C 1
ATOM 2828 O O . LYS B 1 4 ? 25.906 -46.719 29.25 1 34.16 4 LYS B O 1
ATOM 2833 N N . ASN B 1 5 ? 25.812 -48.938 28.781 1 29.17 5 ASN B N 1
ATOM 2834 C CA . ASN B 1 5 ? 26.469 -48.688 27.5 1 29.17 5 ASN B CA 1
ATOM 2835 C C . ASN B 1 5 ? 25.5 -48.062 26.484 1 29.17 5 ASN B C 1
ATOM 2837 O O . ASN B 1 5 ? 25.875 -47.812 25.344 1 29.17 5 ASN B O 1
ATOM 2841 N N . LYS B 1 6 ? 24.109 -48.344 26.703 1 32.22 6 LYS B N 1
ATOM 2842 C CA . LYS B 1 6 ? 23.172 -47.844 25.703 1 32.22 6 LYS B CA 1
ATOM 2843 C C . LYS B 1 6 ? 23 -46.312 25.828 1 32.22 6 LYS B C 1
ATOM 2845 O O . LYS B 1 6 ? 22.391 -45.688 24.969 1 32.22 6 LYS B O 1
ATOM 2850 N N . ARG B 1 7 ? 23.234 -45.75 27.109 1 33.06 7 ARG B N 1
ATOM 2851 C CA . ARG B 1 7 ? 23 -44.344 27.281 1 33.06 7 ARG B CA 1
ATOM 2852 C C . ARG B 1 7 ? 24.031 -43.5 26.562 1 33.06 7 ARG B C 1
ATOM 2854 O O . ARG B 1 7 ? 23.766 -42.375 26.156 1 33.06 7 ARG B O 1
ATOM 2861 N N . THR B 1 8 ? 25.375 -44.031 26.453 1 34.47 8 THR B N 1
ATOM 2862 C CA . THR B 1 8 ? 26.422 -43.188 25.844 1 34.47 8 THR B CA 1
ATOM 2863 C C . THR B 1 8 ? 26.219 -43.094 24.344 1 34.47 8 THR B C 1
ATOM 2865 O O . THR B 1 8 ? 26.609 -42.094 23.719 1 34.47 8 THR B O 1
ATOM 2868 N N . LYS B 1 9 ? 25.688 -44.188 23.656 1 35 9 LYS B N 1
ATOM 2869 C CA . LYS B 1 9 ? 25.531 -44.125 22.203 1 35 9 LYS B CA 1
ATOM 2870 C C . LYS B 1 9 ? 24.406 -43.156 21.812 1 35 9 LYS B C 1
ATOM 2872 O O . LYS B 1 9 ? 24.453 -42.531 20.75 1 35 9 LYS B O 1
ATOM 2877 N N . ARG B 1 10 ? 23.297 -43.156 22.641 1 33.84 10 ARG B N 1
ATOM 2878 C CA . ARG B 1 10 ? 22.219 -42.25 22.266 1 33.84 10 ARG B CA 1
ATOM 2879 C C . ARG B 1 10 ? 22.625 -40.812 22.469 1 33.84 10 ARG B C 1
ATOM 2881 O O . ARG B 1 10 ? 22.078 -39.906 21.812 1 33.84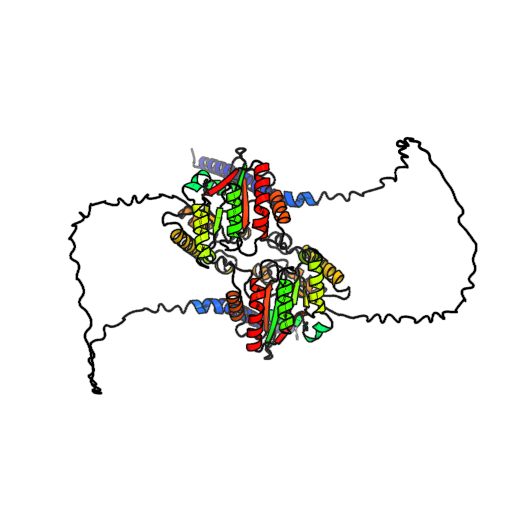 10 ARG B O 1
ATOM 2888 N N . ILE B 1 11 ? 23.578 -40.531 23.484 1 36.69 11 ILE B N 1
ATOM 2889 C CA . ILE B 1 11 ? 24 -39.156 23.656 1 36.69 11 ILE B CA 1
ATOM 2890 C C . ILE B 1 11 ? 24.906 -38.75 22.5 1 36.69 11 ILE B C 1
ATOM 2892 O O . ILE B 1 11 ? 24.891 -37.594 22.062 1 36.69 11 ILE B O 1
ATOM 2896 N N . LYS B 1 12 ? 25.734 -39.688 21.906 1 35.91 12 LYS B N 1
ATOM 2897 C CA . LYS B 1 12 ? 26.578 -39.281 20.797 1 35.91 12 LYS B CA 1
ATOM 2898 C C . LYS B 1 12 ? 25.75 -39 19.547 1 35.91 12 LYS B C 1
ATOM 2900 O O . LYS B 1 12 ? 26.047 -38.094 18.781 1 35.91 12 LYS B O 1
ATOM 2905 N N . ILE B 1 13 ? 24.719 -39.844 19.312 1 36.44 13 ILE B N 1
ATOM 2906 C CA . ILE B 1 13 ? 23.922 -39.594 18.109 1 36.44 13 ILE B CA 1
ATOM 2907 C C . ILE B 1 13 ? 23.109 -38.312 18.312 1 36.44 13 ILE B C 1
ATOM 2909 O O . ILE B 1 13 ? 22.891 -37.562 17.359 1 36.44 13 ILE B O 1
ATOM 2913 N N . LEU B 1 14 ? 22.688 -37.969 19.547 1 37 14 LEU B N 1
ATOM 2914 C CA . LEU B 1 14 ? 22 -36.688 19.75 1 37 14 LEU B CA 1
ATOM 2915 C C . LEU B 1 14 ? 22.984 -35.531 19.609 1 37 14 LEU B C 1
ATOM 2917 O O . LEU B 1 14 ? 22.625 -34.469 19.078 1 37 14 LEU B O 1
ATOM 2921 N N . ARG B 1 15 ? 24.297 -35.719 20 1 36.75 15 ARG B N 1
ATOM 2922 C CA . ARG B 1 15 ? 25.234 -34.625 19.812 1 36.75 15 ARG B CA 1
ATOM 2923 C C . ARG B 1 15 ? 25.516 -34.375 18.344 1 36.75 15 ARG B C 1
ATOM 2925 O O . ARG B 1 15 ? 25.672 -33.219 17.922 1 36.75 15 ARG B O 1
ATOM 2932 N N . ASN B 1 16 ? 25.688 -35.469 17.5 1 34.78 16 ASN B N 1
ATOM 2933 C CA . ASN B 1 16 ? 25.984 -35.188 16.094 1 34.78 16 ASN B CA 1
ATOM 2934 C C . ASN B 1 16 ? 24.781 -34.562 15.367 1 34.78 16 ASN B C 1
ATOM 2936 O O . ASN B 1 16 ? 24.953 -33.875 14.367 1 34.78 16 ASN B O 1
ATOM 2940 N N . ARG B 1 17 ? 23.516 -34.938 15.68 1 32.97 17 ARG B N 1
ATOM 2941 C CA . ARG B 1 17 ? 22.375 -34.281 15.062 1 32.97 17 ARG B CA 1
ATOM 2942 C C . ARG B 1 17 ? 22.234 -32.875 15.57 1 32.97 17 ARG B C 1
ATOM 2944 O O . ARG B 1 17 ? 21.641 -32 14.891 1 32.97 17 ARG B O 1
ATOM 2951 N N . CYS B 1 18 ? 22.578 -32.562 16.828 1 31.97 18 CYS B N 1
ATOM 2952 C CA . CYS B 1 18 ? 22.609 -31.188 17.281 1 31.97 18 CYS B CA 1
ATOM 2953 C C . CYS B 1 18 ? 23.688 -30.391 16.547 1 31.97 18 CYS B C 1
ATOM 2955 O O . CYS B 1 18 ? 23.531 -29.203 16.281 1 31.97 18 CYS B O 1
ATOM 2957 N N . LEU B 1 19 ? 24.891 -30.953 16.266 1 33.41 19 LEU B N 1
ATOM 2958 C CA . LEU B 1 19 ? 25.922 -30.203 15.555 1 33.41 19 LEU B CA 1
ATOM 2959 C C . LEU B 1 19 ? 25.5 -29.922 14.117 1 33.41 19 LEU B C 1
ATOM 2961 O O . LEU B 1 19 ? 25.812 -28.859 13.57 1 33.41 19 LEU B O 1
ATOM 2965 N N . LEU B 1 20 ? 24.781 -30.875 13.43 1 30 20 LEU B N 1
ATOM 2966 C CA . LEU B 1 20 ? 24.328 -30.547 12.086 1 30 20 LEU B CA 1
ATOM 2967 C C . LEU B 1 20 ? 23.25 -29.469 12.133 1 30 20 LEU B C 1
ATOM 2969 O O . LEU B 1 20 ? 23.188 -28.594 11.266 1 30 20 LEU B O 1
ATOM 2973 N N . LEU B 1 21 ? 22.422 -29.422 13.18 1 29.38 21 LEU B N 1
ATOM 2974 C CA . LEU B 1 21 ? 21.438 -28.344 13.305 1 29.38 21 LEU B CA 1
ATOM 2975 C C . LEU B 1 21 ? 22.141 -27.016 13.609 1 29.38 21 LEU B C 1
ATOM 2977 O O . LEU B 1 21 ? 21.719 -25.969 13.117 1 29.38 21 LEU B O 1
ATOM 2981 N N . LEU B 1 22 ? 23.234 -26.969 14.344 1 32.34 22 LEU B N 1
ATOM 2982 C CA . LEU B 1 22 ? 23.938 -25.734 14.594 1 32.34 22 LEU B CA 1
ATOM 2983 C C . LEU B 1 22 ? 24.562 -25.203 13.305 1 32.34 22 LEU B C 1
ATOM 2985 O O . LEU B 1 22 ? 24.75 -23.984 13.148 1 32.34 22 LEU B O 1
ATOM 2989 N N . GLY B 1 23 ? 25.062 -26.109 12.414 1 28.48 23 GLY B N 1
ATOM 2990 C CA . GLY B 1 23 ? 25.641 -25.641 11.164 1 28.48 23 GLY B CA 1
ATOM 2991 C C . GLY B 1 23 ? 24.625 -24.953 10.258 1 28.48 23 GLY B C 1
ATOM 2992 O O . GLY B 1 23 ? 24.969 -24 9.547 1 28.48 23 GLY B O 1
ATOM 2993 N N . THR B 1 24 ? 23.453 -25.562 10.18 1 28.45 24 THR B N 1
ATOM 2994 C CA . THR B 1 24 ? 22.469 -24.984 9.266 1 28.45 24 THR B CA 1
ATOM 2995 C C . THR B 1 24 ? 21.953 -23.656 9.82 1 28.45 24 THR B C 1
ATOM 2997 O O . THR B 1 24 ? 21.531 -22.781 9.055 1 28.45 24 THR B O 1
ATOM 3000 N N . VAL B 1 25 ? 21.922 -23.453 11.117 1 29.64 25 VAL B N 1
ATOM 3001 C CA . VAL B 1 25 ? 21.531 -22.156 11.641 1 29.64 25 VAL B CA 1
ATOM 3002 C C . VAL B 1 25 ? 22.578 -21.109 11.273 1 29.64 25 VAL B C 1
ATOM 3004 O O . VAL B 1 25 ? 22.234 -19.953 10.992 1 29.64 25 VAL B O 1
ATOM 3007 N N . ALA B 1 26 ? 23.859 -21.484 11.266 1 29.95 26 ALA B N 1
ATOM 3008 C CA . ALA B 1 26 ? 24.891 -20.516 10.867 1 29.95 26 ALA B CA 1
ATOM 3009 C C . ALA B 1 26 ? 24.703 -20.078 9.414 1 29.95 26 ALA B C 1
ATOM 3011 O O . ALA B 1 26 ? 24.891 -18.922 9.078 1 29.95 26 ALA B O 1
ATOM 3012 N N . ILE B 1 27 ? 24.266 -21.031 8.586 1 28 27 ILE B N 1
ATOM 3013 C CA . ILE B 1 27 ? 24.094 -20.641 7.188 1 28 27 ILE B CA 1
ATOM 3014 C C . ILE B 1 27 ? 22.891 -19.719 7.055 1 28 27 ILE B C 1
ATOM 3016 O O . ILE B 1 27 ? 22.922 -18.75 6.285 1 28 27 ILE B O 1
ATOM 3020 N N . LEU B 1 28 ? 21.875 -19.891 7.875 1 28.31 28 LEU B N 1
ATOM 3021 C CA . LEU B 1 28 ? 20.734 -19 7.754 1 28.31 28 LEU B CA 1
ATOM 3022 C C . LEU B 1 28 ? 21.078 -17.609 8.25 1 28.31 28 LEU B C 1
ATOM 3024 O O . LEU B 1 28 ? 20.594 -16.609 7.711 1 28.31 28 LEU B O 1
ATOM 3028 N N . ILE B 1 29 ? 21.906 -17.453 9.273 1 30.44 29 ILE B N 1
ATOM 3029 C CA . ILE B 1 29 ? 22.391 -16.141 9.672 1 30.44 29 ILE B CA 1
ATOM 3030 C C . ILE B 1 29 ? 23.234 -15.539 8.547 1 30.44 29 ILE B C 1
ATOM 3032 O O . ILE B 1 29 ? 23.125 -14.344 8.266 1 30.44 29 ILE B O 1
ATOM 3036 N N . ILE B 1 30 ? 23.969 -16.344 7.777 1 29.66 30 ILE B N 1
ATOM 3037 C CA . ILE B 1 30 ? 24.781 -15.797 6.691 1 29.66 30 ILE B CA 1
ATOM 3038 C C . ILE B 1 30 ? 23.875 -15.32 5.562 1 29.66 30 ILE B C 1
ATOM 3040 O O . ILE B 1 30 ? 24.094 -14.258 4.984 1 29.66 30 ILE B O 1
ATOM 3044 N N . SER B 1 31 ? 22.766 -16.062 5.27 1 28.84 31 SER B N 1
ATOM 3045 C CA . SER B 1 31 ? 21.922 -15.57 4.176 1 28.84 31 SER B CA 1
ATOM 3046 C C . SER B 1 31 ? 21.141 -14.336 4.59 1 28.84 31 SER B C 1
ATOM 3048 O O . SER B 1 31 ? 20.859 -13.469 3.76 1 28.84 31 SER B O 1
ATOM 3050 N N . TYR B 1 32 ? 20.641 -14.227 5.797 1 29.81 32 TYR B N 1
ATOM 3051 C CA . TYR B 1 32 ? 20.047 -12.992 6.289 1 29.81 32 TYR B CA 1
ATOM 3052 C C . TYR B 1 32 ? 21.109 -11.906 6.461 1 29.81 32 TYR B C 1
ATOM 3054 O O . TYR B 1 32 ? 20.875 -10.742 6.133 1 29.81 32 TYR B O 1
ATOM 3062 N N . LYS B 1 33 ? 22.328 -12.148 6.949 1 30.12 33 LYS B N 1
ATOM 3063 C CA . LYS B 1 33 ? 23.453 -11.219 6.918 1 30.12 33 LYS B CA 1
ATOM 3064 C C . LYS B 1 33 ? 23.875 -10.922 5.484 1 30.12 33 LYS B C 1
ATOM 3066 O O . LYS B 1 33 ? 24.328 -9.812 5.184 1 30.12 33 LYS B O 1
ATOM 3071 N N . SER B 1 34 ? 23.828 -11.883 4.562 1 27.88 34 SER B N 1
ATOM 3072 C CA . SER B 1 34 ? 24.125 -11.555 3.174 1 27.88 34 SER B CA 1
ATOM 3073 C C . SER B 1 34 ? 23.062 -10.641 2.582 1 27.88 34 SER B C 1
ATOM 3075 O O . SER B 1 34 ? 23.359 -9.805 1.721 1 27.88 34 SER B O 1
ATOM 3077 N N . TYR B 1 35 ? 21.812 -10.781 2.955 1 29.33 35 TYR B N 1
ATOM 3078 C CA . TYR B 1 35 ? 20.828 -9.773 2.533 1 29.33 35 TYR B CA 1
ATOM 3079 C C . TYR B 1 35 ? 21.094 -8.445 3.234 1 29.33 35 TYR B C 1
ATOM 3081 O O . TYR B 1 35 ? 21.078 -7.387 2.598 1 29.33 35 TYR B O 1
ATOM 3089 N N . ASN B 1 36 ? 21.266 -8.359 4.527 1 31.73 36 ASN B N 1
ATOM 3090 C CA . ASN B 1 36 ? 21.75 -7.164 5.199 1 31.73 36 ASN B CA 1
ATOM 3091 C C . ASN B 1 36 ? 23.188 -6.836 4.797 1 31.73 36 ASN B C 1
ATOM 3093 O O . ASN B 1 36 ? 23.578 -5.668 4.762 1 31.73 36 ASN B O 1
ATOM 3097 N N . TYR B 1 37 ? 24.109 -7.797 4.668 1 27.86 37 TYR B N 1
ATOM 3098 C CA . TYR B 1 37 ? 25.484 -7.551 4.227 1 27.86 37 TYR B CA 1
ATOM 3099 C C . TYR B 1 37 ? 25.5 -7.012 2.801 1 27.86 37 TYR B C 1
ATOM 3101 O O . TYR B 1 37 ? 26.297 -6.117 2.48 1 27.86 37 TYR B O 1
ATOM 3109 N N . PHE B 1 38 ? 24.75 -7.578 1.935 1 27.95 38 PHE B N 1
ATOM 3110 C CA . PHE B 1 38 ? 24.844 -6.965 0.613 1 27.95 38 PHE B CA 1
ATOM 3111 C C . PHE B 1 38 ? 24.438 -5.496 0.668 1 27.95 38 PHE B C 1
ATOM 3113 O O . PHE B 1 38 ? 25.047 -4.66 -0.007 1 27.95 38 PHE B O 1
ATOM 3120 N N . HIS B 1 39 ? 23.391 -5.219 1.422 1 30.83 39 HIS B N 1
ATOM 3121 C CA . HIS B 1 39 ? 23.031 -3.807 1.393 1 30.83 39 HIS B CA 1
ATOM 3122 C C . HIS B 1 39 ? 23.844 -3.012 2.41 1 30.83 39 HIS B C 1
ATOM 3124 O O . HIS B 1 39 ? 23.922 -1.784 2.332 1 30.83 39 HIS B O 1
ATOM 3130 N N . ILE B 1 40 ? 24.281 -3.635 3.514 1 29.2 40 ILE B N 1
ATOM 3131 C CA . ILE B 1 40 ? 25.031 -2.789 4.438 1 29.2 40 ILE B CA 1
ATOM 3132 C C . ILE B 1 40 ? 26.453 -2.578 3.918 1 29.2 40 ILE B C 1
ATOM 3134 O O . ILE B 1 40 ? 27 -1.481 4.027 1 29.2 40 ILE B O 1
ATOM 3138 N N . ASN B 1 41 ? 27.109 -3.611 3.471 1 29.59 41 ASN B N 1
ATOM 3139 C CA . ASN B 1 41 ? 28.531 -3.387 3.223 1 29.59 41 ASN B CA 1
ATOM 3140 C C . ASN B 1 41 ? 28.75 -2.348 2.127 1 29.59 41 ASN B C 1
ATOM 3142 O O . ASN B 1 41 ? 29.891 -1.944 1.868 1 29.59 41 ASN B O 1
ATOM 3146 N N . LYS B 1 42 ? 27.891 -2.234 1.166 1 29.53 42 LYS B N 1
ATOM 3147 C CA . LYS B 1 42 ? 28.297 -1.273 0.145 1 29.53 42 LYS B CA 1
ATOM 3148 C C . LYS B 1 42 ? 28.359 0.139 0.718 1 29.53 42 LYS B C 1
ATOM 3150 O O . LYS B 1 42 ? 28.875 1.056 0.063 1 29.53 42 LYS B O 1
ATOM 3155 N N . ILE B 1 43 ? 27.75 0.32 1.947 1 25.59 43 ILE B N 1
ATOM 3156 C CA . ILE B 1 43 ? 27.734 1.751 2.23 1 25.59 43 ILE B CA 1
ATOM 3157 C C . ILE B 1 43 ? 29.078 2.17 2.822 1 25.59 43 ILE B C 1
ATOM 3159 O O . ILE B 1 43 ? 29.453 3.346 2.77 1 25.59 43 ILE B O 1
ATOM 3163 N N . LYS B 1 44 ? 29.75 1.306 3.527 1 27.52 44 LYS B N 1
ATOM 3164 C CA . LYS B 1 44 ? 30.859 1.946 4.234 1 27.52 44 LYS B CA 1
ATOM 3165 C C . LYS B 1 44 ? 31.922 2.457 3.258 1 27.52 44 LYS B C 1
ATOM 3167 O O . LYS B 1 44 ? 32.781 3.268 3.625 1 27.52 44 LYS B O 1
ATOM 3172 N N . ASP B 1 45 ? 32.125 1.729 2.238 1 24.73 45 ASP B N 1
ATOM 3173 C CA . ASP B 1 45 ? 33.375 2.119 1.596 1 24.73 45 ASP B CA 1
ATOM 3174 C C . ASP B 1 45 ? 33.25 3.49 0.936 1 24.73 45 ASP B C 1
ATOM 3176 O O . ASP B 1 45 ? 33.188 3.592 -0.291 1 24.73 45 ASP B O 1
ATOM 3180 N N . GLY B 1 46 ? 32.281 4.289 1.356 1 21.92 46 GLY B N 1
ATOM 3181 C CA . GLY B 1 46 ? 32.344 5.609 0.753 1 21.92 46 GLY B CA 1
ATOM 3182 C C . GLY B 1 46 ? 33.594 6.375 1.142 1 21.92 46 GLY B C 1
ATOM 3183 O O . GLY B 1 46 ? 33.719 6.883 2.26 1 21.92 46 GLY B O 1
ATOM 3184 N N . LYS B 1 47 ? 34.781 5.836 0.971 1 23.05 47 LYS B N 1
ATOM 3185 C CA . LYS B 1 47 ? 35.906 6.785 1.048 1 23.05 47 LYS B CA 1
ATOM 3186 C C . LYS B 1 47 ? 35.531 8.125 0.42 1 23.05 47 LYS B C 1
ATOM 3188 O O . LYS B 1 47 ? 34.875 8.164 -0.628 1 23.05 47 LYS B O 1
ATOM 3193 N N . ILE B 1 48 ? 35.656 9.203 1.081 1 20.38 48 ILE B N 1
ATOM 3194 C CA . ILE B 1 48 ? 35.688 10.633 0.81 1 20.38 48 ILE B CA 1
ATOM 3195 C C . ILE B 1 48 ? 36.719 10.922 -0.295 1 20.38 48 ILE B C 1
ATOM 3197 O O . ILE B 1 48 ? 37.906 10.781 -0.091 1 20.38 48 ILE B O 1
ATOM 3201 N N . ILE B 1 49 ? 36.688 10.25 -1.41 1 20.25 49 ILE B N 1
ATOM 3202 C CA . ILE B 1 49 ? 37.719 10.562 -2.398 1 20.25 49 ILE B CA 1
ATOM 3203 C C . ILE B 1 49 ? 37.844 12.078 -2.562 1 20.25 49 ILE B C 1
ATOM 3205 O O . ILE B 1 49 ? 36.875 12.75 -2.904 1 20.25 49 ILE B O 1
ATOM 3209 N N . SER B 1 50 ? 38.688 12.68 -1.828 1 18.97 50 SER B N 1
ATOM 3210 C CA . SER B 1 50 ? 39.156 14.055 -1.991 1 18.97 50 SER B CA 1
ATOM 3211 C C . SER B 1 50 ? 39.531 14.344 -3.441 1 18.97 50 SER B C 1
ATOM 3213 O O . SER B 1 50 ? 40.375 13.656 -4.023 1 18.97 50 SER B O 1
ATOM 3215 N N . THR B 1 51 ? 38.656 14.469 -4.258 1 18.64 51 THR B N 1
ATOM 3216 C CA . THR B 1 51 ? 38.938 14.922 -5.613 1 18.64 51 THR B CA 1
ATOM 3217 C C . THR B 1 51 ? 39.906 16.109 -5.594 1 18.64 51 THR B C 1
ATOM 3219 O O . THR B 1 51 ? 39.531 17.203 -5.176 1 18.64 51 THR B O 1
ATOM 3222 N N . ALA B 1 52 ? 41.156 15.945 -5.246 1 17.45 52 ALA B N 1
ATOM 3223 C CA . ALA B 1 52 ? 42.281 16.875 -5.359 1 17.45 52 ALA B CA 1
ATOM 3224 C C . ALA B 1 52 ? 42.25 17.578 -6.715 1 17.45 52 ALA B C 1
ATOM 3226 O O . ALA B 1 52 ? 41.562 17.141 -7.641 1 17.45 52 ALA B O 1
ATOM 3227 N N . GLN B 1 53 ? 43.562 17.984 -7.301 1 18.02 53 GLN B N 1
ATOM 3228 C CA . GLN B 1 53 ? 44.25 19.078 -7.965 1 18.02 53 GLN B CA 1
ATOM 3229 C C . GLN B 1 53 ? 44.125 18.969 -9.484 1 18.02 53 GLN B C 1
ATOM 3231 O O . GLN B 1 53 ? 45.031 18.516 -10.156 1 18.02 53 GLN B O 1
ATOM 3236 N N . LEU B 1 54 ? 43.406 18.188 -10.141 1 17.25 54 LEU B N 1
ATOM 3237 C CA . LEU B 1 54 ? 43.875 18.047 -11.523 1 17.25 54 LEU B CA 1
ATOM 3238 C C . LEU B 1 54 ? 44.062 19.422 -12.164 1 17.25 54 LEU B C 1
ATOM 3240 O O . LEU B 1 54 ? 43.125 20.234 -12.211 1 17.25 54 LEU B O 1
ATOM 3244 N N . SER B 1 55 ? 45.312 19.906 -12.383 1 17.23 55 SER B N 1
ATOM 3245 C CA . SER B 1 55 ? 46.062 20.953 -13.102 1 17.23 55 SER B CA 1
ATOM 3246 C C . SER B 1 55 ? 45.469 21.172 -14.5 1 17.23 55 SER B C 1
ATOM 3248 O O . SER B 1 55 ? 44.875 20.25 -15.078 1 17.23 55 SER B O 1
ATOM 3250 N N . THR B 1 56 ? 45.344 22.438 -14.859 1 18.38 56 THR B N 1
ATOM 3251 C CA . THR B 1 56 ? 45.031 23.281 -16.016 1 18.38 56 THR B CA 1
ATOM 3252 C C . THR B 1 56 ? 45.875 22.906 -17.219 1 18.38 56 THR B C 1
ATOM 3254 O O . THR B 1 56 ? 46.969 23.438 -17.391 1 18.38 56 THR B O 1
ATOM 3257 N N . ASN B 1 57 ? 46.125 21.688 -17.562 1 16.38 57 ASN B N 1
ATOM 3258 C CA . ASN B 1 57 ? 47.031 21.672 -18.688 1 16.38 57 ASN B CA 1
ATOM 3259 C C . ASN B 1 57 ? 46.625 22.656 -19.781 1 16.38 57 ASN B C 1
ATOM 3261 O O . ASN B 1 57 ? 45.469 23.016 -19.875 1 16.38 57 ASN B O 1
ATOM 3265 N N . LYS B 1 58 ? 47.719 23.141 -20.656 1 17.83 58 LYS B N 1
ATOM 3266 C CA . LYS B 1 58 ? 48.219 24.016 -21.703 1 17.83 58 LYS B CA 1
ATOM 3267 C C . LYS B 1 58 ? 47.375 23.906 -22.969 1 17.83 58 LYS B C 1
ATOM 3269 O O . LYS B 1 58 ? 46.656 22.938 -23.156 1 17.83 58 LYS B O 1
ATOM 3274 N N . THR B 1 59 ? 47.781 24.719 -24.016 1 17.58 59 THR B N 1
ATOM 3275 C CA . THR B 1 59 ? 47.562 25.562 -25.203 1 17.58 59 THR B CA 1
ATOM 3276 C C . THR B 1 59 ? 47.375 24.703 -26.438 1 17.58 59 THR B C 1
ATOM 3278 O O . THR B 1 59 ? 47 25.203 -27.5 1 17.58 59 THR B O 1
ATOM 3281 N N . TYR B 1 60 ? 47.188 23.406 -26.406 1 16.03 60 TYR B N 1
ATOM 3282 C CA . TYR B 1 60 ? 47.719 22.969 -27.688 1 16.03 60 TYR B CA 1
ATOM 3283 C C . TYR B 1 60 ? 46.969 23.656 -28.828 1 16.03 60 TYR B C 1
ATOM 3285 O O . TYR B 1 60 ? 45.719 23.703 -28.828 1 16.03 60 TYR B O 1
ATOM 3293 N N . LYS B 1 61 ? 47.75 24.422 -29.625 1 17.09 61 LYS B N 1
ATOM 3294 C CA . LYS B 1 61 ? 47.844 25.203 -30.859 1 17.09 61 LYS B CA 1
ATOM 3295 C C . LYS B 1 61 ? 47.312 24.391 -32.031 1 17.09 61 LYS B C 1
ATOM 3297 O O . LYS B 1 61 ? 47.406 24.828 -33.188 1 17.09 61 LYS B O 1
ATOM 3302 N N . ASN B 1 62 ? 46.5 23.391 -31.859 1 16.08 62 ASN B N 1
ATOM 3303 C CA . ASN B 1 62 ? 46.594 22.688 -33.125 1 16.08 62 ASN B CA 1
ATOM 3304 C C . ASN B 1 62 ? 46.312 23.609 -34.312 1 16.08 62 ASN B C 1
ATOM 3306 O O . ASN B 1 62 ? 45.344 24.375 -34.281 1 16.08 62 ASN B O 1
ATOM 3310 N N . GLU B 1 63 ? 47.219 23.625 -35.312 1 16.53 63 GLU B N 1
ATOM 3311 C CA . GLU B 1 63 ? 47.688 24.266 -36.531 1 16.53 63 GLU B CA 1
ATOM 3312 C C . GLU B 1 63 ? 46.656 24.047 -37.688 1 16.53 63 GLU B C 1
ATOM 3314 O O . GLU B 1 63 ? 46.812 24.609 -38.75 1 16.53 63 GLU B O 1
ATOM 3319 N N . SER B 1 64 ? 45.656 23.234 -37.469 1 16.12 64 SER B N 1
ATOM 3320 C CA . SER B 1 64 ? 45.594 22.703 -38.812 1 16.12 64 SER B CA 1
ATOM 3321 C C . SER B 1 64 ? 45.531 23.844 -39.844 1 16.12 64 SER B C 1
ATOM 3323 O O . SER B 1 64 ? 45.156 24.969 -39.5 1 16.12 64 SER B O 1
ATOM 3325 N N . PHE B 1 65 ? 45.344 23.219 -41.094 1 15.62 65 PHE B N 1
ATOM 3326 C CA . PHE B 1 65 ? 45.688 23.359 -42.5 1 15.62 65 PHE B CA 1
ATOM 3327 C C . PHE B 1 65 ? 44.812 24.438 -43.156 1 15.62 65 PHE B C 1
ATOM 3329 O O . PHE B 1 65 ? 43.594 24.328 -43.156 1 15.62 65 PHE B O 1
ATOM 3336 N N . LYS B 1 66 ? 45.438 25.5 -43.25 1 16.36 66 LYS B N 1
ATOM 3337 C CA . LYS B 1 66 ? 45.281 26.766 -43.969 1 16.36 66 LYS B CA 1
ATOM 3338 C C . LYS B 1 66 ? 45 26.547 -45.438 1 16.36 66 LYS B C 1
ATOM 3340 O O . LYS B 1 66 ? 45 27.5 -46.219 1 16.36 66 LYS B O 1
ATOM 3345 N N . LYS B 1 67 ? 44.562 25.328 -45.844 1 16.03 67 LYS B N 1
ATOM 3346 C CA . LYS B 1 67 ? 44.969 25.547 -47.219 1 16.03 67 LYS B CA 1
ATOM 3347 C C . LYS B 1 67 ? 44.375 26.828 -47.781 1 16.03 67 LYS B C 1
ATOM 3349 O O . LYS B 1 67 ? 43.312 27.266 -47.344 1 16.03 67 LYS B O 1
ATOM 3354 N N . ALA B 1 68 ? 44.844 27.219 -48.969 1 15.06 68 ALA B N 1
ATOM 3355 C CA . ALA B 1 68 ? 45.406 28.266 -49.812 1 15.06 68 ALA B CA 1
ATOM 3356 C C . ALA B 1 68 ? 44.344 28.969 -50.656 1 15.06 68 ALA B C 1
ATOM 3358 O O . ALA B 1 68 ? 44.469 30.141 -50.969 1 15.06 68 ALA B O 1
ATOM 3359 N N . ASN B 1 69 ? 43.25 28.219 -51.156 1 16.16 69 ASN B N 1
ATOM 3360 C CA . ASN B 1 69 ? 43.281 28.656 -52.531 1 16.16 69 ASN B CA 1
ATOM 3361 C C . ASN B 1 69 ? 42.906 30.109 -52.688 1 16.16 69 ASN B C 1
ATOM 3363 O O . ASN B 1 69 ? 42.156 30.656 -51.844 1 16.16 69 ASN B O 1
ATOM 3367 N N . GLU B 1 70 ? 43.094 30.719 -53.906 1 15.41 70 GLU B N 1
ATOM 3368 C CA . GLU B 1 70 ? 43.562 31.875 -54.625 1 15.41 70 GLU B CA 1
ATOM 3369 C C . GLU B 1 70 ? 42.438 32.906 -54.812 1 15.41 70 GLU B C 1
ATOM 3371 O O . GLU B 1 70 ? 42.656 34.094 -54.625 1 15.41 70 GLU B O 1
ATOM 3376 N N . ASN B 1 71 ? 41.344 32.594 -55.531 1 16 71 ASN B N 1
ATOM 3377 C CA . ASN B 1 71 ? 41.375 33.5 -56.656 1 16 71 ASN B CA 1
ATOM 3378 C C . ASN B 1 71 ? 40.875 34.906 -56.281 1 16 71 ASN B C 1
ATOM 3380 O O . ASN B 1 71 ? 40.188 35.062 -55.281 1 16 71 ASN B O 1
ATOM 3384 N N . ASN B 1 72 ? 40.562 35.75 -57.312 1 15.28 72 ASN B N 1
ATOM 3385 C CA . ASN B 1 72 ? 40.969 37.031 -57.875 1 15.28 72 ASN B CA 1
ATOM 3386 C C . ASN B 1 72 ? 40.062 38.188 -57.438 1 15.28 72 ASN B C 1
ATOM 3388 O O . ASN B 1 72 ? 40.531 39.219 -56.969 1 15.28 72 ASN B O 1
ATOM 3392 N N . ASP B 1 73 ? 38.844 38.375 -58.031 1 16.11 73 ASP B N 1
ATOM 3393 C CA . ASP B 1 73 ? 38.844 39.594 -58.812 1 16.11 73 ASP B CA 1
ATOM 3394 C C . ASP B 1 73 ? 38.438 40.812 -57.969 1 16.11 73 ASP B C 1
ATOM 3396 O O . ASP B 1 73 ? 37.844 40.656 -56.906 1 16.11 73 ASP B O 1
ATOM 3400 N N . GLN B 1 74 ? 37.75 41.844 -58.656 1 15.45 74 GLN B N 1
ATOM 3401 C CA . GLN B 1 74 ? 38.125 43.219 -58.938 1 15.45 74 GLN B CA 1
ATOM 3402 C C . GLN B 1 74 ? 37.469 44.188 -57.938 1 15.45 74 GLN B C 1
ATOM 3404 O O . GLN B 1 74 ? 38.125 45 -57.312 1 15.45 74 GLN B O 1
ATOM 3409 N N . SER B 1 75 ? 36.438 45.031 -58.344 1 15.91 75 SER B N 1
ATOM 3410 C CA . SER B 1 75 ? 36.688 46.469 -58.531 1 15.91 75 SER B CA 1
ATOM 3411 C C . SER B 1 75 ? 36.188 47.281 -57.344 1 15.91 75 SER B C 1
ATOM 3413 O O . SER B 1 75 ? 35.531 46.719 -56.438 1 15.91 75 SER B O 1
ATOM 3415 N N . ASN B 1 76 ? 35.438 48.438 -57.562 1 15.48 76 ASN B N 1
ATOM 3416 C CA . ASN B 1 76 ? 35.812 49.844 -57.438 1 15.48 76 ASN B CA 1
ATOM 3417 C C . ASN B 1 76 ? 35.219 50.469 -56.156 1 15.48 76 ASN B C 1
ATOM 3419 O O . ASN B 1 76 ? 35.938 51.031 -55.344 1 15.48 76 ASN B O 1
ATOM 3423 N N . ASP B 1 77 ? 34.156 51.344 -56.312 1 16.05 77 ASP B N 1
ATOM 3424 C CA . ASP B 1 77 ? 34.312 52.781 -56.156 1 16.05 77 ASP B CA 1
ATOM 3425 C C . ASP B 1 77 ? 33.844 53.25 -54.781 1 16.05 77 ASP B C 1
ATOM 3427 O O . ASP B 1 77 ? 33.125 52.531 -54.094 1 16.05 77 ASP B O 1
ATOM 3431 N N . ASN B 1 78 ? 33.406 54.594 -54.656 1 15.6 78 ASN B N 1
ATOM 3432 C CA . ASN B 1 78 ? 33.75 55.875 -54 1 15.6 78 ASN B CA 1
ATOM 3433 C C . ASN B 1 78 ? 32.781 56.188 -52.844 1 15.6 78 ASN B C 1
ATOM 3435 O O . ASN B 1 78 ? 31.609 56.438 -53.062 1 15.6 78 ASN B O 1
ATOM 3439 N N . LYS B 1 79 ? 32.969 55.594 -51.875 1 16.84 79 LYS B N 1
ATOM 3440 C CA . LYS B 1 79 ? 32.062 55.812 -50.75 1 16.84 79 LYS B CA 1
ATOM 3441 C C . LYS B 1 79 ? 32.125 57.281 -50.25 1 16.84 79 LYS B C 1
ATOM 3443 O O . LYS B 1 79 ? 33.156 57.719 -49.75 1 16.84 79 LYS B O 1
ATOM 3448 N N . GLU B 1 80 ? 31.109 58 -50.594 1 16.23 80 GLU B N 1
ATOM 3449 C CA . GLU B 1 80 ? 30.938 59.438 -50.375 1 16.23 80 GLU B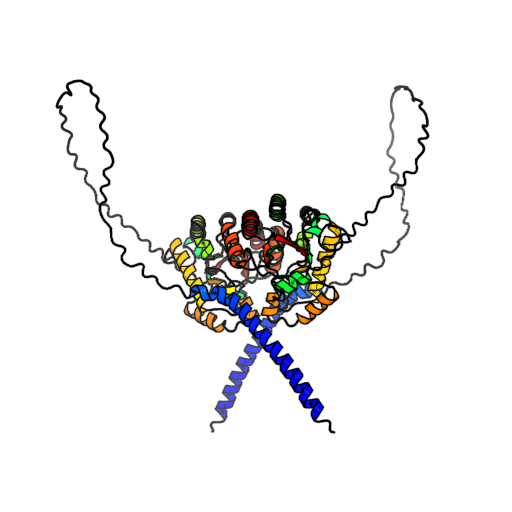 CA 1
ATOM 3450 C C . GLU B 1 80 ? 30.875 59.781 -48.875 1 16.23 80 GLU B C 1
ATOM 3452 O O . GLU B 1 80 ? 30.594 58.906 -48.062 1 16.23 80 GLU B O 1
ATOM 3457 N N . THR B 1 81 ? 30.422 61.062 -48.531 1 16.73 81 THR B N 1
ATOM 3458 C CA . THR B 1 81 ? 30.781 62.281 -47.844 1 16.73 81 THR B CA 1
ATOM 3459 C C . THR B 1 81 ? 30.188 62.281 -46.438 1 16.73 81 THR B C 1
ATOM 3461 O O . THR B 1 81 ? 29.219 61.594 -46.156 1 16.73 81 THR B O 1
ATOM 3464 N N . ASN B 1 82 ? 30.375 63.375 -45.625 1 17.34 82 ASN B N 1
ATOM 3465 C CA . ASN B 1 82 ? 30.797 63.969 -44.344 1 17.34 82 ASN B CA 1
ATOM 3466 C C . ASN B 1 82 ? 29.594 64.312 -43.469 1 17.34 82 ASN B C 1
ATOM 3468 O O . ASN B 1 82 ? 29.766 64.875 -42.406 1 17.34 82 ASN B O 1
ATOM 3472 N N . ILE B 1 83 ? 28.25 64.125 -43.844 1 17.09 83 ILE B N 1
ATOM 3473 C CA . ILE B 1 83 ? 27.562 65.312 -43.375 1 17.09 83 ILE B CA 1
ATOM 3474 C C . ILE B 1 83 ? 27.484 65.312 -41.875 1 17.09 83 ILE B C 1
ATOM 3476 O O . ILE B 1 83 ? 27.562 64.25 -41.219 1 17.09 83 ILE B O 1
ATOM 3480 N N . LYS B 1 84 ? 26.438 66.125 -41.25 1 17.83 84 LYS B N 1
ATOM 3481 C CA . LYS B 1 84 ? 26.297 67.312 -40.469 1 17.83 84 LYS B CA 1
ATOM 3482 C C . LYS B 1 84 ? 25.906 67 -39 1 17.83 84 LYS B C 1
ATOM 3484 O O . LYS B 1 84 ? 26.484 67.5 -38.062 1 17.83 84 LYS B O 1
ATOM 3489 N N . GLU B 1 85 ? 24.734 66.312 -38.625 1 18.62 85 GLU B N 1
ATOM 3490 C CA . GLU B 1 85 ? 23.812 67.188 -37.906 1 18.62 85 GLU B CA 1
ATOM 3491 C C . GLU B 1 85 ? 24.047 67.125 -36.406 1 18.62 85 GLU B C 1
ATOM 3493 O O . GLU B 1 85 ? 24.469 66.062 -35.906 1 18.62 85 GLU B O 1
ATOM 3498 N N . ASN B 1 86 ? 23.75 68.188 -35.562 1 19.52 86 ASN B N 1
ATOM 3499 C CA . ASN B 1 86 ? 23.922 69 -34.344 1 19.52 86 ASN B CA 1
ATOM 3500 C C . ASN B 1 86 ? 23.141 68.375 -33.188 1 19.52 86 ASN B C 1
ATOM 3502 O O . ASN B 1 86 ? 22.938 69.062 -32.156 1 19.52 86 ASN B O 1
ATOM 3506 N N . THR B 1 87 ? 22.875 67.062 -33 1 19.72 87 THR B N 1
ATOM 3507 C CA . THR B 1 87 ? 21.734 66.812 -32.156 1 19.72 87 THR B CA 1
ATOM 3508 C C . THR B 1 87 ? 22.031 67.25 -30.703 1 19.72 87 THR B C 1
ATOM 3510 O O . THR B 1 87 ? 23.125 66.938 -30.188 1 19.72 87 THR B O 1
ATOM 3513 N N . THR B 1 88 ? 21.078 68.062 -29.969 1 20.88 88 THR B N 1
ATOM 3514 C CA . THR B 1 88 ? 20.844 68.812 -28.766 1 20.88 88 THR B CA 1
ATOM 3515 C C . THR B 1 88 ? 20.797 67.938 -27.531 1 20.88 88 THR B C 1
ATOM 3517 O O . THR B 1 88 ? 20.266 66.812 -27.594 1 20.88 88 THR B O 1
ATOM 3520 N N . GLU B 1 89 ? 21.422 68.25 -26.328 1 21.44 89 GLU B N 1
ATOM 3521 C CA . GLU B 1 89 ? 21.938 67.75 -25.062 1 21.44 89 GLU B CA 1
ATOM 3522 C C . GLU B 1 89 ? 20.828 67.625 -24.031 1 21.44 89 GLU B C 1
ATOM 3524 O O . GLU B 1 89 ? 21.094 67.25 -22.875 1 21.44 89 GLU B O 1
ATOM 3529 N N . ASN B 1 90 ? 19.484 67.25 -24.312 1 22.81 90 ASN B N 1
ATOM 3530 C CA . ASN B 1 90 ? 18.562 67.562 -23.234 1 22.81 90 ASN B CA 1
ATOM 3531 C C . ASN B 1 90 ? 18.891 66.75 -21.984 1 22.81 90 ASN B C 1
ATOM 3533 O O . ASN B 1 90 ? 19.281 65.562 -22.078 1 22.81 90 ASN B O 1
ATOM 3537 N N . LYS B 1 91 ? 18.938 67.375 -20.766 1 24.17 91 LYS B N 1
ATOM 3538 C CA . LYS B 1 91 ? 19.312 67.25 -19.359 1 24.17 91 LYS B CA 1
ATOM 3539 C C . LYS B 1 91 ? 18.375 66.312 -18.641 1 24.17 91 LYS B C 1
ATOM 3541 O O . LYS B 1 91 ? 17.203 66.625 -18.391 1 24.17 91 LYS B O 1
ATOM 3546 N N . ASP B 1 92 ? 18.203 65 -18.938 1 22.33 92 ASP B N 1
ATOM 3547 C CA . ASP B 1 92 ? 17.219 64.188 -18.266 1 22.33 92 ASP B CA 1
ATOM 3548 C C . ASP B 1 92 ? 17.547 64 -16.781 1 22.33 92 ASP B C 1
ATOM 3550 O O . ASP B 1 92 ? 18.641 63.594 -16.438 1 22.33 92 ASP B O 1
ATOM 3554 N N . ASP B 1 93 ? 16.906 64.812 -15.844 1 23.95 93 ASP B N 1
ATOM 3555 C CA . ASP B 1 93 ? 16.875 64.812 -14.383 1 23.95 93 ASP B CA 1
ATOM 3556 C C . ASP B 1 93 ? 16.484 63.469 -13.82 1 23.95 93 ASP B C 1
ATOM 3558 O O . ASP B 1 93 ? 15.375 62.969 -14.078 1 23.95 93 ASP B O 1
ATOM 3562 N N . SER B 1 94 ? 17.359 62.5 -13.547 1 24.56 94 SER B N 1
ATOM 3563 C CA . SER B 1 94 ? 17.203 61.156 -13.016 1 24.56 94 SER B CA 1
ATOM 3564 C C . SER B 1 94 ? 16.781 61.188 -11.547 1 24.56 94 SER B C 1
ATOM 3566 O O . SER B 1 94 ? 17.562 61.562 -10.68 1 24.56 94 SER B O 1
ATOM 3568 N N . THR B 1 95 ? 15.5 61.625 -11.18 1 26.5 95 THR B N 1
ATOM 3569 C CA . THR B 1 95 ? 14.992 61.5 -9.812 1 26.5 95 THR B CA 1
ATOM 3570 C C . THR B 1 95 ? 15.188 60.094 -9.273 1 26.5 95 THR B C 1
ATOM 3572 O O . THR B 1 95 ? 14.836 59.125 -9.938 1 26.5 95 THR B O 1
ATOM 3575 N N . ASN B 1 96 ? 16.094 59.875 -8.281 1 25.28 96 ASN B N 1
ATOM 3576 C CA . ASN B 1 96 ? 16.469 58.719 -7.469 1 25.28 96 ASN B CA 1
ATOM 3577 C C . ASN B 1 96 ? 15.312 58.219 -6.613 1 25.28 96 ASN B C 1
ATOM 3579 O O . ASN B 1 96 ? 15.016 58.781 -5.562 1 25.28 96 ASN B O 1
ATOM 3583 N N . LYS B 1 97 ? 14.109 57.906 -7.074 1 27.88 97 LYS B N 1
ATOM 3584 C CA . LYS B 1 97 ? 13.117 57.312 -6.191 1 27.88 97 LYS B CA 1
ATOM 3585 C C . LYS B 1 97 ? 13.68 56.062 -5.508 1 27.88 97 LYS B C 1
ATOM 3587 O O . LYS B 1 97 ? 14.023 55.062 -6.168 1 27.88 97 LYS B O 1
ATOM 3592 N N . SER B 1 98 ? 14.273 56.219 -4.328 1 28.31 98 SER B N 1
ATOM 3593 C CA . SER B 1 98 ? 14.609 55.188 -3.381 1 28.31 98 SER B CA 1
ATOM 3594 C C . SER B 1 98 ? 13.461 54.188 -3.232 1 28.31 98 SER B C 1
ATOM 3596 O O . SER B 1 98 ? 12.336 54.562 -2.908 1 28.31 98 SER B O 1
ATOM 3598 N N . ASN B 1 99 ? 13.359 53.188 -4.043 1 27.41 99 ASN B N 1
ATOM 3599 C CA . ASN B 1 99 ? 12.422 52.062 -3.93 1 27.41 99 ASN B CA 1
ATOM 3600 C C . ASN B 1 99 ? 12.477 51.406 -2.543 1 27.41 99 ASN B C 1
ATOM 3602 O O . ASN B 1 99 ? 13.492 50.844 -2.164 1 27.41 99 ASN B O 1
ATOM 3606 N N . LEU B 1 100 ? 11.867 52 -1.472 1 28.31 100 LEU B N 1
ATOM 3607 C CA . LEU B 1 100 ? 11.523 51.344 -0.216 1 28.31 100 LEU B CA 1
ATOM 3608 C C . LEU B 1 100 ? 10.984 49.938 -0.469 1 28.31 100 LEU B C 1
ATOM 3610 O O . LEU B 1 100 ? 9.867 49.781 -0.957 1 28.31 100 LEU B O 1
ATOM 3614 N N . SER B 1 101 ? 11.852 49.031 -0.841 1 30.23 101 SER B N 1
ATOM 3615 C CA . SER B 1 101 ? 11.453 47.625 -0.805 1 30.23 101 SER B CA 1
ATOM 3616 C C . SER B 1 101 ? 10.828 47.281 0.537 1 30.23 101 SER B C 1
ATOM 3618 O O . SER B 1 101 ? 11.469 47.406 1.582 1 30.23 101 SER B O 1
ATOM 3620 N N . ASN B 1 102 ? 9.594 47.656 0.867 1 29.88 102 ASN B N 1
ATOM 3621 C CA . ASN B 1 102 ? 8.812 47.094 1.962 1 29.88 102 ASN B CA 1
ATOM 3622 C C . ASN B 1 102 ? 9.07 45.594 2.107 1 29.88 102 ASN B C 1
ATOM 3624 O O . ASN B 1 102 ? 8.633 44.812 1.267 1 29.88 102 ASN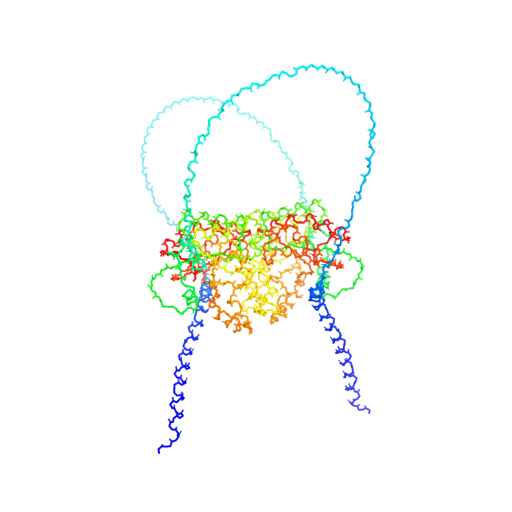 B O 1
ATOM 3628 N N . ASN B 1 103 ? 10.211 45.188 2.59 1 31.81 103 ASN B N 1
ATOM 3629 C CA . ASN B 1 103 ? 10.406 43.844 3.133 1 31.81 103 ASN B CA 1
ATOM 3630 C C . ASN B 1 103 ? 9.273 43.469 4.074 1 31.81 103 ASN B C 1
ATOM 3632 O O . ASN B 1 103 ? 9.266 43.844 5.246 1 31.81 103 ASN B O 1
ATOM 3636 N N . VAL B 1 104 ? 8.031 43.469 3.676 1 33.62 104 VAL B N 1
ATOM 3637 C CA . VAL B 1 104 ? 7.047 42.719 4.465 1 33.62 104 VAL B CA 1
ATOM 3638 C C . VAL B 1 104 ? 7.676 41.438 5.023 1 33.62 104 VAL B C 1
ATOM 3640 O O . VAL B 1 104 ? 8.055 40.562 4.262 1 33.62 104 VAL B O 1
ATOM 3643 N N . GLU B 1 105 ? 8.43 41.562 6.074 1 34.06 105 GLU B N 1
ATOM 3644 C CA . GLU B 1 105 ? 8.68 40.375 6.887 1 34.06 105 GLU B CA 1
ATOM 3645 C C . GLU B 1 105 ? 7.414 39.531 7.039 1 34.06 105 GLU B C 1
ATOM 3647 O O . GLU B 1 105 ? 6.48 39.938 7.742 1 34.06 105 GLU B O 1
ATOM 3652 N N . ASN B 1 106 ? 6.754 39 6.043 1 36 106 ASN B N 1
ATOM 3653 C CA . ASN B 1 106 ? 5.758 37.938 6.176 1 36 106 ASN B CA 1
ATOM 3654 C C . ASN B 1 106 ? 6.105 36.969 7.309 1 36 106 ASN B C 1
ATOM 3656 O O . ASN B 1 106 ? 6.949 36.094 7.137 1 36 106 ASN B O 1
ATOM 3660 N N . ASN B 1 107 ? 6.188 37.344 8.523 1 37.91 107 ASN B N 1
ATOM 3661 C CA . ASN B 1 107 ? 6.211 36.5 9.703 1 37.91 107 ASN B CA 1
ATOM 3662 C C . ASN B 1 107 ? 5.273 35.312 9.547 1 37.91 107 ASN B C 1
ATOM 3664 O O . ASN B 1 107 ? 4.105 35.375 9.938 1 37.91 107 ASN B O 1
ATOM 3668 N N . THR B 1 108 ? 5.07 34.625 8.438 1 47.94 108 THR B N 1
ATOM 3669 C CA . THR B 1 108 ? 4.312 33.406 8.312 1 47.94 108 THR B CA 1
ATOM 3670 C C . THR B 1 108 ? 4.766 32.375 9.352 1 47.94 108 THR B C 1
ATOM 3672 O O . THR B 1 108 ? 5.863 31.828 9.258 1 47.94 108 THR B O 1
ATOM 3675 N N . ASP B 1 109 ? 4.492 32.5 10.648 1 58.47 109 ASP B N 1
ATOM 3676 C CA . ASP B 1 109 ? 4.707 31.562 11.734 1 58.47 109 ASP B CA 1
ATOM 3677 C C . ASP B 1 109 ? 3.887 30.297 11.516 1 58.47 109 ASP B C 1
ATOM 3679 O O . ASP B 1 109 ? 2.662 30.359 11.391 1 58.47 109 ASP B O 1
ATOM 3683 N N . GLY B 1 110 ? 4.391 29.172 10.984 1 90.12 110 GLY B N 1
ATOM 3684 C CA . GLY B 1 110 ? 3.811 27.844 11.125 1 90.12 110 GLY B CA 1
ATOM 3685 C C . GLY B 1 110 ? 3.76 27.062 9.812 1 90.12 110 GLY B C 1
ATOM 3686 O O . GLY B 1 110 ? 4.684 27.156 9.008 1 90.12 110 GLY B O 1
ATOM 3687 N N . ASN B 1 111 ? 2.885 26.281 9.578 1 97.75 111 ASN B N 1
ATOM 3688 C CA . ASN B 1 111 ? 2.805 25.391 8.43 1 97.75 111 ASN B CA 1
ATOM 3689 C C . ASN B 1 111 ? 1.658 25.781 7.496 1 97.75 111 ASN B C 1
ATOM 3691 O O . ASN B 1 111 ? 1.239 24.984 6.656 1 97.75 111 ASN B O 1
ATOM 3695 N N . VAL B 1 112 ? 1.174 27.062 7.648 1 97.12 112 VAL B N 1
ATOM 3696 C CA . VAL B 1 112 ? 0.129 27.609 6.793 1 97.12 112 VAL B CA 1
ATOM 3697 C C . VAL B 1 112 ? 0.514 29.031 6.348 1 97.12 112 VAL B C 1
ATOM 3699 O O . VAL B 1 112 ? 1.243 29.734 7.051 1 97.12 112 VAL B O 1
ATOM 3702 N N . SER B 1 113 ? 0.025 29.406 5.207 1 95.94 113 SER B N 1
ATOM 3703 C CA . SER B 1 113 ? 0.193 30.781 4.754 1 95.94 113 SER B CA 1
ATOM 3704 C C . SER B 1 113 ? -0.701 31.734 5.539 1 95.94 113 SER B C 1
ATOM 3706 O O . SER B 1 113 ? -1.529 31.297 6.34 1 95.94 113 SER B O 1
ATOM 3708 N N . SER B 1 114 ? -0.486 33.031 5.32 1 93.94 114 SER B N 1
ATOM 3709 C CA . SER B 1 114 ? -1.303 34.031 5.98 1 93.94 114 SER B CA 1
ATOM 3710 C C . SER B 1 114 ? -2.785 33.844 5.699 1 93.94 114 SER B C 1
ATOM 3712 O O . SER B 1 114 ? -3.619 33.969 6.598 1 93.94 114 SER B O 1
ATOM 3714 N N . ASP B 1 115 ? -3.135 33.406 4.473 1 92.94 115 ASP B N 1
ATOM 3715 C CA . ASP B 1 115 ? -4.52 33.188 4.07 1 92.94 115 ASP B CA 1
ATOM 3716 C C . ASP B 1 115 ? -5.098 31.938 4.738 1 92.94 115 ASP B C 1
ATOM 3718 O O . ASP B 1 115 ? -6.312 31.828 4.918 1 92.94 115 ASP B O 1
ATOM 3722 N N . GLY B 1 116 ? -4.207 31.078 5.141 1 96.75 116 GLY B N 1
ATOM 3723 C CA . GLY B 1 116 ? -4.648 29.812 5.715 1 96.75 116 GLY B CA 1
ATOM 3724 C C . GLY B 1 116 ? -4.84 29.875 7.219 1 96.75 116 GLY B C 1
ATOM 3725 O O . GLY B 1 116 ? -5.441 28.984 7.812 1 96.75 116 GLY B O 1
ATOM 3726 N N . LYS B 1 117 ? -4.449 30.906 7.871 1 96.25 117 LYS B N 1
ATOM 3727 C CA . LYS B 1 117 ? -4.414 31.016 9.328 1 96.25 117 LYS B CA 1
ATOM 3728 C C . LYS B 1 117 ? -5.82 30.938 9.922 1 96.25 117 LYS B C 1
ATOM 3730 O O . LYS B 1 117 ? -6.016 30.375 11 1 96.25 117 LYS B O 1
ATOM 3735 N N . GLN B 1 118 ? -6.75 31.453 9.234 1 96.44 118 GLN B N 1
ATOM 3736 C CA . GLN B 1 118 ? -8.117 31.5 9.75 1 96.44 118 GLN B CA 1
ATOM 3737 C C . GLN B 1 118 ? -8.711 30.109 9.836 1 96.44 118 GLN B C 1
ATOM 3739 O O . GLN B 1 118 ? -9.688 29.891 10.562 1 96.44 118 GLN B O 1
ATOM 3744 N N . TYR B 1 119 ? -8.156 29.156 9.141 1 97.75 119 TYR B N 1
ATOM 3745 C CA . TYR B 1 119 ? -8.664 27.797 9.133 1 97.75 119 TYR B CA 1
ATOM 3746 C C . TYR B 1 119 ? -7.855 26.906 10.062 1 97.75 119 TYR B C 1
ATOM 3748 O O . TYR B 1 119 ? -8.219 25.75 10.289 1 97.75 119 TYR B O 1
ATOM 3756 N N . ALA B 1 120 ? -6.766 27.344 10.641 1 97.81 120 ALA B N 1
ATOM 3757 C CA . ALA B 1 120 ? -5.777 26.531 11.352 1 97.81 120 ALA B CA 1
ATOM 3758 C C . ALA B 1 120 ? -6.258 26.188 12.758 1 97.81 120 ALA B C 1
ATOM 3760 O O . ALA B 1 120 ? -6.801 27.047 13.461 1 97.81 120 ALA B O 1
ATOM 3761 N N . TYR B 1 121 ? -6.156 24.953 13.109 1 97.31 121 TYR B N 1
ATOM 3762 C CA . TYR B 1 121 ? -6.441 24.391 14.438 1 97.31 121 TYR B CA 1
ATOM 3763 C C . TYR B 1 121 ? -5.168 23.891 15.094 1 97.31 121 TYR B C 1
ATOM 3765 O O . TYR B 1 121 ? -4.32 23.281 14.438 1 97.31 121 TYR B O 1
ATOM 3773 N N . ASP B 1 122 ? -5 24.141 16.328 1 96.94 122 ASP B N 1
ATOM 3774 C CA . ASP B 1 122 ? -3.754 23.859 17.031 1 96.94 122 ASP B CA 1
ATOM 3775 C C . ASP B 1 122 ? -3.457 22.359 17.047 1 96.94 122 ASP B C 1
ATOM 3777 O O . ASP B 1 122 ? -4.324 21.562 17.391 1 96.94 122 ASP B O 1
ATOM 3781 N N . ALA B 1 123 ? -2.227 22.016 16.75 1 98 123 ALA B N 1
ATOM 3782 C CA . ALA B 1 123 ? -1.803 20.625 16.625 1 98 123 ALA B CA 1
ATOM 3783 C C . ALA B 1 123 ? -1.971 19.891 17.953 1 98 123 ALA B C 1
ATOM 3785 O O . ALA B 1 123 ? -2.35 18.719 17.969 1 98 123 ALA B O 1
ATOM 3786 N N . GLN B 1 124 ? -1.669 20.531 19.047 1 96.62 124 GLN B N 1
ATOM 3787 C CA . GLN B 1 124 ? -1.817 19.875 20.344 1 96.62 124 GLN B CA 1
ATOM 3788 C C . GLN B 1 124 ? -3.275 19.516 20.625 1 96.62 124 GLN B C 1
ATOM 3790 O O . GLN B 1 124 ? -3.566 18.453 21.156 1 96.62 124 GLN B O 1
ATOM 3795 N N . LYS B 1 125 ? -4.145 20.438 20.297 1 97.19 125 LYS B N 1
ATOM 3796 C CA . LYS B 1 125 ? -5.566 20.172 20.5 1 97.19 125 LYS B CA 1
ATOM 3797 C C . LYS B 1 125 ? -6.031 18.984 19.656 1 97.19 125 LYS B C 1
ATOM 3799 O O . LYS B 1 125 ? -6.832 18.172 20.109 1 97.19 125 LYS B O 1
ATOM 3804 N N . VAL B 1 126 ? -5.555 18.906 18.406 1 98.19 126 VAL B N 1
ATOM 3805 C CA . VAL B 1 126 ? -5.898 17.781 17.547 1 98.19 126 VAL B CA 1
ATOM 3806 C C . VAL B 1 126 ? -5.367 16.484 18.156 1 98.19 126 VAL B C 1
ATOM 3808 O O . VAL B 1 126 ? -6.062 15.461 18.172 1 98.19 126 VAL B O 1
ATOM 3811 N N . LYS B 1 127 ? -4.133 16.516 18.641 1 97.56 127 LYS B N 1
ATOM 3812 C CA . LYS B 1 127 ? -3.557 15.359 19.312 1 97.56 127 LYS B CA 1
ATOM 3813 C C . LYS B 1 127 ? -4.414 14.938 20.5 1 97.56 127 LYS B C 1
ATOM 3815 O O . LYS B 1 127 ? -4.648 13.742 20.703 1 97.56 127 LYS B O 1
ATOM 3820 N N . ASP B 1 128 ? -4.883 15.898 21.281 1 96.38 128 ASP B N 1
ATOM 3821 C CA . ASP B 1 128 ? -5.742 15.617 22.422 1 96.38 128 ASP B CA 1
ATOM 3822 C C . ASP B 1 128 ? -7.047 14.953 21.984 1 96.38 128 ASP B C 1
ATOM 3824 O O . ASP B 1 128 ? -7.539 14.039 22.641 1 96.38 128 ASP B O 1
ATOM 3828 N N . ILE B 1 129 ? -7.551 15.438 20.922 1 96.88 129 ILE B N 1
ATOM 3829 C CA . ILE B 1 129 ? -8.766 14.859 20.359 1 96.88 129 ILE B CA 1
ATOM 3830 C C . ILE B 1 129 ? -8.523 13.398 20 1 96.88 129 ILE B C 1
ATOM 3832 O O . ILE B 1 129 ? -9.305 12.523 20.375 1 96.88 129 ILE B O 1
ATOM 3836 N N . LEU B 1 130 ? -7.445 13.109 19.312 1 97.31 130 LEU B N 1
ATOM 3837 C CA . LEU B 1 130 ? -7.129 11.766 18.844 1 97.31 130 LEU B CA 1
ATOM 3838 C C . LEU B 1 130 ? -6.801 10.844 20 1 97.31 130 LEU B C 1
ATOM 3840 O O . LEU B 1 130 ? -7.004 9.625 19.922 1 97.31 130 LEU B O 1
ATOM 3844 N N . ASP B 1 131 ? -6.355 11.461 21.109 1 94.12 131 ASP B N 1
ATOM 3845 C CA . ASP B 1 131 ? -6.035 10.688 22.297 1 94.12 131 ASP B CA 1
ATOM 3846 C C . ASP B 1 131 ? -7.242 10.578 23.219 1 94.12 131 ASP B C 1
ATOM 3848 O O . ASP B 1 131 ? -7.129 10.086 24.344 1 94.12 131 ASP B O 1
ATOM 3852 N N . ASN B 1 132 ? -8.359 11.117 22.766 1 92.12 132 ASN B N 1
ATOM 3853 C CA . ASN B 1 132 ? -9.602 11.125 23.531 1 92.12 132 ASN B CA 1
ATOM 3854 C C . ASN B 1 132 ? -9.461 11.898 24.844 1 92.12 132 ASN B C 1
ATOM 3856 O O . ASN B 1 132 ? -9.992 11.477 25.875 1 92.12 132 ASN B O 1
ATOM 3860 N N . LYS B 1 133 ? -8.695 12.93 24.844 1 93.06 133 LYS B N 1
ATOM 3861 C CA . LYS B 1 133 ? -8.508 13.836 25.969 1 93.06 133 LYS B CA 1
ATOM 3862 C C . LYS B 1 133 ? -9.172 15.188 25.719 1 93.06 133 LYS B C 1
ATOM 3864 O O . LYS B 1 133 ? -8.555 16.234 25.906 1 93.06 133 LYS B O 1
ATOM 3869 N N . PHE B 1 134 ? -10.281 15.102 25.188 1 90.44 134 PHE B N 1
ATOM 3870 C CA . PHE B 1 134 ? -11.031 16.312 24.891 1 90.44 134 PHE B CA 1
ATOM 3871 C C . PHE B 1 134 ? -12.461 16.203 25.391 1 90.44 134 PHE B C 1
ATOM 3873 O O . PHE B 1 134 ? -13.031 15.109 25.406 1 90.44 134 PHE B O 1
ATOM 3880 N N . GLU B 1 135 ? -12.969 17.328 25.828 1 90.88 135 GLU B N 1
ATOM 3881 C CA . GLU B 1 135 ? -14.375 17.391 26.203 1 90.88 135 GLU B CA 1
ATOM 3882 C C . GLU B 1 135 ? -15.227 17.891 25.047 1 90.88 135 GLU B C 1
ATOM 3884 O O . GLU B 1 135 ? -14.844 18.828 24.344 1 90.88 135 GLU B O 1
ATOM 3889 N N . SER B 1 136 ? -16.344 17.203 24.953 1 92.06 136 SER B N 1
ATOM 3890 C CA . SER B 1 136 ? -17.25 17.609 23.891 1 92.06 136 SER B CA 1
ATOM 3891 C C . SER B 1 136 ? -17.656 19.062 24.016 1 92.06 136 SER B C 1
ATOM 3893 O O . SER B 1 136 ? -17.984 19.531 25.125 1 92.06 136 SER B O 1
ATOM 3895 N N . ASP B 1 137 ? -17.609 19.781 22.922 1 94.06 137 ASP B N 1
ATOM 3896 C CA . ASP B 1 137 ? -18.078 21.156 22.891 1 94.06 137 ASP B CA 1
ATOM 3897 C C . ASP B 1 137 ? -19.266 21.312 21.953 1 94.06 137 ASP B C 1
ATOM 3899 O O . ASP B 1 137 ? -19.688 22.438 21.672 1 94.06 137 ASP B O 1
ATOM 3903 N N . GLY B 1 138 ? -19.672 20.234 21.359 1 93.94 138 GLY B N 1
ATOM 3904 C CA . GLY B 1 138 ? -20.828 20.234 20.484 1 93.94 138 GLY B CA 1
ATOM 3905 C C . GLY B 1 138 ? -20.5 20.672 19.078 1 93.94 138 GLY B C 1
ATOM 3906 O O . GLY B 1 138 ? -21.375 20.672 18.188 1 93.94 138 GLY B O 1
ATOM 3907 N N . GLU B 1 139 ? -19.281 21.047 18.859 1 96.88 139 GLU B N 1
ATOM 3908 C CA . GLU B 1 139 ? -18.875 21.5 17.531 1 96.88 139 GLU B CA 1
ATOM 3909 C C . GLU B 1 139 ? -18.344 20.344 16.688 1 96.88 139 GLU B C 1
ATOM 3911 O O . GLU B 1 139 ? -17.547 19.531 17.172 1 96.88 139 GLU B O 1
ATOM 3916 N N . LYS B 1 140 ? -18.797 20.297 15.469 1 98.25 140 LYS B N 1
ATOM 3917 C CA . LYS B 1 140 ? -18.312 19.281 14.539 1 98.25 140 LYS B CA 1
ATOM 3918 C C . LYS B 1 140 ? -17.219 19.844 13.625 1 98.25 140 LYS B C 1
ATOM 3920 O O . LYS B 1 140 ? -17.469 20.797 12.867 1 98.25 140 LYS B O 1
ATOM 3925 N N . ILE B 1 141 ? -16.047 19.25 13.695 1 98.75 141 ILE B N 1
ATOM 3926 C CA . ILE B 1 141 ? -14.922 19.703 12.883 1 98.75 141 ILE B CA 1
ATOM 3927 C C . ILE B 1 141 ? -14.352 18.516 12.109 1 98.75 141 ILE B C 1
ATOM 3929 O O . ILE B 1 141 ? -14.156 17.438 12.672 1 98.75 141 ILE B O 1
ATOM 3933 N N . ALA B 1 142 ? -14.172 18.703 10.852 1 98.94 142 ALA B N 1
ATOM 3934 C CA . ALA B 1 142 ? -13.508 17.719 10 1 98.94 142 ALA B CA 1
ATOM 3935 C C . ALA B 1 142 ? -12.156 18.234 9.508 1 98.94 142 ALA B C 1
ATOM 3937 O O . ALA B 1 142 ? -12.055 19.344 9.008 1 98.94 142 ALA B O 1
ATOM 3938 N N . PHE B 1 143 ? -11.148 17.469 9.719 1 98.94 143 PHE B N 1
ATOM 3939 C CA . PHE B 1 143 ? -9.82 17.672 9.148 1 98.94 143 PHE B CA 1
ATOM 3940 C C . PHE B 1 143 ? -9.578 16.75 7.969 1 98.94 143 PHE B C 1
ATOM 3942 O O . PHE B 1 143 ? -9.336 15.547 8.156 1 98.94 143 PHE B O 1
ATOM 3949 N N . LEU B 1 144 ? -9.688 17.266 6.738 1 98.94 144 LEU B N 1
ATOM 3950 C CA . LEU B 1 144 ? -9.273 16.5 5.578 1 98.94 144 LEU B CA 1
ATOM 3951 C C . LEU B 1 144 ? -7.75 16.406 5.496 1 98.94 144 LEU B C 1
ATOM 3953 O O . LEU B 1 144 ? -7.062 17.422 5.52 1 98.94 144 LEU B O 1
ATOM 3957 N N . THR B 1 145 ? -7.242 15.156 5.469 1 98.94 145 THR B N 1
ATOM 3958 C CA . THR B 1 145 ? -5.793 15.008 5.379 1 98.94 145 THR B CA 1
ATOM 3959 C C . THR B 1 145 ? -5.414 14.086 4.223 1 98.94 145 THR B C 1
ATOM 3961 O O . THR B 1 145 ? -6.125 13.125 3.926 1 98.94 145 THR B O 1
ATOM 3964 N N . PHE B 1 146 ? -4.328 14.422 3.584 1 98.94 146 PHE B N 1
ATOM 3965 C CA . PHE B 1 146 ? -3.818 13.672 2.441 1 98.94 146 PHE B CA 1
ATOM 3966 C C . PHE B 1 146 ? -2.354 13.305 2.646 1 98.94 146 PHE B C 1
ATOM 3968 O O . PHE B 1 146 ? -1.515 14.172 2.881 1 98.94 146 PHE B O 1
ATOM 3975 N N . ASP B 1 147 ? -2.119 11.961 2.484 1 98.44 147 ASP B N 1
ATOM 3976 C CA . ASP B 1 147 ? -0.771 11.43 2.689 1 98.44 147 ASP B CA 1
ATOM 3977 C C . ASP B 1 147 ? -0.105 11.094 1.357 1 98.44 147 ASP B C 1
ATOM 3979 O O . ASP B 1 147 ? -0.787 10.797 0.373 1 98.44 147 ASP B O 1
ATOM 3983 N N . ASP B 1 148 ? 1.22 11.211 1.31 1 97.5 148 ASP B N 1
ATOM 3984 C CA . ASP B 1 148 ? 2.115 10.578 0.347 1 97.5 148 ASP B CA 1
ATOM 3985 C C . ASP B 1 148 ? 2.326 11.469 -0.875 1 97.5 148 ASP B C 1
ATOM 3987 O O . ASP B 1 148 ? 3.068 11.109 -1.792 1 97.5 148 ASP B O 1
ATOM 3991 N N . GLY B 1 149 ? 1.621 12.609 -0.951 1 97.94 149 GLY B N 1
ATOM 3992 C CA . GLY B 1 149 ? 1.908 13.531 -2.035 1 97.94 149 GLY B CA 1
ATOM 3993 C C . GLY B 1 149 ? 3.238 14.242 -1.878 1 97.94 149 GLY B C 1
ATOM 3994 O O . GLY B 1 149 ? 4 13.945 -0.955 1 97.94 149 GLY B O 1
ATOM 3995 N N . PRO B 1 150 ? 3.537 15.133 -2.918 1 98.31 150 PRO B N 1
ATOM 3996 C CA . PRO B 1 150 ? 2.682 15.508 -4.047 1 98.31 150 PRO B CA 1
ATOM 3997 C C . PRO B 1 150 ? 2.768 14.516 -5.203 1 98.31 150 PRO B C 1
ATOM 3999 O O . PRO B 1 150 ? 3.754 13.789 -5.324 1 98.31 150 PRO B O 1
ATOM 4002 N N . SER B 1 151 ? 1.684 14.414 -5.949 1 97.44 151 SER B N 1
ATOM 4003 C CA . SER B 1 151 ? 1.652 13.727 -7.238 1 97.44 151 SER B CA 1
ATOM 4004 C C . SER B 1 151 ? 1.119 14.641 -8.336 1 97.44 151 SER B C 1
ATOM 4006 O O . SER B 1 151 ? 0.192 15.414 -8.109 1 97.44 151 SER B O 1
ATOM 4008 N N . THR B 1 152 ? 1.66 14.562 -9.492 1 96.81 152 THR B N 1
ATOM 4009 C CA . THR B 1 152 ? 1.298 15.492 -10.562 1 96.81 152 THR B CA 1
ATOM 4010 C C . THR B 1 152 ? -0.049 15.109 -11.172 1 96.81 152 THR B C 1
ATOM 4012 O O . THR B 1 152 ? -0.666 15.914 -11.875 1 96.81 152 THR B O 1
ATOM 4015 N N . SER B 1 153 ? -0.539 13.898 -10.867 1 95.06 153 SER B N 1
ATOM 4016 C CA . SER B 1 153 ? -1.792 13.461 -11.469 1 95.06 153 SER B CA 1
ATOM 4017 C C . SER B 1 153 ? -2.949 13.57 -10.484 1 95.06 153 SER B C 1
ATOM 4019 O O . SER B 1 153 ? -4.105 13.727 -10.891 1 95.06 153 SER B O 1
ATOM 4021 N N . VAL B 1 154 ? -2.691 13.508 -9.211 1 98.12 154 VAL B N 1
ATOM 4022 C CA . VAL B 1 154 ? -3.787 13.406 -8.25 1 98.12 154 VAL B CA 1
ATOM 4023 C C . VAL B 1 154 ? -3.896 14.703 -7.453 1 98.12 154 VAL B C 1
ATOM 4025 O O . VAL B 1 154 ? -4.988 15.258 -7.305 1 98.12 154 VAL B O 1
ATOM 4028 N N . THR B 1 155 ? -2.812 15.242 -6.953 1 98.81 155 THR B N 1
ATOM 4029 C CA . THR B 1 155 ? -2.803 16.422 -6.098 1 98.81 155 THR B CA 1
ATOM 4030 C C . THR B 1 155 ? -3.51 17.594 -6.777 1 98.81 155 THR B C 1
ATOM 4032 O O . THR B 1 155 ? -4.336 18.266 -6.16 1 98.81 155 THR B O 1
ATOM 4035 N N . PRO B 1 156 ? -3.291 17.828 -8.117 1 98.88 156 PRO B N 1
ATOM 4036 C CA . PRO B 1 156 ? -3.986 18.953 -8.742 1 98.88 156 PRO B CA 1
ATOM 4037 C C . PRO B 1 156 ? -5.504 18.781 -8.734 1 98.88 156 PRO B C 1
ATOM 4039 O O . PRO B 1 156 ? -6.234 19.766 -8.578 1 98.88 156 PRO B O 1
ATOM 4042 N N . GLN B 1 157 ? -5.953 17.562 -8.875 1 98.88 157 GLN B N 1
ATOM 4043 C CA . GLN B 1 157 ? -7.391 17.312 -8.852 1 98.88 157 GLN B CA 1
ATOM 4044 C C . GLN B 1 157 ? -7.977 17.609 -7.477 1 98.88 157 GLN B C 1
ATOM 4046 O O . GLN B 1 157 ? -9.039 18.219 -7.367 1 98.88 157 GLN B O 1
ATOM 4051 N N . ILE B 1 158 ? -7.289 17.219 -6.504 1 98.94 158 ILE B N 1
ATOM 4052 C CA . ILE B 1 158 ? -7.719 17.453 -5.129 1 98.94 158 ILE B CA 1
ATOM 4053 C C . ILE B 1 158 ? -7.734 18.953 -4.832 1 98.94 158 ILE B C 1
ATOM 4055 O O . ILE B 1 158 ? -8.703 19.469 -4.281 1 98.94 158 ILE B O 1
ATOM 4059 N N . LEU B 1 159 ? -6.695 19.641 -5.219 1 98.94 159 LEU B N 1
ATOM 4060 C CA . LEU B 1 159 ? -6.602 21.078 -4.996 1 98.94 159 LEU B CA 1
ATOM 4061 C C . LEU B 1 159 ? -7.738 21.812 -5.699 1 98.94 159 LEU B C 1
ATOM 4063 O O . LEU B 1 159 ? -8.32 22.75 -5.145 1 98.94 159 LEU B O 1
ATOM 4067 N N . ASN B 1 160 ? -8.039 21.406 -6.93 1 98.88 160 ASN B N 1
ATOM 4068 C CA . ASN B 1 160 ? -9.141 22.016 -7.66 1 98.88 160 ASN B CA 1
ATOM 4069 C C . ASN B 1 160 ? -10.469 21.828 -6.934 1 98.88 160 ASN B C 1
ATOM 4071 O O . ASN B 1 160 ? -11.258 22.766 -6.82 1 98.88 160 ASN B O 1
ATOM 4075 N N . THR B 1 161 ? -10.672 20.625 -6.477 1 98.94 161 THR B N 1
ATOM 4076 C CA . THR B 1 161 ? -11.906 20.359 -5.746 1 98.94 161 THR B CA 1
ATOM 4077 C C . THR B 1 161 ? -11.984 21.203 -4.477 1 98.94 161 THR B C 1
ATOM 4079 O O . THR B 1 161 ? -13.023 21.797 -4.184 1 98.94 161 THR B O 1
ATOM 4082 N N . LEU B 1 162 ? -10.898 21.234 -3.705 1 98.94 162 LEU B N 1
ATOM 4083 C CA . LEU B 1 162 ? -10.867 22.016 -2.475 1 98.94 162 LEU B CA 1
ATOM 4084 C C . LEU B 1 162 ? -11.141 23.484 -2.76 1 98.94 162 LEU B C 1
ATOM 4086 O O . LEU B 1 162 ? -11.859 24.156 -2.006 1 98.94 162 LEU B O 1
ATOM 4090 N N . LYS B 1 163 ? -10.57 23.969 -3.811 1 98.81 163 LYS B N 1
ATOM 4091 C CA . LYS B 1 163 ? -10.805 25.344 -4.23 1 98.81 163 LYS B CA 1
ATOM 4092 C C . LYS B 1 163 ? -12.273 25.562 -4.562 1 98.81 163 LYS B C 1
ATOM 4094 O O . LYS B 1 163 ? -12.875 26.547 -4.109 1 98.81 163 LYS B O 1
ATOM 4099 N N . ASP B 1 164 ? -12.844 24.703 -5.32 1 98.69 164 ASP B N 1
ATOM 4100 C CA . ASP B 1 164 ? -14.234 24.828 -5.758 1 98.69 164 ASP B CA 1
ATOM 4101 C C . ASP B 1 164 ? -15.18 24.859 -4.562 1 98.69 164 ASP B C 1
ATOM 4103 O O . ASP B 1 164 ? -16.203 25.547 -4.602 1 98.69 164 ASP B O 1
ATOM 4107 N N . TYR B 1 165 ? -14.828 24.203 -3.502 1 98.69 165 TYR B N 1
ATOM 4108 C CA . TYR B 1 165 ? -15.734 24.094 -2.363 1 98.69 165 TYR B CA 1
ATOM 4109 C C . TYR B 1 165 ? -15.336 25.062 -1.253 1 98.69 165 TYR B C 1
ATOM 4111 O O . TYR B 1 165 ? -16 25.141 -0.222 1 98.69 165 TYR B O 1
ATOM 4119 N N . GLY B 1 166 ? -14.242 25.75 -1.443 1 98.19 166 GLY B N 1
ATOM 4120 C CA . GLY B 1 166 ? -13.773 26.672 -0.429 1 98.19 166 GLY B CA 1
ATOM 4121 C C . GLY B 1 166 ? -13.344 25.984 0.855 1 98.19 166 GLY B C 1
ATOM 4122 O O . GLY B 1 166 ? -13.641 26.469 1.95 1 98.19 166 GLY B O 1
ATOM 4123 N N . VAL B 1 167 ? -12.773 24.844 0.742 1 98.69 167 VAL B N 1
ATOM 4124 C CA . VAL B 1 167 ? -12.328 24.031 1.87 1 98.69 167 VAL B CA 1
ATOM 4125 C C . VAL B 1 167 ? -10.805 23.953 1.888 1 98.69 167 VAL B C 1
ATOM 4127 O O . VAL B 1 167 ? -10.164 23.906 0.833 1 98.69 167 VAL B O 1
ATOM 4130 N N . LYS B 1 168 ? -10.211 24.016 3.062 1 98.81 168 LYS B N 1
ATOM 4131 C CA . LYS B 1 168 ? -8.773 23.828 3.229 1 98.81 168 LYS B CA 1
ATOM 4132 C C . LYS B 1 168 ? -8.469 22.469 3.865 1 98.81 168 LYS B C 1
ATOM 4134 O O . LYS B 1 168 ? -9.281 21.953 4.633 1 98.81 168 LYS B O 1
ATOM 4139 N N . ALA B 1 169 ? -7.309 21.891 3.535 1 98.94 169 ALA B N 1
ATOM 4140 C CA . ALA B 1 169 ? -6.91 20.562 4.008 1 98.94 169 ALA B CA 1
ATOM 4141 C C . ALA B 1 169 ? -5.469 20.578 4.508 1 98.94 169 ALA B C 1
ATOM 4143 O O . ALA B 1 169 ? -4.777 21.594 4.418 1 98.94 169 ALA B O 1
ATOM 4144 N N . THR B 1 170 ? -5.059 19.5 5.129 1 98.94 170 THR B N 1
ATOM 4145 C CA . THR B 1 170 ? -3.68 19.281 5.559 1 98.94 170 THR B CA 1
ATOM 4146 C C . THR B 1 170 ? -3.02 18.203 4.715 1 98.94 170 THR B C 1
ATOM 4148 O O . THR B 1 170 ? -3.555 17.094 4.582 1 98.94 170 THR B O 1
ATOM 4151 N N . PHE B 1 171 ? -1.876 18.531 4.176 1 98.94 171 PHE B N 1
ATOM 4152 C CA . PHE B 1 171 ? -1.136 17.609 3.328 1 98.94 171 PHE B CA 1
ATOM 4153 C C . PHE B 1 171 ? 0.13 17.125 4.027 1 98.94 171 PHE B C 1
ATOM 4155 O O . PHE B 1 171 ? 1.002 17.938 4.363 1 98.94 171 PHE B O 1
ATOM 4162 N N . PHE B 1 172 ? 0.27 15.805 4.234 1 98.88 172 PHE B N 1
ATOM 4163 C CA . PHE B 1 172 ? 1.495 15.195 4.734 1 98.88 172 PHE B CA 1
ATOM 4164 C C . PHE B 1 172 ? 2.367 14.703 3.586 1 98.88 172 PHE B C 1
ATOM 4166 O O . PHE B 1 172 ? 2.1 13.656 3 1 98.88 172 PHE B O 1
ATOM 4173 N N . LEU B 1 173 ? 3.455 15.422 3.367 1 98.81 173 LEU B N 1
ATOM 4174 C CA . LEU B 1 173 ? 4.191 15.273 2.119 1 98.81 173 LEU B CA 1
ATOM 4175 C C . LEU B 1 173 ? 5.453 14.438 2.33 1 98.81 173 LEU B C 1
ATOM 4177 O O . LEU B 1 173 ? 6.121 14.562 3.359 1 98.81 173 LEU B O 1
ATOM 4181 N N . ILE B 1 174 ? 5.766 13.664 1.328 1 98.5 174 ILE B N 1
ATOM 4182 C CA . ILE B 1 174 ? 7 12.883 1.302 1 98.5 174 ILE B CA 1
ATOM 4183 C C . ILE B 1 174 ? 8.102 13.688 0.62 1 98.5 174 ILE B C 1
ATOM 4185 O O . ILE B 1 174 ? 7.914 14.203 -0.483 1 98.5 174 ILE B O 1
ATOM 4189 N N . GLY B 1 175 ? 9.32 13.734 1.23 1 98.5 175 GLY B N 1
ATOM 4190 C CA . GLY B 1 175 ? 10.43 14.508 0.705 1 98.5 175 GLY B CA 1
ATOM 4191 C C . GLY B 1 175 ? 10.828 14.094 -0.7 1 98.5 175 GLY B C 1
ATOM 4192 O O . GLY B 1 175 ? 10.969 14.938 -1.585 1 98.5 175 GLY B O 1
ATOM 4193 N N . GLN B 1 176 ? 10.977 12.867 -0.941 1 96.81 176 GLN B N 1
ATOM 4194 C CA . GLN B 1 176 ? 11.406 12.375 -2.246 1 96.81 176 GLN B CA 1
ATOM 4195 C C . GLN B 1 176 ? 10.383 12.719 -3.326 1 96.81 176 GLN B C 1
ATOM 4197 O O . GLN B 1 176 ? 10.742 12.953 -4.48 1 96.81 176 GLN B O 1
ATOM 4202 N N . ASN B 1 177 ? 9.094 12.75 -2.99 1 97.25 177 ASN B N 1
ATOM 4203 C CA . ASN B 1 177 ? 8.07 13.156 -3.941 1 97.25 177 ASN B CA 1
ATOM 4204 C C . ASN B 1 177 ? 8.133 14.656 -4.234 1 97.25 177 ASN B C 1
ATOM 4206 O O . ASN B 1 177 ? 7.875 15.086 -5.363 1 97.25 177 ASN B O 1
ATOM 4210 N N . ILE B 1 178 ? 8.492 15.438 -3.238 1 98.44 178 ILE B N 1
ATOM 4211 C CA . ILE B 1 178 ? 8.703 16.875 -3.42 1 98.44 178 ILE B CA 1
ATOM 4212 C C . ILE B 1 178 ? 9.82 17.109 -4.434 1 98.44 178 ILE B C 1
ATOM 4214 O O . ILE B 1 178 ? 9.688 17.953 -5.324 1 98.44 178 ILE B O 1
ATOM 4218 N N . GLN B 1 179 ? 10.859 16.312 -4.363 1 97.06 179 GLN B N 1
ATOM 4219 C CA . GLN B 1 179 ? 12.07 16.531 -5.141 1 97.06 179 GLN B CA 1
ATOM 4220 C C . GLN B 1 179 ? 12 15.82 -6.484 1 97.06 179 GLN B C 1
ATOM 4222 O O . GLN B 1 179 ? 12.953 15.852 -7.266 1 97.06 179 GLN B O 1
ATOM 4227 N N . ALA B 1 180 ? 10.867 15.195 -6.746 1 94.12 180 ALA B N 1
ATOM 4228 C CA . ALA B 1 180 ? 10.773 14.312 -7.91 1 94.12 180 ALA B CA 1
ATOM 4229 C C . ALA B 1 180 ? 10.945 15.102 -9.203 1 94.12 180 ALA B C 1
ATOM 4231 O O . ALA B 1 180 ? 11.57 14.625 -10.148 1 94.12 180 ALA B O 1
ATOM 4232 N N . ASN B 1 181 ? 10.352 16.25 -9.32 1 93.81 181 ASN B N 1
ATOM 4233 C CA . ASN B 1 181 ? 10.445 17.109 -10.5 1 93.81 181 ASN B CA 1
ATOM 4234 C C . ASN B 1 181 ? 9.977 18.531 -10.188 1 93.81 181 ASN B C 1
ATOM 4236 O O . ASN B 1 181 ? 9.508 18.812 -9.086 1 93.81 181 ASN B O 1
ATOM 4240 N N . GLU B 1 182 ? 10.156 19.391 -11.133 1 97.62 182 GLU B N 1
ATOM 4241 C CA . GLU B 1 182 ? 9.82 20.797 -10.922 1 97.62 182 GLU B CA 1
ATOM 4242 C C . GLU B 1 182 ? 8.32 20.984 -10.711 1 97.62 182 GLU B C 1
ATOM 4244 O O . GLU B 1 182 ? 7.906 21.844 -9.922 1 97.62 182 GLU B O 1
ATOM 4249 N N . ARG B 1 183 ? 7.52 20.219 -11.344 1 98.19 183 ARG B N 1
ATOM 4250 C CA . ARG B 1 183 ? 6.074 20.312 -11.18 1 98.19 183 ARG B CA 1
ATOM 4251 C C . ARG B 1 183 ? 5.66 19.969 -9.75 1 98.19 183 ARG B C 1
ATOM 4253 O O . ARG B 1 183 ? 4.754 20.578 -9.188 1 98.19 183 ARG B O 1
ATOM 4260 N N . SER B 1 184 ? 6.297 19 -9.195 1 98.06 184 SER B N 1
ATOM 4261 C CA . SER B 1 184 ? 6.031 18.625 -7.809 1 98.06 184 SER B CA 1
ATOM 4262 C C . SER B 1 184 ? 6.316 19.797 -6.859 1 98.06 184 SER B C 1
ATOM 4264 O O . SER B 1 184 ? 5.531 20.062 -5.949 1 98.06 184 SER B O 1
ATOM 4266 N N . LYS B 1 185 ? 7.387 20.438 -7.059 1 98.69 185 LYS B N 1
ATOM 4267 C CA . LYS B 1 185 ? 7.734 21.594 -6.234 1 98.69 185 LYS B CA 1
ATOM 4268 C C . LYS B 1 185 ? 6.695 22.703 -6.379 1 98.69 185 LYS B C 1
ATOM 4270 O O . LYS B 1 185 ? 6.328 23.344 -5.395 1 98.69 185 LYS B O 1
ATOM 4275 N N . GLN B 1 186 ? 6.223 22.859 -7.574 1 98.81 186 GLN B N 1
ATOM 4276 C CA . GLN B 1 186 ? 5.195 23.875 -7.82 1 98.81 186 GLN B CA 1
ATOM 4277 C C . GLN B 1 186 ? 3.904 23.531 -7.078 1 98.81 186 GLN B C 1
ATOM 4279 O O . GLN B 1 186 ? 3.203 24.438 -6.605 1 98.81 186 GLN B O 1
ATOM 4284 N N . LEU B 1 187 ? 3.637 22.266 -7.012 1 98.88 187 LEU B N 1
ATOM 4285 C CA . LEU B 1 187 ? 2.439 21.844 -6.297 1 98.88 187 LEU B CA 1
ATOM 4286 C C . LEU B 1 187 ? 2.57 22.125 -4.805 1 98.88 187 LEU B C 1
ATOM 4288 O O . LEU B 1 187 ? 1.597 22.516 -4.152 1 98.88 187 LEU B O 1
ATOM 4292 N N . VAL B 1 188 ? 3.719 21.938 -4.242 1 98.88 188 VAL B N 1
ATOM 4293 C CA . VAL B 1 188 ? 3.959 22.25 -2.836 1 98.88 188 VAL B CA 1
ATOM 4294 C C . VAL B 1 188 ? 3.73 23.734 -2.594 1 98.88 188 VAL B C 1
ATOM 4296 O O . VAL B 1 188 ? 3.072 24.125 -1.623 1 98.88 188 VAL B O 1
ATOM 4299 N N . LYS B 1 189 ? 4.262 24.547 -3.465 1 98.75 189 LYS B N 1
ATOM 4300 C CA . LYS B 1 189 ? 4.059 25.984 -3.377 1 98.75 189 LYS B CA 1
ATOM 4301 C C . LYS B 1 189 ? 2.574 26.344 -3.453 1 98.75 189 LYS B C 1
ATOM 4303 O O . LYS B 1 189 ? 2.084 27.156 -2.672 1 98.75 189 LYS B O 1
ATOM 4308 N N . GLN B 1 190 ? 1.88 25.719 -4.363 1 98.81 190 GLN B N 1
ATOM 4309 C CA . GLN B 1 190 ? 0.451 25.969 -4.531 1 98.81 190 GLN B CA 1
ATOM 4310 C C . GLN B 1 190 ? -0.326 25.562 -3.281 1 98.81 190 GLN B C 1
ATOM 4312 O O . GLN B 1 190 ? -1.221 26.281 -2.84 1 98.81 190 GLN B O 1
ATOM 4317 N N . ILE B 1 191 ? 0.008 24.375 -2.725 1 98.88 191 ILE B N 1
ATOM 4318 C CA . ILE B 1 191 ? -0.638 23.906 -1.503 1 98.88 191 ILE B CA 1
ATOM 4319 C C . ILE B 1 191 ? -0.527 24.984 -0.421 1 98.88 191 ILE B C 1
ATOM 4321 O O . ILE B 1 191 ? -1.525 25.344 0.206 1 98.88 191 ILE B O 1
ATOM 4325 N N . PHE B 1 192 ? 0.634 25.5 -0.258 1 98.5 192 PHE B N 1
ATOM 4326 C CA . PHE B 1 192 ? 0.908 26.469 0.789 1 98.5 192 PHE B CA 1
ATOM 4327 C C . PHE B 1 192 ? 0.218 27.797 0.487 1 98.5 192 PHE B C 1
ATOM 4329 O O . PHE B 1 192 ? -0.49 28.344 1.337 1 98.5 192 PHE B O 1
ATOM 4336 N N . GLU B 1 193 ? 0.344 28.297 -0.668 1 97.81 193 GLU B N 1
ATOM 4337 C CA . GLU B 1 193 ? -0.177 29.594 -1.052 1 97.81 193 GLU B CA 1
ATOM 4338 C C . GLU B 1 193 ? -1.703 29.609 -1.061 1 97.81 193 GLU B C 1
ATOM 4340 O O . GLU B 1 193 ? -2.326 30.625 -0.781 1 97.81 193 GLU B O 1
ATOM 4345 N N . ASP B 1 194 ? -2.271 28.438 -1.355 1 98.31 194 ASP B N 1
ATOM 4346 C CA . ASP B 1 194 ? -3.727 28.328 -1.373 1 98.31 194 ASP B CA 1
ATOM 4347 C C . ASP B 1 194 ? -4.293 28.312 0.045 1 98.31 194 ASP B C 1
ATOM 4349 O O . ASP B 1 194 ? -5.512 28.312 0.234 1 98.31 194 ASP B O 1
ATOM 4353 N N . GLY B 1 195 ? -3.453 28.25 1.027 1 98.12 195 GLY B N 1
ATOM 4354 C CA . GLY B 1 195 ? -3.908 28.359 2.402 1 98.12 195 GLY B CA 1
ATOM 4355 C C . GLY B 1 195 ? -4.051 27.031 3.105 1 98.12 195 GLY B C 1
ATOM 4356 O O . GLY B 1 195 ? -4.582 26.953 4.215 1 98.12 195 GLY B O 1
ATOM 4357 N N . HIS B 1 196 ? -3.631 25.906 2.525 1 98.81 196 HIS B N 1
ATOM 4358 C CA . HIS B 1 196 ? -3.633 24.594 3.168 1 98.81 196 HIS B CA 1
ATOM 4359 C C . HIS B 1 196 ? -2.484 24.469 4.16 1 98.81 196 HIS B C 1
ATOM 4361 O O . HIS B 1 196 ? -1.536 25.266 4.125 1 98.81 196 HIS B O 1
ATOM 4367 N N . ALA B 1 197 ? -2.631 23.5 5.082 1 98.81 197 ALA B N 1
ATOM 4368 C CA . ALA B 1 197 ? -1.53 23.188 5.992 1 98.81 197 ALA B CA 1
ATOM 4369 C C . ALA B 1 197 ? -0.631 22.094 5.406 1 98.81 197 ALA B C 1
ATOM 4371 O O . ALA B 1 197 ? -1.102 21.219 4.684 1 98.81 197 ALA B O 1
ATOM 4372 N N . ILE B 1 198 ? 0.638 22.219 5.707 1 98.88 198 ILE B N 1
ATOM 4373 C CA . ILE B 1 198 ? 1.585 21.219 5.238 1 98.88 198 ILE B CA 1
ATOM 4374 C C . ILE B 1 198 ? 2.213 20.5 6.43 1 98.88 198 ILE B C 1
ATOM 4376 O O . ILE B 1 198 ? 2.711 21.141 7.355 1 98.88 198 ILE B O 1
ATOM 4380 N N . GLY B 1 199 ? 2.088 19.172 6.488 1 98.81 199 GLY B N 1
ATOM 4381 C CA . GLY B 1 199 ? 2.777 18.297 7.426 1 98.81 199 GLY B CA 1
ATOM 4382 C C . GLY B 1 199 ? 3.863 17.469 6.777 1 98.81 199 GLY B C 1
ATOM 4383 O O . GLY B 1 199 ? 4.012 17.469 5.551 1 98.81 199 GLY B O 1
ATOM 4384 N N . ASN B 1 200 ? 4.617 16.844 7.633 1 98.75 200 ASN B N 1
ATOM 4385 C CA . ASN B 1 200 ? 5.758 16.031 7.223 1 98.75 200 ASN B CA 1
ATOM 4386 C C . ASN B 1 200 ? 5.422 14.547 7.219 1 98.75 200 ASN B C 1
ATOM 4388 O O . ASN B 1 200 ? 4.797 14.047 8.156 1 98.75 200 ASN B O 1
ATOM 4392 N N . HIS B 1 201 ? 5.84 13.836 6.145 1 98.56 201 HIS B N 1
ATOM 4393 C CA . HIS B 1 201 ? 5.59 12.406 6.059 1 98.56 201 HIS B CA 1
ATOM 4394 C C . HIS B 1 201 ? 6.871 11.641 5.734 1 98.56 201 HIS B C 1
ATOM 4396 O O . HIS B 1 201 ? 6.852 10.695 4.945 1 98.56 201 HIS B O 1
ATOM 4402 N N . THR B 1 202 ? 7.965 12.156 6.227 1 98.19 202 THR B N 1
ATOM 4403 C CA . THR B 1 202 ? 9.305 11.602 6.094 1 98.19 202 THR B CA 1
ATOM 4404 C C . THR B 1 202 ? 9.82 11.773 4.668 1 98.19 202 THR B C 1
ATOM 4406 O O . THR B 1 202 ? 9.109 12.289 3.805 1 98.19 202 THR B O 1
ATOM 4409 N N . TYR B 1 203 ? 11.125 11.391 4.473 1 98.06 203 TYR B N 1
ATOM 4410 C CA . TYR B 1 203 ? 11.781 11.656 3.197 1 98.06 203 TYR B CA 1
ATOM 4411 C C . TYR B 1 203 ? 11.609 10.484 2.242 1 98.06 203 TYR B C 1
ATOM 4413 O O . TYR B 1 203 ? 11.109 10.648 1.127 1 98.06 203 TYR B O 1
ATOM 4421 N N . SER B 1 204 ? 11.945 9.312 2.633 1 94.44 204 SER B N 1
ATOM 4422 C CA . SER B 1 204 ? 11.938 8.148 1.753 1 94.44 204 SER B CA 1
ATOM 4423 C C . SER B 1 204 ? 10.648 7.348 1.914 1 94.44 204 SER B C 1
ATOM 4425 O O . SER B 1 204 ? 10.273 6.59 1.02 1 94.44 204 SER B O 1
ATOM 4427 N N . HIS B 1 205 ? 10.078 7.426 3.154 1 94.5 205 HIS B N 1
ATOM 4428 C CA . HIS B 1 205 ? 8.891 6.641 3.477 1 94.5 205 HIS B CA 1
ATOM 4429 C C . HIS B 1 205 ? 9.18 5.148 3.377 1 94.5 205 HIS B C 1
ATOM 4431 O O . HIS B 1 205 ? 8.289 4.363 3.025 1 94.5 205 HIS B O 1
ATOM 4437 N N . ASN B 1 206 ? 10.422 4.785 3.572 1 90.5 206 ASN B N 1
ATOM 4438 C CA . ASN B 1 206 ? 10.867 3.398 3.498 1 90.5 206 ASN B CA 1
ATOM 4439 C C . ASN B 1 206 ? 10.719 2.691 4.844 1 90.5 206 ASN B C 1
ATOM 4441 O O . ASN B 1 206 ? 11.508 2.932 5.762 1 90.5 206 ASN B O 1
ATOM 4445 N N . MET B 1 207 ? 9.836 1.802 4.91 1 87.94 207 MET B N 1
ATOM 4446 C CA . MET B 1 207 ? 9.484 1.156 6.168 1 87.94 207 MET B CA 1
ATOM 4447 C C . MET B 1 207 ? 10.648 0.333 6.707 1 87.94 207 MET B C 1
ATOM 4449 O O . MET B 1 207 ? 10.852 0.257 7.922 1 87.94 207 MET B O 1
ATOM 4453 N N . ARG B 1 208 ? 11.391 -0.241 5.848 1 84.19 208 ARG B N 1
ATOM 4454 C CA . ARG B 1 208 ? 12.508 -1.077 6.277 1 84.19 208 ARG B CA 1
ATOM 4455 C C . ARG B 1 208 ? 13.586 -0.24 6.953 1 84.19 208 ARG B C 1
ATOM 4457 O O . ARG B 1 208 ? 14.258 -0.711 7.871 1 84.19 208 ARG B O 1
ATOM 4464 N N . LYS B 1 209 ? 13.766 0.917 6.441 1 92.12 209 LYS B N 1
ATOM 4465 C CA . LYS B 1 209 ? 14.773 1.806 7.008 1 92.12 209 LYS B CA 1
ATOM 4466 C C . LYS B 1 209 ? 14.258 2.488 8.273 1 92.12 209 LYS B C 1
ATOM 4468 O O . LYS B 1 209 ? 15.008 2.662 9.234 1 92.12 209 LYS B O 1
ATOM 4473 N N . LEU B 1 210 ? 13.023 2.775 8.281 1 96.19 210 LEU B N 1
ATOM 4474 C CA . LEU B 1 210 ? 12.422 3.482 9.406 1 96.19 210 LEU B CA 1
ATOM 4475 C C . LEU B 1 210 ? 12.219 2.545 10.594 1 96.19 210 LEU B C 1
ATOM 4477 O O . LEU B 1 210 ? 12.312 2.965 11.742 1 96.19 210 LEU B O 1
ATOM 4481 N N . TYR B 1 211 ? 11.945 1.28 10.25 1 93.69 211 TYR B N 1
ATOM 4482 C CA . TYR B 1 211 ? 11.633 0.296 11.281 1 93.69 211 TYR B CA 1
ATOM 4483 C C . TYR B 1 211 ? 12.461 -0.967 11.102 1 93.69 211 TYR B C 1
ATOM 4485 O O . TYR B 1 211 ? 11.922 -2.07 11.016 1 93.69 211 TYR B O 1
ATOM 4493 N N . PRO B 1 212 ? 13.797 -0.844 11.164 1 91.62 212 PRO B N 1
ATOM 4494 C CA . PRO B 1 212 ? 14.602 -2.064 11.062 1 91.62 212 PRO B CA 1
ATOM 4495 C C . PRO B 1 212 ? 14.281 -3.074 12.156 1 91.62 212 PRO B C 1
ATOM 4497 O O . PRO B 1 212 ? 14.281 -2.727 13.344 1 91.62 212 PRO B O 1
ATOM 4500 N N . GLY B 1 213 ? 13.953 -4.32 11.734 1 85.62 213 GLY B N 1
ATOM 4501 C CA . GLY B 1 213 ? 13.594 -5.348 12.703 1 85.62 213 GLY B CA 1
ATOM 4502 C C . GLY B 1 213 ? 12.336 -5.023 13.477 1 85.62 213 GLY B C 1
ATOM 4503 O O . GLY B 1 213 ? 12.234 -5.328 14.664 1 85.62 213 GLY B O 1
ATOM 4504 N N . ASN B 1 214 ? 11.461 -4.188 12.875 1 86.88 214 ASN B N 1
ATOM 4505 C CA . ASN B 1 214 ? 10.172 -3.773 13.422 1 86.88 214 ASN B CA 1
ATOM 4506 C C . ASN B 1 214 ? 10.344 -2.861 14.641 1 86.88 214 ASN B C 1
ATOM 4508 O O . ASN B 1 214 ? 9.484 -2.83 15.523 1 86.88 214 ASN B O 1
ATOM 4512 N N . LYS B 1 215 ? 11.414 -2.221 14.672 1 94 215 LYS B N 1
ATOM 4513 C CA . LYS B 1 215 ? 11.68 -1.221 15.703 1 94 215 LYS B CA 1
ATOM 4514 C C . LYS B 1 215 ? 11.984 0.14 15.086 1 94 215 LYS B C 1
ATOM 4516 O O . LYS B 1 215 ? 12.758 0.231 14.125 1 94 215 LYS B O 1
ATOM 4521 N N . LEU B 1 216 ? 11.43 1.048 15.68 1 97.38 216 LEU B N 1
ATOM 4522 C CA . LEU B 1 216 ? 11.641 2.402 15.18 1 97.38 216 LEU B CA 1
ATOM 4523 C C . LEU B 1 216 ? 13.102 2.818 15.328 1 97.38 216 LEU B C 1
ATOM 4525 O O . LEU B 1 216 ? 13.695 2.643 16.391 1 97.38 216 LEU B O 1
ATOM 4529 N N . ASP B 1 217 ? 13.664 3.316 14.281 1 98.31 217 ASP B N 1
ATOM 4530 C CA . ASP B 1 217 ? 14.945 4.016 14.328 1 98.31 217 ASP B CA 1
ATOM 4531 C C . ASP B 1 217 ? 14.742 5.523 14.461 1 98.31 217 ASP B C 1
ATOM 4533 O O . ASP B 1 217 ? 14.609 6.227 13.453 1 98.31 217 ASP B O 1
ATOM 4537 N N . VAL B 1 218 ? 14.805 6 15.68 1 98.56 218 VAL B N 1
ATOM 4538 C CA . VAL B 1 218 ? 14.391 7.367 15.992 1 98.56 218 VAL B CA 1
ATOM 4539 C C . VAL B 1 218 ? 15.336 8.359 15.305 1 98.56 218 VAL B C 1
ATOM 4541 O O . VAL B 1 218 ? 14.883 9.359 14.734 1 98.56 218 VAL B O 1
ATOM 4544 N N . ASP B 1 219 ? 16.594 8.078 15.352 1 98.5 219 ASP B N 1
ATOM 4545 C CA . ASP B 1 219 ? 17.547 8.992 14.734 1 98.5 219 ASP B CA 1
ATOM 4546 C C . ASP B 1 219 ? 17.344 9.062 13.219 1 98.5 219 ASP B C 1
ATOM 4548 O O . ASP B 1 219 ? 17.375 10.148 12.641 1 98.5 219 ASP B O 1
ATOM 4552 N N . TYR B 1 220 ? 17.203 7.926 12.617 1 98.31 220 TYR B N 1
ATOM 4553 C CA . TYR B 1 220 ? 16.969 7.891 11.18 1 98.31 220 TYR B CA 1
ATOM 4554 C C . TYR B 1 220 ? 15.68 8.633 10.828 1 98.31 220 TYR B C 1
ATOM 4556 O O . TYR B 1 220 ? 15.664 9.438 9.891 1 98.31 220 TYR B O 1
ATOM 4564 N N . LEU B 1 221 ? 14.656 8.391 11.578 1 98.62 221 LEU B N 1
ATOM 4565 C CA . LEU B 1 221 ? 13.375 9.055 11.375 1 98.62 221 LEU B CA 1
ATOM 4566 C C . LEU B 1 221 ? 13.523 10.57 11.477 1 98.62 221 LEU B C 1
ATOM 4568 O O . LEU B 1 221 ? 13.086 11.297 10.578 1 98.62 221 LEU B O 1
ATOM 4572 N N . MET B 1 222 ? 14.133 11.055 12.57 1 98.44 222 MET B N 1
ATOM 4573 C CA . MET B 1 222 ? 14.258 12.492 12.789 1 98.44 222 MET B CA 1
ATOM 4574 C C . MET B 1 222 ? 15.109 13.133 11.703 1 98.44 222 MET B C 1
ATOM 4576 O O . MET B 1 222 ? 14.875 14.281 11.312 1 98.44 222 MET B O 1
ATOM 4580 N N . GLY B 1 223 ? 16.078 12.375 11.195 1 98.56 223 GLY B N 1
ATOM 4581 C CA . GLY B 1 223 ? 16.859 12.852 10.062 1 98.56 223 GLY B CA 1
ATOM 4582 C C . GLY B 1 223 ? 16.016 13.055 8.812 1 98.56 223 GLY B C 1
ATOM 4583 O O . GLY B 1 223 ? 16.141 14.07 8.125 1 98.56 223 GLY B O 1
ATOM 4584 N N . GLU B 1 224 ? 15.172 12.125 8.5 1 98.5 224 GLU B N 1
ATOM 4585 C CA . GLU B 1 224 ? 14.289 12.242 7.348 1 98.5 224 GLU B CA 1
ATOM 4586 C C . GLU B 1 224 ? 13.312 13.406 7.516 1 98.5 224 GLU B C 1
ATOM 4588 O O . GLU B 1 224 ? 13.031 14.125 6.555 1 98.5 224 GLU B O 1
ATOM 4593 N N . VAL B 1 225 ? 12.789 13.547 8.711 1 98.56 225 VAL B N 1
ATOM 4594 C CA . VAL B 1 225 ? 11.867 14.641 9 1 98.56 225 VAL B CA 1
ATOM 4595 C C . VAL B 1 225 ? 12.555 15.977 8.734 1 98.56 225 VAL B C 1
ATOM 4597 O O . VAL B 1 225 ? 12.008 16.844 8.055 1 98.56 225 VAL B O 1
ATOM 4600 N N . GLU B 1 226 ? 13.734 16.141 9.227 1 98.38 226 GLU B N 1
ATOM 4601 C CA . GLU B 1 226 ? 14.469 17.391 9.055 1 98.38 226 GLU B CA 1
ATOM 4602 C C . GLU B 1 226 ? 14.781 17.641 7.582 1 98.38 226 GLU B C 1
ATOM 4604 O O . GLU B 1 226 ? 14.656 18.781 7.105 1 98.38 226 GLU B O 1
ATOM 4609 N N . GLN B 1 227 ? 15.188 16.641 6.875 1 98.62 227 GLN B N 1
ATOM 4610 C CA . GLN B 1 227 ? 15.469 16.797 5.449 1 98.62 227 GLN B CA 1
ATOM 4611 C C . GLN B 1 227 ? 14.234 17.266 4.688 1 98.62 227 GLN B C 1
ATOM 4613 O O . GLN B 1 227 ? 14.32 18.172 3.854 1 98.62 227 GLN B O 1
ATOM 4618 N N . THR B 1 228 ? 13.164 16.672 4.965 1 98.75 228 THR B N 1
ATOM 4619 C CA . THR B 1 228 ? 11.914 17.016 4.297 1 98.75 228 THR B CA 1
ATOM 4620 C C . THR B 1 228 ? 11.5 18.438 4.645 1 98.75 228 THR B C 1
ATOM 4622 O O . THR B 1 228 ? 11.102 19.219 3.768 1 98.75 228 THR B O 1
ATOM 4625 N N . ASP B 1 229 ? 11.586 18.828 5.941 1 98.44 229 ASP B N 1
ATOM 4626 C CA . ASP B 1 229 ? 11.273 20.203 6.355 1 98.44 229 ASP B CA 1
ATOM 4627 C C . ASP B 1 229 ? 12.148 21.219 5.617 1 98.44 229 ASP B C 1
ATOM 4629 O O . ASP B 1 229 ? 11.664 22.266 5.184 1 98.44 229 ASP B O 1
ATOM 4633 N N . THR B 1 230 ? 13.359 20.859 5.473 1 98.38 230 THR B N 1
ATOM 4634 C CA . THR B 1 230 ? 14.289 21.75 4.773 1 98.38 230 THR B CA 1
ATOM 4635 C C . THR B 1 230 ? 13.875 21.906 3.312 1 98.38 230 THR B C 1
ATOM 4637 O O . THR B 1 230 ? 13.883 23.031 2.785 1 98.38 230 THR B O 1
ATOM 4640 N N . ASP B 1 231 ? 13.508 20.812 2.691 1 98.38 231 ASP B N 1
ATOM 4641 C CA . ASP B 1 231 ? 13.055 20.875 1.306 1 98.38 231 ASP B CA 1
ATOM 4642 C C . ASP B 1 231 ? 11.828 21.766 1.162 1 98.38 231 ASP B C 1
ATOM 4644 O O . ASP B 1 231 ? 11.734 22.547 0.21 1 98.38 231 ASP B O 1
ATOM 4648 N N . ILE B 1 232 ? 10.922 21.672 2.096 1 98.6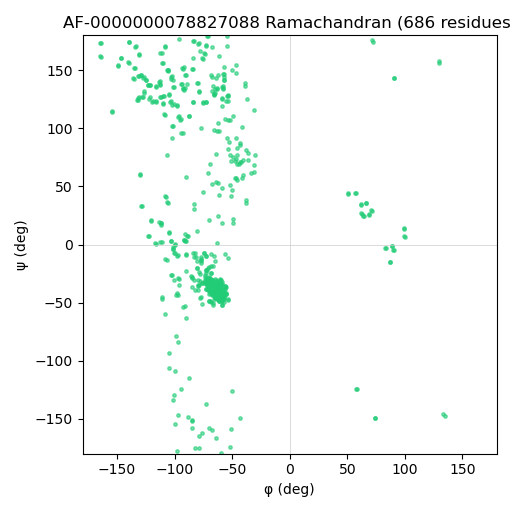9 232 ILE B N 1
ATOM 4649 C CA . ILE B 1 232 ? 9.711 22.484 2.049 1 98.69 232 ILE B CA 1
ATOM 4650 C C . ILE B 1 232 ? 10.062 23.953 2.25 1 98.69 232 ILE B C 1
ATOM 4652 O O . ILE B 1 232 ? 9.578 24.828 1.522 1 98.69 232 ILE B O 1
ATOM 4656 N N . ARG B 1 233 ? 10.961 24.281 3.217 1 97.94 233 ARG B N 1
ATOM 4657 C CA . ARG B 1 233 ? 11.414 25.656 3.475 1 97.94 233 ARG B CA 1
ATOM 4658 C C . ARG B 1 233 ? 12.008 26.281 2.219 1 97.94 233 ARG B C 1
ATOM 4660 O O . ARG B 1 233 ? 11.789 27.453 1.942 1 97.94 233 ARG B O 1
ATOM 4667 N N . ASN B 1 234 ? 12.656 25.5 1.494 1 98.12 234 ASN B N 1
ATOM 4668 C CA . ASN B 1 234 ? 13.312 26 0.287 1 98.12 234 ASN B CA 1
ATOM 4669 C C . ASN B 1 234 ? 12.305 26.375 -0.789 1 98.12 234 ASN B C 1
ATOM 4671 O O . ASN B 1 234 ? 12.633 27.109 -1.726 1 98.12 234 ASN B O 1
ATOM 4675 N N . ILE B 1 235 ? 11.164 25.891 -0.68 1 98.44 235 ILE B N 1
ATOM 4676 C CA . ILE B 1 235 ? 10.148 26.125 -1.701 1 98.44 235 ILE B CA 1
ATOM 4677 C C . ILE B 1 235 ? 9.219 27.25 -1.258 1 98.44 235 ILE B C 1
ATOM 4679 O O . ILE B 1 235 ? 8.906 28.141 -2.045 1 98.44 235 ILE B O 1
ATOM 4683 N N . VAL B 1 236 ? 8.836 27.219 -0.013 1 97.81 236 VAL B N 1
ATOM 4684 C CA . VAL B 1 236 ? 7.738 28.094 0.371 1 97.81 236 VAL B CA 1
ATOM 4685 C C . VAL B 1 236 ? 8.273 29.266 1.197 1 97.81 236 VAL B C 1
ATOM 4687 O O . VAL B 1 236 ? 7.551 30.234 1.468 1 97.81 236 VAL B O 1
ATOM 4690 N N . GLY B 1 237 ? 9.523 29.188 1.675 1 96.56 237 GLY B N 1
ATOM 4691 C CA . GLY B 1 237 ? 10.148 30.266 2.436 1 96.56 237 GLY B CA 1
ATOM 4692 C C . GLY B 1 237 ? 10.766 29.781 3.736 1 96.56 237 GLY B C 1
ATOM 4693 O O . GLY B 1 237 ? 10.266 28.859 4.367 1 96.56 237 GLY B O 1
ATOM 4694 N N . GLN B 1 238 ? 11.656 30.438 4.285 1 94.69 238 GLN B N 1
ATOM 4695 C CA . GLN B 1 238 ? 12.492 30.016 5.41 1 94.69 238 GLN B CA 1
ATOM 4696 C C . GLN B 1 238 ? 11.742 30.172 6.73 1 94.69 238 GLN B C 1
ATOM 4698 O O . GLN B 1 238 ? 12.172 29.625 7.754 1 94.69 238 GLN B O 1
ATOM 4703 N N . SER B 1 239 ? 10.688 30.859 6.699 1 94.19 239 SER B N 1
ATOM 4704 C CA . SER B 1 239 ? 9.898 31.047 7.914 1 94.19 239 SER B CA 1
ATOM 4705 C C . SER B 1 239 ? 8.969 29.859 8.148 1 94.19 239 SER B C 1
ATOM 4707 O O . SER B 1 239 ? 8.367 29.734 9.219 1 94.19 239 SER B O 1
ATOM 4709 N N . PHE B 1 240 ? 8.898 29.047 7.16 1 96.19 240 PHE B N 1
ATOM 4710 C CA . PHE B 1 240 ? 8.062 27.859 7.293 1 96.19 240 PHE B CA 1
ATOM 4711 C C . PHE B 1 240 ? 8.516 27 8.477 1 96.19 240 PHE B C 1
ATOM 4713 O O . PHE B 1 240 ? 9.711 26.75 8.648 1 96.19 240 PHE B O 1
ATOM 4720 N N . ASN B 1 241 ? 7.594 26.531 9.25 1 96 241 ASN B N 1
ATOM 4721 C CA . ASN B 1 241 ? 7.824 25.609 10.359 1 96 241 ASN B CA 1
ATOM 4722 C C . ASN B 1 241 ? 6.586 24.766 10.664 1 96 241 ASN B C 1
ATOM 4724 O O . ASN B 1 241 ? 5.551 25.297 11.07 1 96 241 ASN B O 1
ATOM 4728 N N . THR B 1 242 ? 6.691 23.5 10.461 1 98.19 242 THR B N 1
ATOM 4729 C CA . THR B 1 242 ? 5.57 22.641 10.789 1 98.19 242 THR B CA 1
ATOM 4730 C C . THR B 1 242 ? 5.828 21.891 12.102 1 98.19 242 THR B C 1
ATOM 4732 O O . THR B 1 242 ? 6.953 21.469 12.375 1 98.19 242 THR B O 1
ATOM 4735 N N . ARG B 1 243 ? 4.781 21.734 12.891 1 97.69 243 ARG B N 1
ATOM 4736 C CA . ARG B 1 243 ? 4.848 21 14.148 1 97.69 243 ARG B CA 1
ATOM 4737 C C . ARG B 1 243 ? 4.227 19.609 14 1 97.69 243 ARG B C 1
ATOM 4739 O O . ARG B 1 243 ? 4.184 18.828 14.953 1 97.69 243 ARG B O 1
ATOM 4746 N N . ILE B 1 244 ? 3.799 19.281 12.805 1 98.69 244 ILE B N 1
ATOM 4747 C CA . ILE B 1 244 ? 3.07 18.031 12.672 1 98.69 244 ILE B CA 1
ATOM 4748 C C . ILE B 1 244 ? 3.787 17.125 11.672 1 98.69 244 ILE B C 1
ATOM 4750 O O . ILE B 1 244 ? 4.355 17.594 10.688 1 98.69 244 ILE B O 1
ATOM 4754 N N . PHE B 1 245 ? 3.869 15.906 12.031 1 98.12 245 PHE B N 1
ATOM 4755 C CA . PHE B 1 245 ? 4.281 14.852 11.109 1 98.12 245 PHE B CA 1
ATOM 4756 C C . PHE B 1 245 ? 3.453 13.594 11.32 1 98.12 245 PHE B C 1
ATOM 4758 O O . PHE B 1 245 ? 2.748 13.461 12.32 1 98.12 245 PHE B O 1
ATOM 4765 N N . ARG B 1 246 ? 3.395 12.797 10.289 1 98.62 246 ARG B N 1
ATOM 4766 C CA . ARG B 1 246 ? 2.721 11.508 10.383 1 98.62 246 ARG B CA 1
ATOM 4767 C C . ARG B 1 246 ? 3.689 10.359 10.102 1 98.62 246 ARG B C 1
ATOM 4769 O O . ARG B 1 246 ? 4.34 10.336 9.055 1 98.62 246 ARG B O 1
ATOM 4776 N N . LEU B 1 247 ? 3.756 9.492 11.086 1 97.62 247 LEU B N 1
ATOM 4777 C CA . LEU B 1 247 ? 4.598 8.312 10.938 1 97.62 247 LEU B CA 1
ATOM 4778 C C . LEU B 1 247 ? 4.062 7.391 9.852 1 97.62 247 LEU B C 1
ATOM 4780 O O . LEU B 1 247 ? 2.871 7.062 9.836 1 97.62 247 LEU B O 1
ATOM 4784 N N . PRO B 1 248 ? 4.973 7.012 8.93 1 95.88 248 PRO B N 1
ATOM 4785 C CA . PRO B 1 248 ? 4.512 5.973 8 1 95.88 248 PRO B CA 1
ATOM 4786 C C . PRO B 1 248 ? 3.982 4.734 8.719 1 95.88 248 PRO B C 1
ATOM 4788 O O . PRO B 1 248 ? 4.641 4.207 9.617 1 95.88 248 PRO B O 1
ATOM 4791 N N . GLY B 1 249 ? 2.781 4.359 8.336 1 90.81 249 GLY B N 1
ATOM 4792 C CA . GLY B 1 249 ? 2.115 3.27 9.031 1 90.81 249 GLY B CA 1
ATOM 4793 C C . GLY B 1 249 ? 1.333 3.729 10.242 1 90.81 249 GLY B C 1
ATOM 4794 O O . GLY B 1 249 ? 0.51 2.98 10.773 1 90.81 249 GLY B O 1
ATOM 4795 N N . GLY B 1 250 ? 1.561 4.973 10.742 1 95.69 250 GLY B N 1
ATOM 4796 C CA . GLY B 1 250 ? 0.862 5.512 11.898 1 95.69 250 GLY B CA 1
ATOM 4797 C C . GLY B 1 250 ? 1.57 5.234 13.211 1 95.69 250 GLY B C 1
ATOM 4798 O O . GLY B 1 250 ? 2.146 4.16 13.391 1 95.69 250 GLY B O 1
ATOM 4799 N N . TYR B 1 251 ? 1.494 6.199 14.086 1 96.94 251 TYR B N 1
ATOM 4800 C CA . TYR B 1 251 ? 1.993 6.035 15.445 1 96.94 251 TYR B CA 1
ATOM 4801 C C . TYR B 1 251 ? 1.274 4.895 16.156 1 96.94 251 TYR B C 1
ATOM 4803 O O . TYR B 1 251 ? 1.89 4.137 16.906 1 96.94 251 TYR B O 1
ATOM 4811 N N . MET B 1 252 ? 0.053 4.762 15.906 1 92.56 252 MET B N 1
ATOM 4812 C CA . MET B 1 252 ? -0.785 3.746 16.547 1 92.56 252 MET B CA 1
ATOM 4813 C C . MET B 1 252 ? -0.269 2.346 16.234 1 92.56 252 MET B C 1
ATOM 4815 O O . MET B 1 252 ? -0.387 1.439 17.062 1 92.56 252 MET B O 1
ATOM 4819 N N . SER B 1 253 ? 0.262 2.18 15.023 1 89.88 253 SER B N 1
ATOM 4820 C CA . SER B 1 253 ? 0.821 0.872 14.695 1 89.88 253 SER B CA 1
ATOM 4821 C C . SER B 1 253 ? 2.02 0.547 15.586 1 89.88 253 SER B C 1
ATOM 4823 O O . SER B 1 253 ? 2.195 -0.599 16 1 89.88 253 SER B O 1
ATOM 4825 N N . ARG B 1 254 ? 2.832 1.523 15.867 1 93.81 254 ARG B N 1
ATOM 4826 C CA . ARG B 1 254 ? 3.996 1.321 16.719 1 93.81 254 ARG B CA 1
ATOM 4827 C C . ARG B 1 254 ? 3.578 0.992 18.141 1 93.81 254 ARG B C 1
ATOM 4829 O O . ARG B 1 254 ? 4.23 0.194 18.828 1 93.81 254 ARG B O 1
ATOM 4836 N N . VAL B 1 255 ? 2.535 1.642 18.594 1 92.12 255 VAL B N 1
ATOM 4837 C CA . VAL B 1 255 ? 1.964 1.307 19.906 1 92.12 255 VAL B CA 1
ATOM 4838 C C . VAL B 1 255 ? 1.472 -0.139 19.891 1 92.12 255 VAL B C 1
ATOM 4840 O O . VAL B 1 255 ? 1.769 -0.908 20.812 1 92.12 255 VAL B O 1
ATOM 4843 N N . TYR B 1 256 ? 0.778 -0.487 18.875 1 83.38 256 TYR B N 1
ATOM 4844 C CA . TYR B 1 256 ? 0.221 -1.825 18.719 1 83.38 256 TYR B CA 1
ATOM 4845 C C . TYR B 1 256 ? 1.314 -2.885 18.797 1 83.38 256 TYR B C 1
ATOM 4847 O O . TYR B 1 256 ? 1.138 -3.92 19.453 1 83.38 256 TYR B O 1
ATOM 4855 N N . TYR B 1 257 ? 2.434 -2.527 18.203 1 83.12 257 TYR B N 1
ATOM 4856 C CA . TYR B 1 257 ? 3.529 -3.486 18.141 1 83.12 257 TYR B CA 1
ATOM 4857 C C . TYR B 1 257 ? 4.426 -3.367 19.375 1 83.12 257 TYR B C 1
ATOM 4859 O O . TYR B 1 257 ? 5.473 -4.012 19.453 1 83.12 257 TYR B O 1
ATOM 4867 N N . ASN B 1 258 ? 4.004 -2.557 20.344 1 89.62 258 ASN B N 1
ATOM 4868 C CA . ASN B 1 258 ? 4.801 -2.332 21.547 1 89.62 258 ASN B CA 1
ATOM 4869 C C . ASN B 1 258 ? 6.242 -1.965 21.203 1 89.62 258 ASN B C 1
ATOM 4871 O O . ASN B 1 258 ? 7.18 -2.578 21.719 1 89.62 258 ASN B O 1
ATOM 4875 N N . ASP B 1 259 ? 6.406 -1.108 20.266 1 94.06 259 ASP B N 1
ATOM 4876 C CA . ASP B 1 259 ? 7.727 -0.656 19.828 1 94.06 259 ASP B CA 1
ATOM 4877 C C . ASP B 1 259 ? 8.523 -0.101 21.016 1 94.06 259 ASP B C 1
ATOM 4879 O O . ASP B 1 259 ? 8.078 0.83 21.688 1 94.06 259 ASP B O 1
ATOM 4883 N N . PRO B 1 260 ? 9.664 -0.586 21.297 1 96.38 260 PRO B N 1
ATOM 4884 C CA . PRO B 1 260 ? 10.414 -0.2 22.484 1 96.38 260 PRO B CA 1
ATOM 4885 C C . PRO B 1 260 ? 11.008 1.204 22.391 1 96.38 260 PRO B C 1
ATOM 4887 O O . PRO B 1 260 ? 11.477 1.753 23.391 1 96.38 260 PRO B O 1
ATOM 4890 N N . ASN B 1 261 ? 10.977 1.828 21.234 1 98 261 ASN B N 1
ATOM 4891 C CA . ASN B 1 261 ? 11.664 3.1 21.031 1 98 261 ASN B CA 1
ATOM 4892 C C . ASN B 1 261 ? 10.68 4.27 21 1 98 261 ASN B C 1
ATOM 4894 O O . ASN B 1 261 ? 11.07 5.402 20.719 1 98 261 ASN B O 1
ATOM 4898 N N . LEU B 1 262 ? 9.469 4.012 21.359 1 97.69 262 LEU B N 1
ATOM 4899 C CA . LEU B 1 262 ? 8.445 5.051 21.312 1 97.69 262 LEU B CA 1
ATOM 4900 C C . LEU B 1 262 ? 8.727 6.133 22.344 1 97.69 262 LEU B C 1
ATOM 4902 O O . LEU B 1 262 ? 8.453 7.312 22.109 1 97.69 262 LEU B O 1
ATOM 4906 N N . ASN B 1 263 ? 9.203 5.695 23.5 1 97.69 263 ASN B N 1
ATOM 4907 C CA . ASN B 1 263 ? 9.523 6.684 24.531 1 97.69 263 ASN B CA 1
ATOM 4908 C C . ASN B 1 263 ? 10.578 7.672 24.047 1 97.69 263 ASN B C 1
ATOM 4910 O O . ASN B 1 263 ? 10.492 8.867 24.328 1 97.69 263 ASN B O 1
ATOM 4914 N N . GLU B 1 264 ? 11.547 7.137 23.406 1 98.44 264 GLU B N 1
ATOM 4915 C CA . GLU B 1 264 ? 12.578 8.008 22.859 1 98.44 264 GLU B CA 1
ATOM 4916 C C . GLU B 1 264 ? 12.008 8.961 21.812 1 98.44 264 GLU B C 1
ATOM 4918 O O . GLU B 1 264 ? 12.336 10.148 21.797 1 98.44 264 GLU B O 1
ATOM 4923 N N . LEU B 1 265 ? 11.188 8.461 20.938 1 98.56 265 LEU B N 1
ATOM 4924 C CA . LEU B 1 265 ? 10.547 9.312 19.953 1 98.56 265 LEU B CA 1
ATOM 4925 C C . LEU B 1 265 ? 9.75 10.422 20.625 1 98.56 265 LEU B C 1
ATOM 4927 O O . LEU B 1 265 ? 9.867 11.594 20.25 1 98.56 265 LEU B O 1
ATOM 4931 N N . ASN B 1 266 ? 8.984 10.031 21.609 1 98.19 266 ASN B N 1
ATOM 4932 C CA . ASN B 1 266 ? 8.164 11.008 22.328 1 98.19 266 ASN B CA 1
ATOM 4933 C C . ASN B 1 266 ? 9.016 12.102 22.953 1 98.19 266 ASN B C 1
ATOM 4935 O O . ASN B 1 266 ? 8.641 13.273 22.922 1 98.19 266 ASN B O 1
ATOM 4939 N N . ALA B 1 267 ? 10.078 11.773 23.5 1 98.31 267 ALA B N 1
ATOM 4940 C CA . ALA B 1 267 ? 10.984 12.758 24.094 1 98.31 267 ALA B CA 1
ATOM 4941 C C . ALA B 1 267 ? 11.516 13.719 23.047 1 98.31 267 ALA B C 1
ATOM 4943 O O . ALA B 1 267 ? 11.562 14.93 23.266 1 98.31 267 ALA B O 1
ATOM 4944 N N . ARG B 1 268 ? 11.914 13.156 21.891 1 98.12 268 ARG B N 1
ATOM 4945 C CA . ARG B 1 268 ? 12.422 13.992 20.797 1 98.12 268 ARG B CA 1
ATOM 4946 C C . ARG B 1 268 ? 11.344 14.945 20.297 1 98.12 268 ARG B C 1
ATOM 4948 O O . ARG B 1 268 ? 11.633 16.109 19.984 1 98.12 268 ARG B O 1
ATOM 4955 N N . LEU B 1 269 ? 10.172 14.445 20.172 1 97.88 269 LEU B N 1
ATOM 4956 C CA . LEU B 1 269 ? 9.055 15.266 19.703 1 97.88 269 LEU B CA 1
ATOM 4957 C C . LEU B 1 269 ? 8.75 16.375 20.688 1 97.88 269 LEU B C 1
ATOM 4959 O O . LEU B 1 269 ? 8.508 17.516 20.281 1 97.88 269 LEU B O 1
ATOM 4963 N N . LYS B 1 270 ? 8.727 16.062 21.938 1 96.88 270 LYS B N 1
ATOM 4964 C CA . LYS B 1 270 ? 8.484 17.062 22.969 1 96.88 270 LYS B CA 1
ATOM 4965 C C . LYS B 1 270 ? 9.547 18.172 22.922 1 96.88 270 LYS B C 1
ATOM 4967 O O . LYS B 1 270 ? 9.219 19.359 22.984 1 96.88 270 LYS B O 1
ATOM 4972 N N . GLU B 1 271 ? 10.734 17.781 22.781 1 97.25 271 GLU B N 1
ATOM 4973 C CA . GLU B 1 271 ? 11.836 18.734 22.703 1 97.25 271 GLU B CA 1
ATOM 4974 C C . GLU B 1 271 ? 11.664 19.703 21.531 1 97.25 271 GLU B C 1
ATOM 4976 O O . GLU B 1 271 ? 11.992 20.875 21.656 1 97.25 271 GLU B O 1
ATOM 4981 N N . LYS B 1 272 ? 11.117 19.25 20.484 1 96.25 272 LYS B N 1
ATOM 4982 C CA . LYS B 1 272 ? 11 20.047 19.281 1 96.25 272 LYS B CA 1
ATOM 4983 C C . LYS B 1 272 ? 9.609 20.656 19.141 1 96.25 272 LYS B C 1
ATOM 4985 O O . LYS B 1 272 ? 9.305 21.328 18.156 1 96.25 272 LYS B O 1
ATOM 4990 N N . ASN B 1 273 ? 8.742 20.391 20.109 1 96.62 273 ASN B N 1
ATOM 4991 C CA . ASN B 1 273 ? 7.352 20.828 20.078 1 96.62 273 ASN B CA 1
ATOM 4992 C C . ASN B 1 273 ? 6.641 20.328 18.828 1 96.62 273 ASN B C 1
ATOM 4994 O O . ASN B 1 273 ? 6.008 21.109 18.109 1 96.62 273 ASN B O 1
ATOM 4998 N N . MET B 1 274 ? 6.879 19.062 18.531 1 97.75 274 MET B N 1
ATOM 4999 C CA . MET B 1 274 ? 6.258 18.406 17.375 1 97.75 274 MET B CA 1
ATOM 5000 C C . MET B 1 274 ? 5.242 17.359 17.828 1 97.75 274 MET B C 1
ATOM 5002 O O . MET B 1 274 ? 5.355 16.812 18.922 1 97.75 274 MET B O 1
ATOM 5006 N N . TYR B 1 275 ? 4.262 17.047 16.953 1 98.12 275 TYR B N 1
ATOM 5007 C CA . TYR B 1 275 ? 3.203 16.078 17.25 1 98.12 275 TYR B CA 1
ATOM 5008 C C . TYR B 1 275 ? 3.045 15.078 16.125 1 98.12 275 TYR B C 1
ATOM 5010 O O . TYR B 1 275 ? 2.945 15.453 14.953 1 98.12 275 TYR B O 1
ATOM 5018 N N . SER B 1 276 ? 3.094 13.797 16.453 1 98.25 276 SER B N 1
ATOM 5019 C CA . SER B 1 276 ? 2.658 12.766 15.516 1 98.25 276 SER B CA 1
ATOM 5020 C C . SER B 1 276 ? 1.138 12.711 15.422 1 98.25 276 SER B C 1
ATOM 5022 O O . SER B 1 276 ? 0.456 12.5 16.422 1 98.25 276 SER B O 1
ATOM 5024 N N . ILE B 1 277 ? 0.646 12.898 14.211 1 98.75 277 ILE B N 1
ATOM 5025 C CA . ILE B 1 277 ? -0.798 12.992 14.023 1 98.75 277 ILE B CA 1
ATOM 5026 C C . ILE B 1 277 ? -1.315 11.734 13.328 1 98.75 277 ILE B C 1
ATOM 5028 O O . ILE B 1 277 ? -1.029 11.508 12.148 1 98.75 277 ILE B O 1
ATOM 5032 N N . ASP B 1 278 ? -2.049 10.953 14 1 98.44 278 ASP B N 1
ATOM 5033 C CA . ASP B 1 278 ? -2.76 9.82 13.406 1 98.44 278 ASP B CA 1
ATOM 5034 C C . ASP B 1 278 ? -4.102 10.258 12.82 1 98.44 278 ASP B C 1
ATOM 5036 O O . ASP B 1 278 ? -4.207 11.344 12.25 1 98.44 278 ASP B O 1
ATOM 5040 N N . TRP B 1 279 ? -5.086 9.305 12.797 1 98.69 279 TRP B N 1
ATOM 5041 C CA . TRP B 1 279 ? -6.418 9.57 12.266 1 98.69 279 TRP B CA 1
ATOM 5042 C C . TRP B 1 279 ? -7.465 8.727 12.992 1 98.69 279 TRP B C 1
ATOM 5044 O O . TRP B 1 279 ? -7.133 7.75 13.656 1 98.69 279 TRP B O 1
ATOM 5054 N N . ASN B 1 280 ? -8.711 9.234 12.992 1 97.75 280 ASN B N 1
ATOM 5055 C CA . ASN B 1 280 ? -9.797 8.461 13.586 1 97.75 280 ASN B CA 1
ATOM 5056 C C . ASN B 1 280 ? -10.922 8.219 12.586 1 97.75 280 ASN B C 1
ATOM 5058 O O . ASN B 1 280 ? -11.984 7.711 12.953 1 97.75 280 ASN B O 1
ATOM 5062 N N . ALA B 1 281 ? -10.75 8.57 11.328 1 98.38 281 ALA B N 1
ATOM 5063 C CA . ALA B 1 281 ? -11.594 8.258 10.18 1 98.38 281 ALA B CA 1
ATOM 5064 C C . ALA B 1 281 ? -10.75 8.086 8.914 1 98.38 281 ALA B C 1
ATOM 5066 O O . ALA B 1 281 ? -9.586 8.492 8.875 1 98.38 281 ALA B O 1
ATOM 5067 N N . TYR B 1 282 ? -11.352 7.391 7.883 1 97.62 282 TYR B N 1
ATOM 5068 C CA . TYR B 1 282 ? -10.586 7.121 6.676 1 97.62 282 TYR B CA 1
ATOM 5069 C C . TYR B 1 282 ? -11.492 6.707 5.527 1 97.62 282 TYR B C 1
ATOM 5071 O O . TYR B 1 282 ? -12.633 6.285 5.75 1 97.62 282 TYR B O 1
ATOM 5079 N N . ASP B 1 283 ? -10.891 6.836 4.332 1 98 283 ASP B N 1
ATOM 5080 C CA . ASP B 1 283 ? -11.633 6.359 3.17 1 98 283 ASP B CA 1
ATOM 5081 C C . ASP B 1 283 ? -11.203 4.945 2.791 1 98 283 ASP B C 1
ATOM 5083 O O . ASP B 1 283 ? -11.781 4.336 1.887 1 98 283 ASP B O 1
ATOM 5087 N N . PHE B 1 284 ? -10.148 4.527 3.447 1 94.06 284 PHE B N 1
ATOM 5088 C CA . PHE B 1 284 ? -9.688 3.15 3.316 1 94.06 284 PHE B CA 1
ATOM 5089 C C . PHE B 1 284 ? -9.078 2.914 1.94 1 94.06 284 PHE B C 1
ATOM 5091 O O . PHE B 1 284 ? -9.047 1.779 1.458 1 94.06 284 PHE B O 1
ATOM 5098 N N . ASP B 1 285 ? -8.508 3.93 1.312 1 94.69 285 ASP B N 1
ATOM 5099 C CA . ASP B 1 285 ? -8.047 3.873 -0.073 1 94.69 285 ASP B CA 1
ATOM 5100 C C . ASP B 1 285 ? -6.723 3.125 -0.184 1 94.69 285 ASP B C 1
ATOM 5102 O O . ASP B 1 285 ? -6.297 2.764 -1.284 1 94.69 285 ASP B O 1
ATOM 5106 N N . ALA B 1 286 ? -6.098 2.859 0.951 1 89.56 286 ALA B N 1
ATOM 5107 C CA . ALA B 1 286 ? -4.785 2.223 0.9 1 89.56 286 ALA B CA 1
ATOM 5108 C C . ALA B 1 286 ? -4.84 0.805 1.461 1 89.56 286 ALA B C 1
ATOM 5110 O O . ALA B 1 286 ? -3.811 0.142 1.594 1 89.56 286 ALA B O 1
ATOM 5111 N N . GLU B 1 287 ? -5.988 0.413 1.828 1 85 287 GLU B N 1
ATOM 5112 C CA . GLU B 1 287 ? -6.129 -0.882 2.486 1 85 287 GLU B CA 1
ATOM 5113 C C . GLU B 1 287 ? -6.965 -1.841 1.645 1 85 287 GLU B C 1
ATOM 5115 O O . GLU B 1 287 ? -7.992 -1.449 1.087 1 85 287 GLU B O 1
ATOM 5120 N N . GLY B 1 288 ? -6.465 -3.02 1.58 1 83 288 GLY B N 1
ATOM 5121 C CA . GLY B 1 288 ? -7.258 -4.043 0.919 1 83 288 GLY B CA 1
ATOM 5122 C C . GLY B 1 288 ? -7.277 -3.904 -0.591 1 83 288 GLY B C 1
ATOM 5123 O O . GLY B 1 288 ? -6.281 -3.49 -1.192 1 83 288 GLY B O 1
ATOM 5124 N N . ARG B 1 289 ? -8.32 -4.297 -1.111 1 84.5 289 ARG B N 1
ATOM 5125 C CA . ARG B 1 289 ? -8.477 -4.277 -2.562 1 84.5 289 ARG B CA 1
ATOM 5126 C C . ARG B 1 289 ? -8.695 -2.857 -3.072 1 84.5 289 ARG B C 1
ATOM 5128 O O . ARG B 1 289 ? -8.961 -1.944 -2.289 1 84.5 289 ARG B O 1
ATOM 5135 N N . TRP B 1 290 ? -8.523 -2.727 -4.355 1 85.75 290 TRP B N 1
ATOM 5136 C CA . TRP B 1 290 ? -8.891 -1.473 -5.004 1 85.75 290 TRP B CA 1
ATOM 5137 C C . TRP B 1 290 ? -10.367 -1.15 -4.766 1 85.75 290 TRP B C 1
ATOM 5139 O O . TRP B 1 290 ? -11.211 -2.047 -4.758 1 85.75 290 TRP B O 1
ATOM 5149 N N . LYS B 1 291 ? -10.734 0.148 -4.652 1 92.25 291 LYS B N 1
ATOM 5150 C CA . LYS B 1 291 ? -12.094 0.635 -4.426 1 92.25 291 LYS B CA 1
ATOM 5151 C C . LYS B 1 291 ? -12.406 1.821 -5.332 1 92.25 291 LYS B C 1
ATOM 5153 O O . LYS B 1 291 ? -11.531 2.643 -5.613 1 92.25 291 LYS B O 1
ATOM 5158 N N . ASN B 1 292 ? -13.633 1.858 -5.793 1 92.12 292 ASN B N 1
ATOM 5159 C CA . ASN B 1 292 ? -14.055 3.02 -6.57 1 92.12 292 ASN B CA 1
ATOM 5160 C C . ASN B 1 292 ? -14.492 4.168 -5.668 1 92.12 292 ASN B C 1
ATOM 5162 O O . ASN B 1 292 ? -14.555 4.016 -4.445 1 92.12 292 ASN B O 1
ATOM 5166 N N . SER B 1 293 ? -14.805 5.301 -6.254 1 97.69 293 SER B N 1
ATOM 5167 C CA . SER B 1 293 ? -15.078 6.531 -5.512 1 97.69 293 SER B CA 1
ATOM 5168 C C . SER B 1 293 ? -16.297 6.367 -4.605 1 97.69 293 SER B C 1
ATOM 5170 O O . SER B 1 293 ? -16.312 6.887 -3.484 1 97.69 293 SER B O 1
ATOM 5172 N N . GLN B 1 294 ? -17.297 5.668 -5.047 1 97.62 294 GLN B N 1
ATOM 5173 C CA . GLN B 1 294 ? -18.484 5.477 -4.23 1 97.62 294 GLN B CA 1
ATOM 5174 C C . GLN B 1 294 ? -18.188 4.613 -3.008 1 97.62 294 GLN B C 1
ATOM 5176 O O . GLN B 1 294 ? -18.688 4.879 -1.914 1 97.62 294 GLN B O 1
ATOM 5181 N N . GLU B 1 295 ? -17.438 3.602 -3.215 1 96.5 295 GLU B N 1
ATOM 5182 C CA . GLU B 1 295 ? -17.047 2.756 -2.094 1 96.5 295 GLU B CA 1
ATOM 5183 C C . GLU B 1 295 ? -16.234 3.543 -1.067 1 96.5 295 GLU B C 1
ATOM 5185 O O . GLU B 1 295 ? -16.422 3.377 0.14 1 96.5 295 GLU B O 1
ATOM 5190 N N . LEU B 1 296 ? -15.328 4.355 -1.545 1 98.25 296 LEU B N 1
ATOM 5191 C CA . LEU B 1 296 ? -14.523 5.184 -0.653 1 98.25 296 LEU B CA 1
ATOM 5192 C C . LEU B 1 296 ? -15.414 6.098 0.184 1 98.25 296 LEU B C 1
ATOM 5194 O O . LEU B 1 296 ? -15.188 6.258 1.387 1 98.25 296 LEU B O 1
ATOM 5198 N N . LEU B 1 297 ? -16.406 6.723 -0.458 1 98.75 297 LEU B N 1
ATOM 5199 C CA . LEU B 1 297 ? -17.359 7.574 0.25 1 98.75 297 LEU B CA 1
ATOM 5200 C C . LEU B 1 297 ? -18.062 6.801 1.365 1 98.75 297 LEU B C 1
ATOM 5202 O O . LEU B 1 297 ? -18.219 7.312 2.477 1 98.75 297 LEU B O 1
ATOM 5206 N N . GLU B 1 298 ? -18.438 5.59 1.081 1 98.38 298 GLU B N 1
ATOM 5207 C CA . GLU B 1 298 ? -19.156 4.793 2.078 1 98.38 298 GLU B CA 1
ATOM 5208 C C . GLU B 1 298 ? -18.25 4.48 3.273 1 98.38 298 GLU B C 1
ATOM 5210 O O . GLU B 1 298 ? -18.719 4.461 4.414 1 98.38 298 GLU B O 1
ATOM 5215 N N . TYR B 1 299 ? -17.031 4.227 3.012 1 97.19 299 TYR B N 1
ATOM 5216 C CA . TYR B 1 299 ? -16.109 3.992 4.113 1 97.19 299 TYR B CA 1
ATOM 5217 C C . TYR B 1 299 ? -15.945 5.242 4.965 1 97.19 299 TYR B C 1
ATOM 5219 O O . TYR B 1 299 ? -15.82 5.156 6.188 1 97.19 299 TYR B O 1
ATOM 5227 N N . VAL B 1 300 ? -15.914 6.406 4.316 1 98.75 300 VAL B N 1
ATOM 5228 C CA . VAL B 1 300 ? -15.836 7.652 5.066 1 98.75 300 VAL B CA 1
ATOM 5229 C C . VAL B 1 300 ? -17.062 7.801 5.957 1 98.75 300 VAL B C 1
ATOM 5231 O O . VAL B 1 300 ? -16.938 8.094 7.148 1 98.75 300 VAL B O 1
ATOM 5234 N N . LYS B 1 301 ? -18.234 7.59 5.391 1 98.75 301 LYS B N 1
ATOM 5235 C CA . LYS B 1 301 ? -19.469 7.715 6.156 1 98.75 301 LYS B CA 1
ATOM 5236 C C . LYS B 1 301 ? -19.453 6.789 7.371 1 98.75 301 LYS B C 1
ATOM 5238 O O . LYS B 1 301 ? -19.781 7.215 8.484 1 98.75 301 LYS B O 1
ATOM 5243 N N . GLU B 1 302 ? -19.031 5.598 7.121 1 97.88 302 GLU B N 1
ATOM 5244 C CA . GLU B 1 302 ? -19.016 4.602 8.188 1 97.88 302 GLU B CA 1
ATOM 5245 C C . GLU B 1 302 ? -18 4.973 9.273 1 97.88 302 GLU B C 1
ATOM 5247 O O . GLU B 1 302 ? -18.281 4.84 10.469 1 97.88 302 GLU B O 1
ATOM 5252 N N . SER B 1 303 ? -16.875 5.434 8.883 1 97.56 303 SER B N 1
ATOM 5253 C CA . SER B 1 303 ? -15.805 5.695 9.836 1 97.56 303 SER B CA 1
ATOM 5254 C C . SER B 1 303 ? -16.047 7 10.594 1 97.56 303 SER B C 1
ATOM 5256 O O . SER B 1 303 ? -15.609 7.152 11.734 1 97.56 303 SER B O 1
ATOM 5258 N N . VAL B 1 304 ? -16.672 7.965 9.977 1 98.44 304 VAL B N 1
ATOM 5259 C CA . VAL B 1 304 ? -17.031 9.211 10.641 1 98.44 304 VAL B CA 1
ATOM 5260 C C . VAL B 1 304 ? -18.094 8.938 11.711 1 98.44 304 VAL B C 1
ATOM 5262 O O . VAL B 1 304 ? -17.938 9.375 12.859 1 98.44 304 VAL B O 1
ATOM 5265 N N . GLY B 1 305 ? -19.094 8.258 11.266 1 96.94 305 GLY B N 1
ATOM 5266 C CA . GLY B 1 305 ? -20.141 7.934 12.219 1 96.94 305 GLY B CA 1
ATOM 5267 C C . GLY B 1 305 ? -20.75 9.156 12.867 1 96.94 305 GLY B C 1
ATOM 5268 O O . GLY B 1 305 ? -21.172 10.086 12.172 1 96.94 305 GLY B O 1
ATOM 5269 N N . THR B 1 306 ? -20.703 9.133 14.227 1 95.25 306 THR B N 1
ATOM 5270 C CA . THR B 1 306 ? -21.328 10.234 14.961 1 95.25 306 THR B CA 1
ATOM 5271 C C . THR B 1 306 ? -20.266 11.086 15.656 1 95.25 306 THR B C 1
ATOM 5273 O O . THR B 1 306 ? -20.578 11.875 16.547 1 95.25 306 THR B O 1
ATOM 5276 N N . LYS B 1 307 ? -19.078 10.984 15.25 1 97.38 307 LYS B N 1
ATOM 5277 C CA . LYS B 1 307 ? -17.984 11.688 15.906 1 97.38 307 LYS B CA 1
ATOM 5278 C C . LYS B 1 307 ? -18.094 13.195 15.703 1 97.38 307 LYS B C 1
ATOM 5280 O O . LYS B 1 307 ? -18.453 13.656 14.617 1 97.38 307 LYS B O 1
ATOM 5285 N N . GLU B 1 308 ? -17.672 13.891 16.719 1 97.5 308 GLU B N 1
ATOM 5286 C CA . GLU B 1 308 ? -17.703 15.352 16.672 1 97.5 308 GLU B CA 1
ATOM 5287 C C . GLU B 1 308 ? -16.484 15.891 15.93 1 97.5 308 GLU B C 1
ATOM 5289 O O . GLU B 1 308 ? -16.578 16.906 15.234 1 97.5 308 GLU B O 1
ATOM 5294 N N . LYS B 1 309 ? -15.414 15.258 16.172 1 98.62 309 LYS B N 1
ATOM 5295 C CA . LYS B 1 309 ? -14.148 15.641 15.555 1 98.62 309 LYS B CA 1
ATOM 5296 C C . LYS B 1 309 ? -13.555 14.484 14.758 1 98.62 309 LYS B C 1
ATOM 5298 O O . LYS B 1 309 ? -13.398 13.375 15.281 1 98.62 309 LYS B O 1
ATOM 5303 N N . VAL B 1 310 ? -13.266 14.742 13.5 1 98.69 310 VAL B N 1
ATOM 5304 C CA . VAL B 1 310 ? -12.75 13.656 12.688 1 98.69 310 VAL B CA 1
ATOM 5305 C C . VAL B 1 310 ? -11.508 14.117 11.922 1 98.69 310 VAL B C 1
ATOM 5307 O O . VAL B 1 310 ? -11.516 15.195 11.32 1 98.69 310 VAL B O 1
ATOM 5310 N N . VAL B 1 311 ? -10.43 13.414 12.086 1 98.94 311 VAL B N 1
ATOM 5311 C CA . VAL B 1 311 ? -9.258 13.492 11.227 1 98.94 311 VAL B CA 1
ATOM 5312 C C . VAL B 1 311 ? -9.297 12.367 10.195 1 98.94 311 VAL B C 1
ATOM 5314 O O . VAL B 1 311 ? -9.109 11.195 10.531 1 98.94 311 VAL B O 1
ATOM 5317 N N . ILE B 1 312 ? -9.516 12.711 8.938 1 98.94 312 ILE B N 1
ATOM 5318 C CA . ILE B 1 312 ? -9.797 11.711 7.914 1 98.94 312 ILE B CA 1
ATOM 5319 C C . ILE B 1 312 ? -8.539 11.438 7.098 1 98.94 312 ILE B C 1
ATOM 5321 O O . ILE B 1 312 ? -8.008 12.336 6.441 1 98.94 312 ILE B O 1
ATOM 5325 N N . LEU B 1 313 ? -8.086 10.172 7.098 1 98.81 313 LEU B N 1
ATOM 5326 C CA . LEU B 1 313 ? -6.93 9.742 6.32 1 98.81 313 LEU B CA 1
ATOM 5327 C C . LEU B 1 313 ? -7.328 9.422 4.883 1 98.81 313 LEU B C 1
ATOM 5329 O O . LEU B 1 313 ? -8.211 8.594 4.648 1 98.81 313 LEU B O 1
ATOM 5333 N N . MET B 1 314 ? -6.695 10.094 3.941 1 98.81 314 MET B N 1
ATOM 5334 C CA . MET B 1 314 ? -6.758 9.828 2.508 1 98.81 314 MET B CA 1
ATOM 5335 C C . MET B 1 314 ? -5.387 9.984 1.861 1 98.81 314 MET B C 1
ATOM 5337 O O . MET B 1 314 ? -4.418 10.352 2.533 1 98.81 314 MET B O 1
ATOM 5341 N N . HIS B 1 315 ? -5.301 9.648 0.578 1 98.31 315 HIS B N 1
ATOM 5342 C CA . HIS B 1 315 ? -4.004 9.766 -0.077 1 98.31 315 HIS B CA 1
ATOM 5343 C C . HIS B 1 315 ? -4.117 10.547 -1.386 1 98.31 315 HIS B C 1
ATOM 5345 O O . HIS B 1 315 ? -5.098 10.398 -2.117 1 98.31 315 HIS B O 1
ATOM 5351 N N . ASP B 1 316 ? -3.035 11.32 -1.697 1 98.19 316 ASP B N 1
ATOM 5352 C CA . ASP B 1 316 ? -3.016 12.062 -2.955 1 98.19 316 ASP B CA 1
ATOM 5353 C C . ASP B 1 316 ? -1.829 11.641 -3.82 1 98.19 316 ASP B C 1
ATOM 5355 O O . ASP B 1 316 ? -1.391 12.398 -4.688 1 98.19 316 ASP B O 1
ATOM 5359 N N . THR B 1 317 ? -1.266 10.469 -3.594 1 95.62 317 THR B N 1
ATOM 5360 C CA . THR B 1 317 ? -0.167 9.945 -4.398 1 95.62 317 THR B CA 1
ATOM 5361 C C . THR B 1 317 ? -0.688 9.352 -5.703 1 95.62 317 THR B C 1
ATOM 5363 O O . THR B 1 317 ? -1.897 9.328 -5.941 1 95.62 317 THR B O 1
ATOM 5366 N N . TYR B 1 318 ? 0.224 8.984 -6.574 1 90.81 318 TYR B N 1
ATOM 5367 C CA . TYR B 1 318 ? -0.141 8.383 -7.852 1 90.81 318 TYR B CA 1
ATOM 5368 C C . TYR B 1 318 ? -0.993 7.137 -7.641 1 90.81 318 TYR B C 1
ATOM 5370 O O . TYR B 1 318 ? -0.766 6.375 -6.699 1 90.81 318 TYR B O 1
ATOM 5378 N N . GLY B 1 319 ? -1.982 6.93 -8.484 1 89.5 319 GLY B N 1
ATOM 5379 C CA . GLY B 1 319 ? -2.836 5.754 -8.406 1 89.5 319 GLY B CA 1
ATOM 5380 C C . GLY B 1 319 ? -4.043 5.949 -7.508 1 89.5 319 GLY B C 1
ATOM 5381 O O . GLY B 1 319 ? -4.887 5.062 -7.391 1 89.5 319 GLY B O 1
ATOM 5382 N N . LYS B 1 320 ? -4.141 7.066 -6.934 1 95.94 320 LYS B N 1
ATOM 5383 C CA . LYS B 1 320 ? -5.25 7.328 -6.02 1 95.94 320 LYS B CA 1
ATOM 5384 C C . LYS B 1 320 ? -6.277 8.266 -6.656 1 95.94 320 LYS B C 1
ATOM 5386 O O . LYS B 1 320 ? -6.859 9.109 -5.977 1 95.94 320 LYS B O 1
ATOM 5391 N N . GLU B 1 321 ? -6.52 8.172 -7.895 1 95.31 321 GLU B N 1
ATOM 5392 C CA . GLU B 1 321 ? -7.457 9.008 -8.633 1 95.31 321 GLU B CA 1
ATOM 5393 C C . GLU B 1 321 ? -8.875 8.859 -8.094 1 95.31 321 GLU B C 1
ATOM 5395 O O . GLU B 1 321 ? -9.656 9.82 -8.102 1 95.31 321 GLU B O 1
ATOM 5400 N N . GLU B 1 322 ? -9.195 7.672 -7.566 1 96.62 322 GLU B N 1
ATOM 5401 C CA . GLU B 1 322 ? -10.531 7.449 -7.031 1 96.62 322 GLU B CA 1
ATOM 5402 C C . GLU B 1 322 ? -10.773 8.281 -5.773 1 96.62 322 GLU B C 1
ATOM 5404 O O . GLU B 1 322 ? -11.898 8.695 -5.5 1 96.62 322 GLU B O 1
ATOM 5409 N N . THR B 1 323 ? -9.734 8.523 -5.055 1 98.5 323 THR B N 1
ATOM 5410 C CA . THR B 1 323 ? -9.844 9.422 -3.908 1 98.5 323 THR B CA 1
ATOM 5411 C C . THR B 1 323 ? -10.219 10.828 -4.352 1 98.5 323 THR B C 1
ATOM 5413 O O . THR B 1 323 ? -11.109 11.453 -3.779 1 98.5 323 THR B O 1
ATOM 5416 N N . ALA B 1 324 ? -9.547 11.359 -5.398 1 98.81 324 ALA B N 1
ATOM 5417 C CA . ALA B 1 324 ? -9.867 12.68 -5.941 1 98.81 324 ALA B CA 1
ATOM 5418 C C . ALA B 1 324 ? -11.312 12.727 -6.445 1 98.81 324 ALA B C 1
ATOM 5420 O O . ALA B 1 324 ? -12.016 13.711 -6.211 1 98.81 324 ALA B O 1
ATOM 5421 N N . LYS B 1 325 ? -11.711 11.664 -7.035 1 98.5 325 LYS B N 1
ATOM 5422 C CA . LYS B 1 325 ? -13.062 11.586 -7.578 1 98.5 325 LYS B CA 1
ATOM 5423 C C . LYS B 1 325 ? -14.102 11.586 -6.465 1 98.5 325 LYS B C 1
ATOM 5425 O O . LYS B 1 325 ? -15.203 12.109 -6.637 1 98.5 325 LYS B O 1
ATOM 5430 N N . ALA B 1 326 ? -13.781 11.023 -5.332 1 98.88 326 ALA B N 1
ATOM 5431 C CA . ALA B 1 326 ? -14.719 10.875 -4.223 1 98.88 326 ALA B CA 1
ATOM 5432 C C . ALA B 1 326 ? -14.836 12.18 -3.43 1 98.88 326 ALA B C 1
ATOM 5434 O O . ALA B 1 326 ? -15.828 12.398 -2.736 1 98.88 326 ALA B O 1
ATOM 5435 N N . LEU B 1 327 ? -13.898 13.016 -3.537 1 98.94 327 LEU B N 1
ATOM 5436 C CA . LEU B 1 327 ? -13.711 14.133 -2.613 1 98.94 327 LEU B CA 1
ATOM 5437 C C . LEU B 1 327 ? -14.898 15.086 -2.656 1 98.94 327 LEU B C 1
ATOM 5439 O O . LEU B 1 327 ? -15.367 15.547 -1.613 1 98.94 327 LEU B O 1
ATOM 5443 N N . PRO B 1 328 ? -15.461 15.445 -3.877 1 98.94 328 PRO B N 1
ATOM 5444 C CA . PRO B 1 328 ? -16.625 16.328 -3.875 1 98.94 328 PRO B CA 1
ATOM 5445 C C . PRO B 1 328 ? -17.781 15.805 -3.021 1 98.94 328 PRO B C 1
ATOM 5447 O O . PRO B 1 328 ? -18.328 16.547 -2.203 1 98.94 328 PRO B O 1
ATOM 5450 N N . GLN B 1 329 ? -18.031 14.555 -3.125 1 98.88 329 GLN B N 1
ATOM 5451 C CA . GLN B 1 329 ? -19.141 13.977 -2.387 1 98.88 329 GLN B CA 1
ATOM 5452 C C . GLN B 1 329 ? -18.812 13.836 -0.904 1 98.88 329 GLN B C 1
ATOM 5454 O O . GLN B 1 329 ? -19.703 13.938 -0.052 1 98.88 329 GLN B O 1
ATOM 5459 N N . ILE B 1 330 ? -17.609 13.602 -0.608 1 98.94 330 ILE B N 1
ATOM 5460 C CA . ILE B 1 330 ? -17.172 13.547 0.783 1 98.94 330 ILE B CA 1
ATOM 5461 C C . ILE B 1 330 ? -17.391 14.898 1.448 1 98.94 330 ILE B C 1
ATOM 5463 O O . ILE B 1 330 ? -17.938 14.977 2.551 1 98.94 330 ILE B O 1
ATOM 5467 N N . ILE B 1 331 ? -16.984 15.969 0.757 1 98.94 331 ILE B N 1
ATOM 5468 C CA . ILE B 1 331 ? -17.141 17.312 1.285 1 98.94 331 ILE B CA 1
ATOM 5469 C C . ILE B 1 331 ? -18.625 17.625 1.455 1 98.94 331 ILE B C 1
ATOM 5471 O O . ILE B 1 331 ? -19.047 18.141 2.498 1 98.94 331 ILE B O 1
ATOM 5475 N N . GLU B 1 332 ? -19.422 17.281 0.504 1 98.88 332 GLU B N 1
ATOM 5476 C CA . GLU B 1 332 ? -20.859 17.531 0.563 1 98.88 332 GLU B CA 1
ATOM 5477 C C . GLU B 1 332 ? -21.5 16.781 1.731 1 98.88 332 GLU B C 1
ATOM 5479 O O . GLU B 1 332 ? -22.328 17.344 2.447 1 98.88 332 GLU B O 1
ATOM 5484 N N . TYR B 1 333 ? -21.172 15.539 1.923 1 98.81 333 TYR B N 1
ATOM 5485 C CA . TYR B 1 333 ? -21.672 14.734 3.027 1 98.81 333 TYR B CA 1
ATOM 5486 C C . TYR B 1 333 ? -21.344 15.375 4.367 1 98.81 333 TYR B C 1
ATOM 5488 O O . TYR B 1 333 ? -22.219 15.531 5.227 1 98.81 333 TYR B O 1
ATOM 5496 N N . LEU B 1 334 ? -20.047 15.758 4.516 1 98.94 334 LEU B N 1
ATOM 5497 C CA . LEU B 1 334 ? -19.609 16.328 5.781 1 98.94 334 LEU B CA 1
ATOM 5498 C C . LEU B 1 334 ? -20.297 17.656 6.051 1 98.94 334 LEU B C 1
ATOM 5500 O O . LEU B 1 334 ? -20.703 17.938 7.184 1 98.94 334 LEU B O 1
ATOM 5504 N N . LYS B 1 335 ? -20.453 18.516 5.012 1 98.75 335 LYS B N 1
ATOM 5505 C CA . LYS B 1 335 ? -21.188 19.766 5.164 1 98.75 335 LYS B CA 1
ATOM 5506 C C . LYS B 1 335 ? -22.641 19.5 5.586 1 98.75 335 LYS B C 1
ATOM 5508 O O . LYS B 1 335 ? -23.156 20.156 6.484 1 98.75 335 LYS B O 1
ATOM 5513 N N . ALA B 1 336 ? -23.188 18.5 4.957 1 98.56 336 ALA B N 1
ATOM 5514 C CA . ALA B 1 336 ? -24.578 18.156 5.266 1 98.56 336 ALA B CA 1
ATOM 5515 C C . ALA B 1 336 ? -24.703 17.672 6.707 1 98.56 336 ALA B C 1
ATOM 5517 O O . ALA B 1 336 ? -25.75 17.859 7.336 1 98.56 336 ALA B O 1
ATOM 5518 N N . GLN B 1 337 ? -23.703 17.094 7.234 1 98.31 337 GLN B N 1
ATOM 5519 C CA . GLN B 1 337 ? -23.703 16.578 8.602 1 98.31 337 GLN B CA 1
ATOM 5520 C C . GLN B 1 337 ? -23.359 17.688 9.594 1 98.31 337 GLN B C 1
ATOM 5522 O O . GLN B 1 337 ? -23.312 17.453 10.805 1 98.31 337 GLN B O 1
ATOM 5527 N N . GLY B 1 338 ? -22.969 18.859 9.102 1 98.38 338 GLY B N 1
ATOM 5528 C CA . GLY B 1 338 ? -22.75 20 9.977 1 98.38 338 GLY B CA 1
ATOM 5529 C C . GLY B 1 338 ? -21.297 20.234 10.32 1 98.38 338 GLY B C 1
ATOM 5530 O O . GLY B 1 338 ? -20.984 21 11.227 1 98.38 338 GLY B O 1
ATOM 5531 N N . TYR B 1 339 ? -20.406 19.625 9.609 1 98.81 339 TYR B N 1
ATOM 5532 C CA . TYR B 1 339 ? -18.984 19.766 9.914 1 98.81 339 TYR B CA 1
ATOM 5533 C C . TYR B 1 339 ? -18.438 21.078 9.352 1 98.81 339 TYR B C 1
ATOM 5535 O O . TYR B 1 339 ? -18.797 21.469 8.234 1 98.81 339 TYR B O 1
ATOM 5543 N N . GLU B 1 340 ? -17.625 21.703 10.117 1 98.56 340 GLU B N 1
ATOM 5544 C CA . GLU B 1 340 ? -16.719 22.734 9.633 1 98.56 340 GLU B CA 1
ATOM 5545 C C . GLU B 1 340 ? -15.352 22.125 9.297 1 98.56 340 GLU B C 1
ATOM 5547 O O . GLU B 1 340 ? -14.906 21.172 9.938 1 98.56 340 GLU B O 1
ATOM 5552 N N . PHE B 1 341 ? -14.719 22.797 8.359 1 98.88 341 PHE B N 1
ATOM 5553 C CA . PHE B 1 341 ? -13.422 22.266 7.938 1 98.88 341 PHE B CA 1
ATOM 5554 C C . PHE B 1 341 ? -12.289 23.109 8.508 1 98.88 341 PHE B C 1
ATOM 5556 O O . PHE B 1 341 ? -12.32 24.328 8.438 1 98.88 341 PHE B O 1
ATOM 5563 N N . LYS B 1 342 ? -11.336 22.469 9.125 1 98.75 342 LYS B N 1
ATOM 5564 C CA . LYS B 1 342 ? -10.133 23.094 9.648 1 98.75 342 LYS B CA 1
ATOM 5565 C C . LYS B 1 342 ? -8.875 22.344 9.211 1 98.75 342 LYS B C 1
ATOM 5567 O O . LYS B 1 342 ? -8.969 21.234 8.672 1 98.75 342 LYS B O 1
ATOM 5572 N N . THR B 1 343 ? -7.734 23 9.328 1 98.81 343 THR B N 1
ATOM 5573 C CA . THR B 1 343 ? -6.434 22.406 9.078 1 98.81 343 THR B CA 1
ATOM 5574 C C . THR B 1 343 ? -5.633 22.266 10.367 1 98.81 343 THR B C 1
ATOM 5576 O O . THR B 1 343 ? -6.02 22.828 11.398 1 98.81 343 THR B O 1
ATOM 5579 N N . ILE B 1 344 ? -4.59 21.484 10.32 1 98.75 344 ILE B N 1
ATOM 5580 C CA . ILE B 1 344 ? -3.811 21.203 11.523 1 98.75 344 ILE B CA 1
ATOM 5581 C C . ILE B 1 344 ? -2.512 22 11.5 1 98.75 344 ILE B C 1
ATOM 5583 O O . ILE B 1 344 ? -1.711 21.875 10.57 1 98.75 344 ILE B O 1
ATOM 5587 N N . ASN B 1 345 ? -2.303 22.797 12.523 1 95.75 345 ASN B N 1
ATOM 5588 C CA . ASN B 1 345 ? -1.154 23.688 12.57 1 95.75 345 ASN B CA 1
ATOM 5589 C C . ASN B 1 345 ? -0.339 23.484 13.844 1 95.75 345 ASN B C 1
ATOM 5591 O O . ASN B 1 345 ? -0.901 23.359 14.938 1 95.75 345 ASN B O 1
#

Radius of gyration: 36.98 Å; Cα contacts (8 Å, |Δi|>4): 1003; chains: 2; bounding box: 122×126×128 Å

Solvent-accessible surface area (backbone atoms only — not comparable to full-atom values): 38814 Å² total; per-residue (Å²): 142,72,86,69,65,67,59,59,57,57,51,50,55,50,49,55,57,48,53,55,52,54,53,55,51,52,51,51,53,47,56,55,41,46,58,48,38,59,64,45,58,68,53,65,74,58,70,76,74,71,74,68,79,83,75,77,84,88,76,86,73,83,85,74,85,67,91,70,86,82,78,88,81,82,81,85,83,78,80,88,80,84,81,82,79,79,86,82,83,77,77,75,77,81,72,76,74,73,74,74,71,76,70,71,72,70,75,36,77,32,30,32,30,78,80,13,52,87,39,50,36,55,44,65,59,51,47,28,48,78,66,68,66,59,77,88,80,86,61,35,38,34,30,49,33,30,36,58,14,50,22,88,78,18,34,59,50,39,52,50,50,29,58,76,69,72,49,52,33,24,36,23,32,19,28,52,36,37,68,67,43,72,67,27,42,51,48,53,38,48,44,33,72,74,17,16,18,46,32,36,27,30,25,61,52,40,60,65,70,38,24,52,95,75,28,60,34,56,68,60,43,53,50,27,40,50,52,25,52,50,55,49,22,73,65,71,35,80,54,53,43,58,39,42,31,35,49,84,83,32,59,64,49,42,58,74,66,61,32,83,43,53,64,60,43,52,52,54,26,58,75,66,62,38,42,74,52,72,64,70,22,32,33,55,84,85,47,51,56,91,69,53,29,67,56,27,39,52,36,32,54,63,41,42,65,87,59,44,67,37,36,32,45,43,49,24,23,76,58,29,56,37,52,43,67,21,42,65,58,44,52,51,51,41,49,72,73,56,37,42,66,27,20,62,62,144,72,85,68,66,64,56,58,56,55,52,51,55,50,48,54,55,48,52,55,52,54,52,55,51,53,50,50,51,45,53,55,42,45,58,50,39,59,63,50,58,66,58,67,73,60,69,79,72,74,79,73,78,83,77,80,79,86,71,83,67,83,70,79,83,68,81,70,88,76,88,80,89,82,88,84,86,80,84,80,87,83,84,83,86,81,87,81,79,81,80,80,82,80,79,80,76,78,76,78,73,76,73,72,75,73,78,37,78,32,29,32,30,79,80,13,51,85,40,50,35,55,43,67,60,52,47,28,49,78,67,68,66,60,76,86,78,87,61,35,38,34,30,48,33,31,37,58,14,51,21,88,78,20,34,60,51,39,51,51,51,29,59,77,68,73,51,49,33,23,37,24,31,19,28,54,36,36,69,66,42,72,66,26,42,50,48,54,37,47,44,33,72,73,18,17,17,46,32,36,27,29,25,60,53,39,61,64,71,39,26,51,93,74,28,61,34,56,69,61,43,54,50,26,39,51,53,25,51,50,56,50,22,74,65,72,35,80,54,53,44,59,38,42,30,36,50,84,84,33,57,66,50,42,59,72,66,62,33,84,43,52,67,58,41,49,53,54,27,58,75,67,63,38,43,75,52,71,63,71,22,33,33,55,84,86,48,52,55,90,68,53,29,68,55,27,41,50,36,31,54,62,42,44,64,86,59,44,67,37,37,32,45,43,51,25,22,76,58,29,54,36,48,42,67,21,42,65,58,45,53,51,51,41,49,72,74,56,38,41,66,28,20,61,60

Sequence (690 aa):
MTRKNKRTKRIKILRNRCLLLLGTVAILIISYKSYNYFHINKIKDGKIISTAQLSTNKTYKNESFKKANENNDQSNDNKETNIKENTTENKDDSTNKSNLSNNVENNTDGNVSSDGKQYAYDAQKVKDILDNKFESDGEKIAFLTFDDGPSTSVTPQILNTLKDYGVKATFFLIGQNIQANERSKQLVKQIFEDGHAIGNHTYSHNMRKLYPGNKLDVDYLMGEVEQTDTDIRNIVGQSFNTRIFRLPGGYMSRVYYNDPNLNELNARLKEKNMYSIDWNAYDFDAEGRWKNSQELLEYVKESVGTKEKVVILMHDTYGKEETAKALPQIIEYLKAQGYEFKTINMTRKNKRTKRIKILRNRCLLLLGTVAILIISYKSYNYFHINKIKDGKIISTAQLSTNKTYKNESFKKANENNDQSNDNKETNIKENTTENKDDSTNKSNLSNNVENNTDGNVSSDGKQYAYDAQKVKDILDNKFESDGEKIAFLTFDDGPSTSVTPQILNTLKDYGVKATFFLIGQNIQANERSKQLVKQIFEDGHAIGNHTYSHNMRKLYPGNKLDVDYLMGEVEQTDTDIRNIVGQSFNTRIFRLPGGYMSRVYYNDPNLNELNARLKEKNMYSIDWNAYDFDAEGRWKNSQELLEYVKESVGTKEKVVILMHDTYGKEETAKALPQIIEYLKAQGYEFKTIN

Nearest PDB structures (foldseek):
  2w3z-assembly1_A  TM=9.207E-01  e=1.074E-24  Streptococcus mutans UA159
  5jmu-assembly1_A  TM=8.884E-01  e=1.090E-16  Agathobacter rectalis ATCC 33656
  5o6y-assembly1_A  TM=8.712E-01  e=6.828E-15  Bacillus cereus ATCC 14579
  5o6y-assembly4_D  TM=9.182E-01  e=6.894E-14  Bacillus cereus ATCC 14579
  6h8l-assembly1_A  TM=8.678E-01  e=5.085E-14  Bacillus subtilis subsp. subtilis str. 168